Protein AF-0000000066087843 (afdb_homodimer)

Sequence (636 aa):
MPNIVLFSGSSHQDLSQKVAERLGLELGKVVTKKFSNQETSVEIGESVRGEDVYIIQSGCGEINDNLMELLIMINACKIASSSRVTAVIPCFPYARQDKKDKSRAPISAKLVANMLSVAGADHIITMDLHASQIQGFFDIPVDNLYAEPAVLQWIRENIPEWKNSSIVSPDAGGAKRVTSIADRLNVEFALIHKERKKANEVDRMVLVGDVKDRVAILVDDMADTCGTVCHAADKLLSAGATKVYAILTHGIFSGPAISRINNAAFEAVVVTNTIPQDEKMKQCSKIQVIDISMILAEAIRRTHNGESVSYLFSHVPLMPNIVLFSGSSHQDLSQKVAERLGLELGKVVTKKFSNQETSVEIGESVRGEDVYIIQSGCGEINDNLMELLIMINACKIASSSRVTAVIPCFPYARQDKKDKSRAPISAKLVANMLSVAGADHIITMDLHASQIQGFFDIPVDNLYAEPAVLQWIRENIPEWKNSSIVSPDAGGAKRVTSIADRLNVEFALIHKERKKANEVDRMVLVGDVKDRVAILVDDMADTCGTVCHAADKLLSAGATKVYAILTHGIFSGPAISRINNAAFEAVVVTNTIPQDEKMKQCSKIQVIDISMILAEAIRRTHNGESVSYLFSHVPL

pLDDT: mean 95.51, std 6.98, range [55.66, 98.94]

Foldseek 3Di:
DPQEAEAEFDQAVPLSVLLCVLLVHDHFDKDWDADPVRDIDIDGPDQNAQGEYEYEFECADVNVNRLVRQLQVLLVNVVSHHPAYEYEYAHQPQLVLCDPPDPPRDSVLLVSLVSSVVSPHQEYEYELRQDPCSCVSHPHYYHHFYCLQLVLVCCVVPPVQSLQEEEEELAPSCVVVSVVSCVVSVHHYKYWHWDDDDDPDDTDIDIGDAQAPGEYEYEHAEDACCPSVLVSLVVSVVRHHPAYEYEYAYYNNPDNSLVSQQPGRHCAYEYEVSGPCVVSCVSHVRYHYRYCSQLVSVCVVCVVVVHDSVCSRNHRDD/DPQEAEAEFDQAVPLSCLLCVLLVHDHFDKDWDADPVRDIDIDGPDQNAQGEYEYEFECADVNVNRLVRQLQVLLVNVVSHHPAYEYEYAHQPQLVLCDPPDPPRDSVLLVSLVSSVVSPHQEYEYELRQDPCSCVSHPHYYHHFYCLQLVLVCCVVPPVQSLQEEEEELAPSCVVVSVVSCVVSVHHYKYWYWDDDDDPDDTDIDIGDAQAPGEYEYEHAEDACCPSVLVSLVVSVVRHHPAYEYEYAYYNNPDNSLVSQQPGRHCAYEYEVSGPCVVSCVSHVRYHYRYCSQLVSVCVVCVVVVHDSVVSRNHRDD

Secondary structure (DSSP, 8-state):
-TTEEEEE-SS-HHHHHHHHHHHT-PBPPEEEEE-TTS-EEEEE-S--TT-EEEEE--S-SSHHHHHHHHHHHHHHHHHTT-SEEEEEESS-TTTT--S-SSTT---HHHHHHHHHHHHT--EEEEES-SSGGGGGG-SS-EEEE-SHHHHHHHHHHH-TTGGGEEEEESSGGGHHHHHHHHHHHT-EEEEEEEE---TTSPPEEEEES--TTSEEEEEEEEESS-HHHHHHHHHHHHTT-SEEEEEEEEE---TTHHHHHHHS--SEEEEETTS--HHHHHH-TTEEEE--HHHHHHHHHHHHTT--SGGGGT----/-TTEEEEE-SS-HHHHHHHHHHHT-PBPPEEEEE-TTS-EEEEE-S--TT-EEEEE--S-SSHHHHHHHHHHHHHHHHHTT-SEEEEEESS-TTTT--S-SSTT---HHHHHHHHHHHHT--EEEEES-SSGGGGGG-SS-EEEE-SHHHHHHHHHHH-TTGGGEEEEESSGGGHHHHHHHHHHHT-EEEEEEEE---TTSPPEEEEES--TTSEEEEEEEEESS-HHHHHHHHHHHHTT-SEEEEEEEEE---TTHHHHHHHS--SEEEEETTS--HHHHHH-TTEEEE--HHHHHHHHHHHHTT--SGGGGT----

Radius of gyration: 28.42 Å; Cα contacts (8 Å, |Δi|>4): 1451; chains: 2; bounding box: 68×88×58 Å

Nearest PDB structures (foldseek):
  8dbe-assembly1_A  TM=9.873E-01  e=6.409E-61  Homo sapiens
  8dbo-assembly1_A  TM=9.875E-01  e=1.755E-60  Homo sapiens
  4m0p-assembly1_B-2  TM=9.863E-01  e=1.145E-54  Homo sapiens
  4f8e-assembly1_B  TM=9.835E-01  e=7.563E-55  Homo sapiens
  6asv-assembly1_C  TM=9.673E-01  e=4.993E-40  Escherichia coli O157:H7

Organism: Xenopus laevis (NCBI:txid8355)

Structure (mmCIF, N/CA/C/O backbone):
data_AF-0000000066087843-model_v1
#
loop_
_entity.id
_entity.type
_entity.pdbx_description
1 polymer 'Ribose-phosphate pyrophosphokinase 2'
#
loop_
_atom_site.group_PDB
_atom_site.id
_atom_site.type_symbol
_atom_site.label_atom_id
_atom_site.label_alt_id
_atom_site.label_comp_id
_atom_site.label_asym_id
_atom_site.label_entity_id
_atom_site.label_seq_id
_atom_site.pdbx_PDB_ins_code
_atom_site.Cartn_x
_atom_site.Cartn_y
_atom_site.Cartn_z
_atom_site.occupancy
_atom_site.B_iso_or_equiv
_atom_site.auth_seq_id
_atom_site.auth_comp_id
_atom_site.auth_asym_id
_atom_site.auth_atom_id
_atom_site.pdbx_P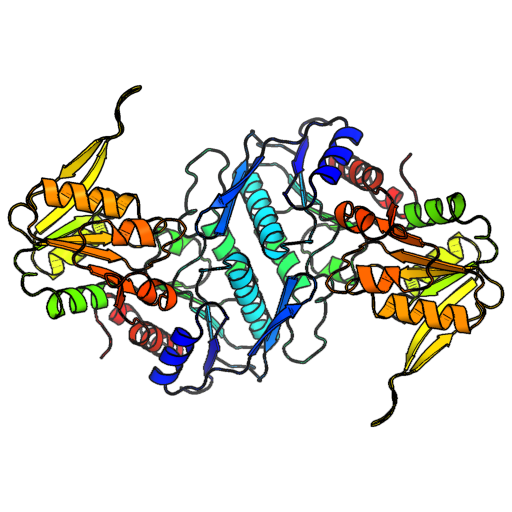DB_model_num
ATOM 1 N N . MET A 1 1 ? 24.734 -11.312 -20.859 1 77.75 1 MET A N 1
ATOM 2 C CA . MET A 1 1 ? 23.578 -10.414 -20.953 1 77.75 1 MET A CA 1
ATOM 3 C C . MET A 1 1 ? 23.984 -8.984 -20.609 1 77.75 1 MET A C 1
ATOM 5 O O . MET A 1 1 ? 23.922 -8.586 -19.438 1 77.75 1 MET A O 1
ATOM 9 N N . PRO A 1 2 ? 24.516 -8.266 -21.531 1 87.75 2 PRO A N 1
ATOM 10 C CA . PRO A 1 2 ? 24.969 -6.906 -21.25 1 87.75 2 PRO A CA 1
ATOM 11 C C . PRO A 1 2 ? 23.812 -5.961 -20.906 1 87.75 2 PRO A C 1
ATOM 13 O O . PRO A 1 2 ? 22.688 -6.176 -21.375 1 87.75 2 PRO A O 1
ATOM 16 N N . ASN A 1 3 ? 24.016 -5.09 -19.969 1 95.62 3 ASN A N 1
ATOM 17 C CA . ASN A 1 3 ? 23.109 -3.988 -19.625 1 95.62 3 ASN A CA 1
ATOM 18 C C . ASN A 1 3 ? 21.859 -4.48 -18.906 1 95.62 3 ASN A C 1
ATOM 20 O O . ASN A 1 3 ? 20.75 -4.047 -19.219 1 95.62 3 ASN A O 1
ATOM 24 N N . ILE A 1 4 ? 22.031 -5.57 -18.125 1 98 4 ILE A N 1
ATOM 25 C CA . ILE A 1 4 ? 20.922 -6.098 -17.344 1 98 4 ILE A CA 1
ATOM 26 C C . ILE A 1 4 ? 21.203 -5.918 -15.859 1 98 4 ILE A C 1
ATOM 28 O O . ILE A 1 4 ? 22.328 -6.102 -15.406 1 98 4 ILE A O 1
ATOM 32 N N . VAL A 1 5 ? 20.234 -5.465 -15.109 1 98.62 5 VAL A N 1
ATOM 33 C CA . VAL A 1 5 ? 20.297 -5.398 -13.648 1 98.62 5 VAL A CA 1
ATOM 34 C C . VAL A 1 5 ? 19.078 -6.09 -13.055 1 98.62 5 VAL A C 1
ATOM 36 O O . VAL A 1 5 ? 17.938 -5.848 -13.484 1 98.62 5 VAL A O 1
ATOM 39 N N . LEU A 1 6 ? 19.328 -7.004 -12.148 1 98.81 6 LEU A N 1
ATOM 40 C CA . LEU A 1 6 ? 18.266 -7.723 -11.453 1 98.81 6 LEU A CA 1
ATOM 41 C C . LEU A 1 6 ? 18.203 -7.305 -9.992 1 98.81 6 LEU A C 1
ATOM 43 O O . LEU A 1 6 ? 19.188 -7.434 -9.258 1 98.81 6 LEU A O 1
ATOM 47 N N . PHE A 1 7 ? 17.062 -6.762 -9.594 1 98.81 7 PHE A N 1
ATOM 48 C CA . PHE A 1 7 ? 16.844 -6.391 -8.203 1 98.81 7 PHE A CA 1
ATOM 49 C C . PHE A 1 7 ? 15.867 -7.352 -7.531 1 98.81 7 PHE A C 1
ATOM 51 O O . PHE A 1 7 ? 15.031 -7.961 -8.195 1 98.81 7 PHE A O 1
ATOM 58 N N . SER A 1 8 ? 16.062 -7.5 -6.238 1 98.75 8 SER A N 1
ATOM 59 C CA . SER A 1 8 ? 15.133 -8.242 -5.398 1 98.75 8 SER A CA 1
ATOM 60 C C . SER A 1 8 ? 14.375 -7.309 -4.453 1 98.75 8 SER A C 1
ATOM 62 O O . SER A 1 8 ? 14.984 -6.465 -3.793 1 98.75 8 SER A O 1
ATOM 64 N N . GLY A 1 9 ? 13.031 -7.375 -4.527 1 98.25 9 GLY A N 1
ATOM 65 C CA . GLY A 1 9 ? 12.297 -6.82 -3.4 1 98.25 9 GLY A CA 1
ATOM 66 C C . GLY A 1 9 ? 12.43 -7.648 -2.137 1 98.25 9 GLY A C 1
ATOM 67 O O . GLY A 1 9 ? 13.266 -8.555 -2.068 1 98.25 9 GLY A O 1
ATOM 68 N N . SER A 1 10 ? 11.625 -7.34 -1.167 1 97.81 10 SER A N 1
ATOM 69 C CA . SER A 1 10 ? 11.805 -7.926 0.157 1 97.81 10 SER A CA 1
ATOM 70 C C . SER A 1 10 ? 10.961 -9.18 0.327 1 97.81 10 SER A C 1
ATOM 72 O O . SER A 1 10 ? 11.172 -9.953 1.264 1 97.81 10 SER A O 1
ATOM 74 N N . SER A 1 11 ? 10.023 -9.453 -0.524 1 97.75 11 SER A N 1
ATOM 75 C CA . SER A 1 11 ? 8.992 -10.453 -0.278 1 97.75 11 SER A CA 1
ATOM 76 C C . SER A 1 11 ? 9.578 -11.867 -0.321 1 97.75 11 SER A C 1
ATOM 78 O O . SER A 1 11 ? 9.055 -12.781 0.319 1 97.75 11 SER A O 1
ATOM 80 N N . HIS A 1 12 ? 10.609 -12.078 -1.182 1 98.19 12 HIS A N 1
ATOM 81 C CA . HIS A 1 12 ? 11.148 -13.422 -1.392 1 98.19 12 HIS A CA 1
ATOM 82 C C . HIS A 1 12 ? 12.57 -13.367 -1.93 1 98.19 12 HIS A C 1
ATOM 84 O O . HIS A 1 12 ? 12.828 -13.773 -3.066 1 98.19 12 HIS A O 1
ATOM 90 N N . GLN A 1 13 ? 13.508 -13.102 -1.104 1 97.56 13 GLN A N 1
ATOM 91 C CA . GLN A 1 13 ? 14.898 -12.898 -1.487 1 97.56 13 GLN A CA 1
ATOM 92 C C . GLN A 1 13 ? 15.523 -14.188 -2.01 1 97.56 13 GLN A C 1
ATOM 94 O O . GLN A 1 13 ? 16.344 -14.156 -2.924 1 97.56 13 GLN A O 1
ATOM 99 N N . ASP A 1 14 ? 15.148 -15.297 -1.415 1 98.25 14 ASP A N 1
ATOM 100 C CA . ASP A 1 14 ? 15.703 -16.578 -1.828 1 98.25 14 ASP A CA 1
ATOM 101 C C . ASP A 1 14 ? 15.383 -16.875 -3.295 1 98.25 14 ASP A C 1
ATOM 103 O O . ASP A 1 14 ? 16.25 -17.328 -4.043 1 98.25 14 ASP A O 1
ATOM 107 N N . LEU A 1 15 ? 14.164 -16.672 -3.701 1 98.75 15 LEU A N 1
ATOM 108 C CA . LEU A 1 15 ? 13.781 -16.875 -5.094 1 98.75 15 LEU A CA 1
ATOM 109 C C . LEU A 1 15 ? 14.602 -15.969 -6.016 1 98.75 15 LEU A C 1
ATOM 111 O O . LEU A 1 15 ? 15.078 -16.406 -7.062 1 98.75 15 LEU A O 1
ATOM 115 N N . SER A 1 16 ? 14.742 -14.664 -5.637 1 98.81 16 SER A N 1
ATOM 116 C CA . SER A 1 16 ? 15.516 -13.711 -6.43 1 98.81 16 SER A CA 1
ATOM 117 C C . SER A 1 16 ? 16.953 -14.188 -6.602 1 98.81 16 SER A C 1
ATOM 119 O O . SER A 1 16 ? 17.531 -14.078 -7.691 1 98.81 16 SER A O 1
ATOM 121 N N . GLN A 1 17 ? 17.516 -14.695 -5.512 1 98.75 17 GLN A N 1
ATOM 122 C CA . GLN A 1 17 ? 18.891 -15.188 -5.559 1 98.75 17 GLN A CA 1
ATOM 123 C C . GLN A 1 17 ? 19.016 -16.391 -6.492 1 98.75 17 GLN A C 1
ATOM 125 O O . GLN A 1 17 ? 19.969 -16.484 -7.266 1 98.75 17 GLN A O 1
ATOM 130 N N . LYS A 1 18 ? 18.078 -17.312 -6.434 1 98.69 18 LYS A N 1
ATOM 131 C CA . LYS A 1 18 ? 18.094 -18.484 -7.312 1 98.69 18 LYS A CA 1
ATOM 132 C C . LYS A 1 18 ? 18.016 -18.078 -8.781 1 98.69 18 LYS A C 1
ATOM 134 O O . LYS A 1 18 ? 18.719 -18.625 -9.625 1 98.69 18 LYS A O 1
ATOM 139 N N . VAL A 1 19 ? 17.125 -17.109 -9.047 1 98.75 19 VAL A N 1
ATOM 140 C CA . VAL A 1 19 ? 16.984 -16.609 -10.406 1 98.75 19 VAL A CA 1
ATOM 141 C C . VAL A 1 19 ? 18.281 -15.961 -10.875 1 98.75 19 VAL A C 1
ATOM 143 O O . VAL A 1 19 ? 18.75 -16.219 -11.984 1 98.75 19 VAL A O 1
ATOM 146 N N . ALA A 1 20 ? 18.859 -15.117 -10.016 1 98.75 20 ALA A N 1
ATOM 147 C CA . ALA A 1 20 ? 20.125 -14.453 -10.336 1 98.75 20 ALA A CA 1
ATOM 148 C C . ALA A 1 20 ? 21.219 -15.469 -10.648 1 98.75 20 ALA A C 1
ATOM 150 O O . ALA A 1 20 ? 21.953 -15.32 -11.633 1 98.75 20 ALA A O 1
ATOM 151 N N . GLU A 1 21 ? 21.312 -16.484 -9.836 1 98.38 21 GLU A N 1
ATOM 152 C CA . GLU A 1 21 ? 22.312 -17.531 -10.016 1 98.38 21 GLU A CA 1
ATOM 153 C C . GLU A 1 21 ? 22.141 -18.234 -11.359 1 98.38 21 GLU A C 1
ATOM 155 O O . GLU A 1 21 ? 23.109 -18.484 -12.07 1 98.38 21 GLU A O 1
ATOM 160 N N . ARG A 1 22 ? 20.938 -18.547 -11.711 1 97.44 22 ARG A N 1
ATOM 161 C CA . ARG A 1 22 ? 20.641 -19.234 -12.969 1 97.44 22 ARG A CA 1
ATOM 162 C C . ARG A 1 22 ? 21.016 -18.359 -14.164 1 97.44 22 ARG A C 1
ATOM 164 O O . ARG A 1 22 ? 21.422 -18.875 -15.211 1 97.44 22 ARG A O 1
ATOM 171 N N . LEU A 1 23 ? 20.922 -17.031 -13.953 1 97.94 23 LEU A N 1
ATOM 172 C CA . LEU A 1 23 ? 21.219 -16.094 -15.023 1 97.94 23 LEU A CA 1
ATOM 173 C C . LEU A 1 23 ? 22.703 -15.734 -15.023 1 97.94 23 LEU A C 1
ATOM 175 O O . LEU A 1 23 ? 23.172 -15.031 -15.922 1 97.94 23 LEU A O 1
ATOM 179 N N . GLY A 1 24 ? 23.422 -16.219 -14.016 1 97.69 24 GLY A N 1
ATOM 180 C CA . GLY A 1 24 ? 24.812 -15.852 -13.875 1 97.69 24 GLY A CA 1
ATOM 181 C C . GLY A 1 24 ? 25.016 -14.398 -13.492 1 97.69 24 GLY A C 1
ATOM 182 O O . GLY A 1 24 ? 25.953 -13.75 -13.953 1 97.69 24 GLY A O 1
ATOM 183 N N . LEU A 1 25 ? 24.062 -13.875 -12.75 1 98.06 25 LEU A N 1
ATOM 184 C CA . LEU A 1 25 ? 24.109 -12.477 -12.344 1 98.06 25 LEU A CA 1
ATOM 185 C C . LEU A 1 25 ? 24.234 -12.352 -10.828 1 98.06 25 LEU A C 1
ATOM 187 O O . LEU A 1 25 ? 23.969 -13.305 -10.094 1 98.06 25 LEU A O 1
ATOM 191 N N . GLU A 1 26 ? 24.734 -11.25 -10.43 1 97.75 26 GLU A N 1
ATOM 192 C CA . GLU A 1 26 ? 24.578 -10.82 -9.047 1 97.75 26 GLU A CA 1
ATOM 193 C C . GLU A 1 26 ? 23.375 -9.891 -8.883 1 97.75 26 GLU A C 1
ATOM 195 O O . GLU A 1 26 ? 23.094 -9.07 -9.758 1 97.75 26 GLU A O 1
ATOM 200 N N . LEU A 1 27 ? 22.703 -10.086 -7.805 1 98.5 27 LEU A N 1
ATOM 201 C CA . LEU A 1 27 ? 21.609 -9.164 -7.531 1 98.5 27 LEU A CA 1
ATOM 202 C C . LEU A 1 27 ? 22.125 -7.734 -7.395 1 98.5 27 LEU A C 1
ATOM 204 O O . LEU A 1 27 ? 23.188 -7.504 -6.801 1 98.5 27 LEU A O 1
ATOM 208 N N . GLY A 1 28 ? 21.359 -6.816 -7.965 1 98.19 28 GLY A N 1
ATOM 209 C CA . GLY A 1 28 ? 21.719 -5.414 -7.824 1 98.19 28 GLY A CA 1
ATOM 210 C C . GLY A 1 28 ? 21.656 -4.926 -6.391 1 98.19 28 GLY A C 1
ATOM 211 O O . GLY A 1 28 ? 21.016 -5.543 -5.543 1 98.19 28 GLY A O 1
ATOM 212 N N . LYS A 1 29 ? 22.359 -3.855 -6.188 1 97.31 29 LYS A N 1
ATOM 213 C CA . LYS A 1 29 ? 22.422 -3.266 -4.852 1 97.31 29 LYS A CA 1
ATOM 214 C C . LYS A 1 29 ? 21.203 -2.371 -4.602 1 97.31 29 LYS A C 1
ATOM 216 O O . LYS A 1 29 ? 20.984 -1.397 -5.328 1 97.31 29 LYS A O 1
ATOM 221 N N . VAL A 1 30 ? 20.438 -2.73 -3.594 1 96.62 30 VAL A N 1
ATOM 222 C CA . VAL A 1 30 ? 19.281 -1.927 -3.213 1 96.62 30 VAL A CA 1
ATOM 223 C C . VAL A 1 30 ? 19.062 -2.01 -1.703 1 96.62 30 VAL A C 1
ATOM 225 O O . VAL A 1 30 ? 19.266 -3.066 -1.099 1 96.62 30 VAL A O 1
ATOM 228 N N . VAL A 1 31 ? 18.797 -0.866 -1.126 1 95.5 31 VAL A N 1
ATOM 229 C CA . VAL A 1 31 ? 18.469 -0.827 0.294 1 95.5 31 VAL A CA 1
ATOM 230 C C . VAL A 1 31 ? 16.984 -0.541 0.469 1 95.5 31 VAL A C 1
ATOM 232 O O . VAL A 1 31 ? 16.469 0.458 -0.045 1 95.5 31 VAL A O 1
ATOM 235 N N . THR A 1 32 ? 16.297 -1.497 1.052 1 95.56 32 THR A N 1
ATOM 236 C CA . THR A 1 32 ? 14.875 -1.338 1.367 1 95.56 32 THR A CA 1
ATOM 237 C C . THR A 1 32 ? 14.656 -1.346 2.877 1 95.56 32 THR A C 1
ATOM 239 O O . THR A 1 32 ? 15.156 -2.229 3.578 1 95.56 32 THR A O 1
ATOM 242 N N . LYS A 1 33 ? 14.055 -0.329 3.381 1 95.81 33 LYS A N 1
ATOM 243 C CA . LYS A 1 33 ? 13.766 -0.25 4.809 1 95.81 33 LYS A CA 1
ATOM 244 C C . LYS A 1 33 ? 12.453 0.488 5.066 1 95.81 33 LYS A C 1
ATOM 246 O O . LYS A 1 33 ? 11.828 1.001 4.137 1 95.81 33 LYS A O 1
ATOM 251 N N . LYS A 1 34 ? 12.016 0.444 6.273 1 95.38 34 LYS A N 1
ATOM 252 C CA . LYS A 1 34 ? 10.898 1.252 6.742 1 95.38 34 LYS A CA 1
ATOM 253 C C . LYS A 1 34 ? 11.375 2.359 7.68 1 95.38 34 LYS A C 1
ATOM 255 O O . LYS A 1 34 ? 12.258 2.141 8.508 1 95.38 34 LYS A O 1
ATOM 260 N N . P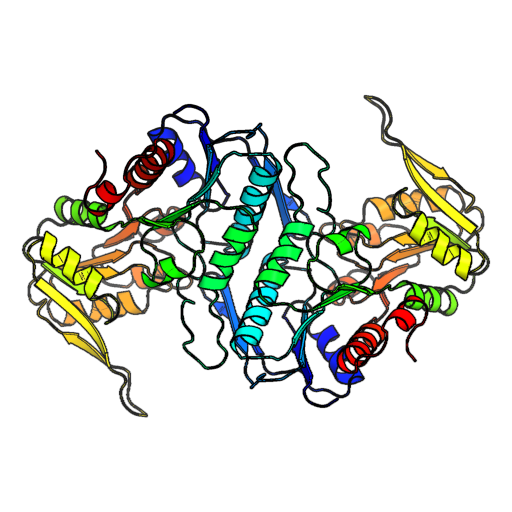HE A 1 35 ? 10.898 3.572 7.465 1 95.94 35 PHE A N 1
ATOM 261 C CA . PHE A 1 35 ? 11.141 4.641 8.43 1 95.94 35 PHE A CA 1
ATOM 262 C C . PHE A 1 35 ? 10.336 4.402 9.703 1 95.94 35 PHE A C 1
ATOM 264 O O . PHE A 1 35 ? 9.477 3.521 9.75 1 95.94 35 PHE A O 1
ATOM 271 N N . SER A 1 36 ? 10.641 5.172 10.727 1 94.81 36 SER A N 1
ATOM 272 C CA . SER A 1 36 ? 9.969 5.035 12.016 1 94.81 36 SER A CA 1
ATOM 273 C C . SER A 1 36 ? 8.469 5.273 11.883 1 94.81 36 SER A C 1
ATOM 275 O O . SER A 1 36 ? 7.676 4.707 12.633 1 94.81 36 SER A O 1
ATOM 277 N N . ASN A 1 37 ? 8.086 6.035 10.945 1 95.69 37 ASN A N 1
ATOM 278 C CA . ASN A 1 37 ? 6.672 6.332 10.742 1 95.69 37 ASN A CA 1
ATOM 279 C C . ASN A 1 37 ? 6.004 5.289 9.852 1 95.69 37 ASN A C 1
ATOM 281 O O . ASN A 1 37 ? 4.875 5.484 9.398 1 95.69 37 ASN A O 1
ATOM 285 N N . GLN A 1 38 ? 6.703 4.238 9.398 1 96.69 38 GLN A N 1
ATOM 286 C CA . GLN A 1 38 ? 6.219 3.051 8.703 1 96.69 38 GLN A CA 1
ATOM 287 C C . GLN A 1 38 ? 6.215 3.266 7.191 1 96.69 38 GLN A C 1
ATOM 289 O O . GLN A 1 38 ? 5.852 2.363 6.43 1 96.69 38 GLN A O 1
ATOM 294 N N . GLU A 1 39 ? 6.637 4.465 6.715 1 97.94 39 GLU A N 1
ATOM 295 C CA . GLU A 1 39 ? 6.793 4.664 5.277 1 97.94 39 GLU A CA 1
ATOM 296 C C . GLU A 1 39 ? 7.914 3.791 4.723 1 97.94 39 GLU A C 1
ATOM 298 O O . GLU A 1 39 ? 8.906 3.533 5.406 1 97.94 39 GLU A O 1
ATOM 303 N N . THR A 1 40 ? 7.703 3.346 3.541 1 98.06 40 THR A N 1
ATOM 304 C CA . THR A 1 40 ? 8.695 2.545 2.838 1 98.06 40 THR A CA 1
ATOM 305 C C . THR A 1 40 ? 9.781 3.436 2.238 1 98.06 40 THR A C 1
ATOM 307 O O . THR A 1 40 ? 9.484 4.484 1.663 1 98.06 40 THR A O 1
ATOM 310 N N . SER A 1 41 ? 11 3.057 2.496 1 96.06 41 SER A N 1
ATOM 311 C CA . SER A 1 41 ? 12.148 3.75 1.909 1 96.06 41 SER A CA 1
ATOM 312 C C . SER A 1 41 ? 12.953 2.82 1.008 1 96.06 41 SER A C 1
ATOM 314 O O . SER A 1 41 ? 13.25 1.686 1.385 1 96.06 41 SER A O 1
ATOM 316 N N . VAL A 1 42 ? 13.242 3.262 -0.201 1 96.81 42 VAL A N 1
ATOM 317 C CA . VAL A 1 42 ? 14.023 2.496 -1.167 1 96.81 42 VAL A CA 1
ATOM 318 C C . VAL A 1 42 ? 15.18 3.342 -1.683 1 96.81 42 VAL A C 1
ATOM 320 O O . VAL A 1 42 ? 15 4.52 -2.01 1 96.81 42 VAL A O 1
ATOM 323 N N . GLU A 1 43 ? 16.312 2.793 -1.719 1 94.12 43 GLU A N 1
ATOM 324 C CA . GLU A 1 43 ? 17.484 3.428 -2.299 1 94.12 43 GLU A CA 1
ATOM 325 C C . GLU A 1 43 ? 18.203 2.48 -3.256 1 94.12 43 GLU A C 1
ATOM 327 O O . GLU A 1 43 ? 18.703 1.429 -2.844 1 94.12 43 GLU A O 1
ATOM 332 N N . ILE A 1 44 ? 18.234 2.865 -4.5 1 96.38 44 ILE A N 1
ATOM 333 C CA . ILE A 1 44 ? 18.984 2.102 -5.484 1 96.38 44 ILE A CA 1
ATOM 334 C C . ILE A 1 44 ? 20.484 2.393 -5.328 1 96.38 44 ILE A C 1
ATOM 336 O O . ILE A 1 44 ? 20.906 3.545 -5.434 1 96.38 44 ILE A O 1
ATOM 340 N N . GLY A 1 45 ? 21.281 1.38 -5.086 1 95.38 45 GLY A N 1
ATOM 341 C CA . GLY A 1 45 ? 22.656 1.55 -4.648 1 95.38 45 GLY A CA 1
ATOM 342 C C . GLY A 1 45 ? 23.656 1.52 -5.789 1 95.38 45 GLY A C 1
ATOM 343 O O . GLY A 1 45 ? 24.859 1.548 -5.562 1 95.38 45 GLY A O 1
ATOM 344 N N . GLU A 1 46 ? 23.156 1.395 -7.043 1 96.12 46 GLU A N 1
ATOM 345 C CA . GLU 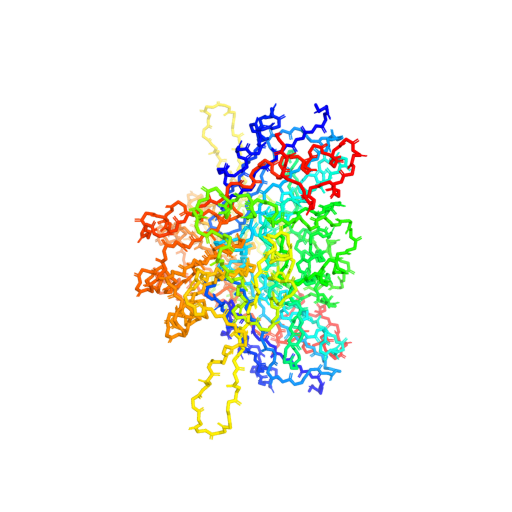A 1 46 ? 24.031 1.387 -8.211 1 96.12 46 GLU A CA 1
ATOM 346 C C . GLU A 1 46 ? 23.359 2.057 -9.406 1 96.12 46 GLU A C 1
ATOM 348 O O . GLU A 1 46 ? 22.156 2.26 -9.414 1 96.12 46 GLU A O 1
ATOM 353 N N . 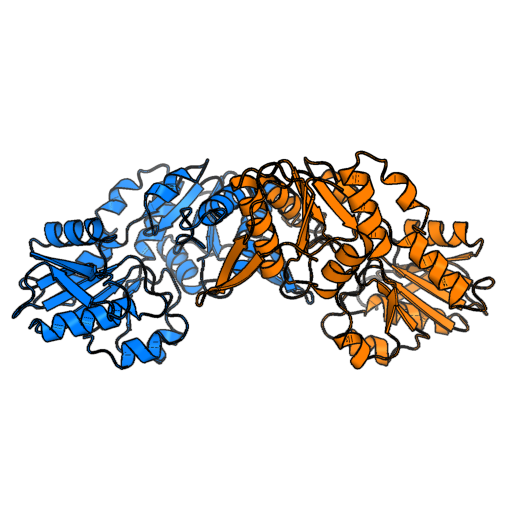SER A 1 47 ? 24.219 2.473 -10.352 1 95.81 47 SER A N 1
ATOM 354 C CA . SER A 1 47 ? 23.688 3.119 -11.539 1 95.81 47 SER A CA 1
ATOM 355 C C . SER A 1 47 ? 22.859 2.145 -12.367 1 95.81 47 SER A C 1
ATOM 357 O O . SER A 1 47 ? 23.234 0.987 -12.547 1 95.81 47 SER A O 1
ATOM 359 N N . VAL A 1 48 ? 21.703 2.656 -12.859 1 97.56 48 VAL A N 1
ATOM 360 C CA . VAL A 1 48 ? 20.844 1.853 -13.727 1 97.56 48 VAL A CA 1
ATOM 361 C C . VAL A 1 48 ? 20.594 2.596 -15.039 1 97.56 48 VAL A C 1
ATOM 363 O O . VAL A 1 48 ? 19.656 2.279 -15.766 1 97.56 48 VAL A O 1
ATOM 366 N N . ARG A 1 49 ? 21.328 3.658 -15.242 1 97.06 49 ARG A N 1
ATOM 367 C CA . ARG A 1 49 ? 21.172 4.457 -16.453 1 97.06 49 ARG A CA 1
ATOM 368 C C . ARG A 1 49 ? 21.344 3.596 -17.703 1 97.06 49 ARG A C 1
ATOM 370 O O . ARG A 1 49 ? 22.375 2.945 -17.875 1 97.06 49 ARG A O 1
ATOM 377 N N . GLY A 1 50 ? 20.328 3.584 -18.516 1 97.81 50 GLY A N 1
ATOM 378 C CA . GLY A 1 50 ? 20.375 2.863 -19.766 1 97.81 50 GLY A CA 1
ATOM 379 C C . GLY A 1 50 ? 20.25 1.362 -19.609 1 97.81 50 GLY A C 1
ATOM 380 O O . GLY A 1 50 ? 20.281 0.619 -20.594 1 97.81 50 GLY A O 1
ATOM 381 N N . GLU A 1 51 ? 20.047 0.889 -18.406 1 98.31 51 GLU A N 1
ATOM 382 C CA . GLU A 1 51 ? 20.016 -0.548 -18.141 1 98.31 51 GLU A CA 1
ATOM 383 C C . GLU A 1 51 ? 18.625 -1.115 -18.344 1 98.31 51 GLU A C 1
ATOM 385 O O . GLU A 1 51 ? 17.625 -0.38 -18.297 1 98.31 51 GLU A O 1
ATOM 390 N N . ASP A 1 52 ? 18.625 -2.41 -18.688 1 98.69 52 ASP A N 1
ATOM 391 C CA . ASP A 1 52 ? 17.406 -3.227 -18.625 1 98.69 52 ASP A CA 1
ATOM 392 C C . ASP A 1 52 ? 17.203 -3.812 -17.234 1 98.69 52 ASP A C 1
ATOM 394 O O . ASP A 1 52 ? 17.875 -4.773 -16.859 1 98.69 52 ASP A O 1
ATOM 398 N N . VAL A 1 53 ? 16.203 -3.264 -16.516 1 98.88 53 VAL A N 1
ATOM 399 C CA . VAL A 1 53 ? 16.078 -3.559 -15.086 1 98.88 53 VAL A CA 1
ATOM 400 C C . VAL A 1 53 ? 14.938 -4.547 -14.867 1 98.88 53 VAL A C 1
ATOM 402 O O . VAL A 1 53 ? 13.867 -4.406 -15.453 1 98.88 53 VAL A O 1
ATOM 405 N N . TYR A 1 54 ? 15.18 -5.543 -14.109 1 98.94 54 TYR A N 1
ATOM 406 C CA . TYR A 1 54 ? 14.188 -6.496 -13.633 1 98.94 54 TYR A CA 1
ATOM 407 C C . TYR A 1 54 ? 14.07 -6.457 -12.109 1 98.94 54 TYR A C 1
ATOM 409 O O . TYR A 1 54 ? 15.086 -6.477 -11.406 1 98.94 54 TYR A O 1
ATOM 417 N N . ILE A 1 55 ? 12.867 -6.355 -11.617 1 98.94 55 ILE A N 1
ATOM 418 C CA . ILE A 1 55 ? 12.633 -6.336 -10.18 1 98.94 55 ILE A CA 1
ATOM 419 C C . ILE A 1 55 ? 11.711 -7.492 -9.797 1 98.94 55 ILE A C 1
ATOM 421 O O . ILE A 1 55 ? 10.562 -7.555 -10.242 1 98.94 55 ILE A O 1
ATOM 425 N N . ILE A 1 56 ? 12.203 -8.398 -8.945 1 98.94 56 ILE A N 1
ATOM 426 C CA . ILE A 1 56 ? 11.414 -9.539 -8.508 1 98.94 56 ILE A CA 1
ATOM 427 C C . ILE A 1 56 ? 10.75 -9.227 -7.168 1 98.94 56 ILE A C 1
ATOM 429 O O . ILE A 1 56 ? 11.43 -8.922 -6.184 1 98.94 56 ILE A O 1
ATOM 433 N N . GLN A 1 57 ? 9.492 -9.227 -7.082 1 98.81 57 GLN A N 1
ATOM 434 C CA . GLN A 1 57 ? 8.703 -8.977 -5.879 1 98.81 57 GLN A CA 1
ATOM 435 C C . GLN A 1 57 ? 7.379 -9.727 -5.926 1 98.81 57 GLN A C 1
ATOM 437 O O . GLN A 1 57 ? 6.543 -9.469 -6.793 1 98.81 57 GLN A O 1
ATOM 442 N N . SER A 1 58 ? 7.137 -10.648 -4.996 1 97.69 58 SER A N 1
ATOM 443 C CA . SER A 1 58 ? 5.898 -11.414 -4.934 1 97.69 58 SER A CA 1
ATOM 444 C C . SER A 1 58 ? 4.848 -10.703 -4.09 1 97.69 58 SER A C 1
ATOM 446 O O . SER A 1 58 ? 5.184 -10.031 -3.107 1 97.69 58 SER A O 1
ATOM 448 N N . GLY A 1 59 ? 3.559 -10.828 -4.477 1 95 59 GLY A N 1
ATOM 449 C CA . GLY A 1 59 ? 2.451 -10.266 -3.719 1 95 59 GLY A CA 1
ATOM 450 C C . GLY A 1 59 ? 2.039 -11.125 -2.539 1 95 59 GLY A C 1
ATOM 451 O O . GLY A 1 59 ? 0.917 -11.633 -2.498 1 95 59 GLY A O 1
ATOM 452 N N . CYS A 1 60 ? 2.861 -11.266 -1.519 1 94.5 60 CYS A N 1
ATOM 453 C CA . CYS A 1 60 ? 2.596 -12.109 -0.355 1 94.5 60 CYS A CA 1
ATOM 454 C C . CYS A 1 60 ? 3.027 -11.406 0.93 1 94.5 60 CYS A C 1
ATOM 456 O O . CYS A 1 60 ? 3.654 -10.352 0.885 1 94.5 60 CYS A O 1
ATOM 458 N N . GLY A 1 61 ? 2.564 -12.016 2.084 1 95.06 61 GLY A N 1
ATOM 459 C CA . GLY A 1 61 ? 2.955 -11.438 3.359 1 95.06 61 GLY A CA 1
ATOM 460 C C . GLY A 1 61 ? 2.334 -10.078 3.613 1 95.06 61 GLY A C 1
ATOM 461 O O . GLY A 1 61 ? 1.115 -9.922 3.516 1 95.06 61 GLY A O 1
ATOM 462 N N . GLU A 1 62 ? 3.238 -9.117 4.031 1 96.12 62 GLU A N 1
ATOM 463 C CA . GLU A 1 62 ? 2.764 -7.742 4.148 1 96.12 62 GLU A CA 1
ATOM 464 C C . GLU A 1 62 ? 2.512 -7.129 2.771 1 96.12 62 GLU A C 1
ATOM 466 O O . GLU A 1 62 ? 3.289 -6.289 2.309 1 96.12 62 GLU A O 1
ATOM 471 N N . ILE A 1 63 ? 1.452 -7.543 2.281 1 97.69 63 ILE A N 1
ATOM 472 C CA . ILE A 1 63 ? 1.191 -7.441 0.849 1 97.69 63 ILE A CA 1
ATOM 473 C C . ILE A 1 63 ? 1.237 -5.973 0.422 1 97.69 63 ILE A C 1
ATOM 475 O O . ILE A 1 63 ? 1.817 -5.641 -0.614 1 97.69 63 ILE A O 1
ATOM 479 N N . ASN A 1 64 ? 0.661 -5.051 1.216 1 98.5 64 ASN A N 1
ATOM 480 C CA . ASN A 1 64 ? 0.621 -3.646 0.815 1 98.5 64 ASN A CA 1
ATOM 481 C C . ASN A 1 64 ? 1.989 -2.986 0.954 1 98.5 64 ASN A C 1
ATOM 483 O O . ASN A 1 64 ? 2.346 -2.113 0.16 1 98.5 64 ASN A O 1
ATOM 487 N N . ASP A 1 65 ? 2.77 -3.375 1.95 1 98.38 65 ASP A N 1
ATOM 488 C CA . ASP A 1 65 ? 4.145 -2.904 2.064 1 98.38 65 ASP A CA 1
ATOM 489 C C . ASP A 1 65 ? 4.988 -3.381 0.883 1 98.38 65 ASP A C 1
ATOM 491 O O . ASP A 1 65 ? 5.766 -2.607 0.318 1 98.38 65 ASP A O 1
ATOM 495 N N . ASN A 1 66 ? 4.812 -4.668 0.557 1 98.56 66 ASN A N 1
ATOM 496 C CA . ASN A 1 66 ? 5.578 -5.223 -0.554 1 98.56 66 ASN A CA 1
ATOM 497 C C . ASN A 1 66 ? 5.188 -4.582 -1.882 1 98.56 66 ASN A C 1
ATOM 499 O O . ASN A 1 66 ? 6.039 -4.355 -2.744 1 98.56 66 ASN A O 1
ATOM 503 N N . LEU A 1 67 ? 3.908 -4.332 -2.047 1 98.81 67 LEU A N 1
ATOM 504 C CA . LEU A 1 67 ? 3.447 -3.666 -3.26 1 98.81 67 LEU A CA 1
ATOM 505 C C . LEU A 1 67 ? 4.02 -2.254 -3.354 1 98.81 67 LEU A C 1
ATOM 507 O O . LEU A 1 67 ? 4.551 -1.863 -4.398 1 98.81 67 LEU A O 1
ATOM 511 N N . MET A 1 68 ? 3.939 -1.493 -2.268 1 98.81 68 MET A N 1
ATOM 512 C CA . MET A 1 68 ? 4.473 -0.134 -2.271 1 98.81 68 MET A CA 1
ATOM 513 C C . MET A 1 68 ? 5.977 -0.139 -2.527 1 98.81 68 MET A C 1
ATOM 515 O O . MET A 1 68 ? 6.488 0.716 -3.25 1 98.81 68 MET A O 1
ATOM 519 N N . GLU A 1 69 ? 6.672 -1.082 -1.908 1 98.75 69 GLU A N 1
ATOM 520 C CA . GLU A 1 69 ? 8.109 -1.218 -2.135 1 98.75 69 GLU A CA 1
ATOM 521 C C . GLU A 1 69 ? 8.414 -1.43 -3.613 1 98.75 69 GLU A C 1
ATOM 523 O O . GLU A 1 69 ? 9.32 -0.8 -4.16 1 98.75 69 GLU A O 1
ATOM 528 N N . LEU A 1 70 ? 7.648 -2.295 -4.246 1 98.88 70 LEU A N 1
ATOM 529 C CA . LEU A 1 70 ? 7.824 -2.557 -5.672 1 98.88 70 LEU A CA 1
ATOM 530 C C . LEU A 1 70 ? 7.594 -1.29 -6.488 1 98.88 70 LEU A C 1
ATOM 532 O O . LEU A 1 70 ? 8.398 -0.953 -7.355 1 98.88 70 LEU A O 1
ATOM 536 N N . LEU A 1 71 ? 6.512 -0.611 -6.215 1 98.88 71 LEU A N 1
ATOM 537 C CA . LEU A 1 71 ? 6.164 0.597 -6.957 1 98.88 71 LEU A CA 1
ATOM 538 C C . LEU A 1 71 ? 7.25 1.655 -6.812 1 98.88 71 LEU A C 1
ATOM 540 O O . LEU A 1 71 ? 7.629 2.303 -7.789 1 98.88 71 LEU A O 1
ATOM 544 N N . ILE A 1 72 ? 7.738 1.816 -5.602 1 98.81 72 ILE A N 1
ATOM 545 C CA . ILE A 1 72 ? 8.773 2.811 -5.34 1 98.81 72 ILE A CA 1
ATOM 546 C C . ILE A 1 72 ? 10.07 2.404 -6.043 1 98.81 72 ILE A C 1
ATOM 548 O O . ILE A 1 72 ? 10.773 3.252 -6.594 1 98.81 72 ILE A O 1
ATOM 552 N N . MET A 1 73 ? 10.414 1.113 -6.023 1 98.75 73 MET A N 1
ATOM 553 C CA . MET A 1 73 ? 11.594 0.63 -6.73 1 98.75 73 MET A CA 1
ATOM 554 C C . MET A 1 73 ? 11.5 0.923 -8.219 1 98.75 73 MET A C 1
ATOM 556 O O . MET A 1 73 ? 12.461 1.402 -8.828 1 98.75 73 MET A O 1
ATOM 560 N N . ILE A 1 74 ? 10.359 0.614 -8.805 1 98.75 74 ILE A N 1
ATOM 561 C CA . ILE A 1 74 ? 10.133 0.873 -10.227 1 98.75 74 ILE A CA 1
ATOM 562 C C . ILE A 1 74 ? 10.336 2.357 -10.516 1 98.75 74 ILE A C 1
ATOM 564 O O . ILE A 1 74 ? 11.07 2.723 -11.438 1 98.75 74 ILE A O 1
ATOM 568 N N . ASN A 1 75 ? 9.695 3.16 -9.734 1 98.06 75 ASN A N 1
ATOM 569 C CA . ASN A 1 75 ? 9.766 4.605 -9.922 1 98.06 75 ASN A CA 1
ATOM 570 C C . ASN A 1 75 ? 11.203 5.117 -9.812 1 98.06 75 ASN A C 1
ATOM 572 O O . ASN A 1 75 ? 11.625 5.953 -10.602 1 98.06 75 ASN A O 1
ATOM 576 N N . ALA A 1 76 ? 11.914 4.633 -8.766 1 97.69 76 ALA A N 1
ATOM 577 C CA . ALA A 1 76 ? 13.305 5.027 -8.555 1 97.69 76 ALA A CA 1
ATOM 578 C C . ALA A 1 76 ? 14.156 4.703 -9.781 1 97.69 76 ALA A C 1
ATOM 580 O O . ALA A 1 76 ? 14.969 5.523 -10.211 1 97.69 76 ALA A O 1
ATOM 581 N N . CYS A 1 77 ? 13.93 3.531 -10.359 1 98 77 CYS A N 1
ATOM 582 C CA . CYS A 1 77 ? 14.711 3.111 -11.516 1 98 77 CYS A CA 1
ATOM 583 C C . CYS A 1 77 ? 14.367 3.959 -12.734 1 98 77 CYS A C 1
ATOM 585 O O . CYS A 1 77 ? 15.25 4.324 -13.516 1 98 77 CYS A O 1
ATOM 587 N N . LYS A 1 78 ? 13.125 4.25 -12.891 1 96.44 78 LYS A N 1
ATOM 588 C CA . LYS A 1 78 ? 12.695 5.066 -14.023 1 96.44 78 LYS A CA 1
ATOM 589 C C . LYS A 1 78 ? 13.273 6.473 -13.938 1 96.44 78 LYS A C 1
ATOM 591 O O . LYS A 1 78 ? 13.797 6.996 -14.922 1 96.44 78 LYS A O 1
ATOM 596 N N . ILE A 1 79 ? 13.195 7.062 -12.773 1 94 79 ILE A N 1
ATOM 597 C CA . ILE A 1 79 ? 13.711 8.406 -12.57 1 94 79 ILE A CA 1
ATOM 598 C C . ILE A 1 79 ? 15.227 8.414 -12.742 1 94 79 ILE A C 1
ATOM 600 O O . ILE A 1 79 ? 15.805 9.406 -13.18 1 94 79 ILE A O 1
ATOM 604 N N . ALA A 1 80 ? 15.844 7.285 -12.5 1 95.69 80 ALA A N 1
ATOM 605 C CA . ALA A 1 80 ? 17.297 7.152 -12.625 1 95.69 80 ALA A CA 1
ATOM 606 C C . ALA A 1 80 ? 17.688 6.785 -14.055 1 95.69 80 ALA A C 1
ATOM 608 O O . ALA A 1 80 ? 18.812 6.348 -14.305 1 95.69 80 ALA A O 1
ATOM 609 N N . SER A 1 81 ? 16.734 6.832 -15.016 1 95.75 81 SER A N 1
ATOM 610 C CA . SER A 1 81 ? 16.953 6.781 -16.453 1 95.75 81 SER A CA 1
ATOM 611 C C . SER A 1 81 ? 17.266 5.359 -16.922 1 95.75 81 SER A C 1
ATOM 613 O O . SER A 1 81 ? 18.094 5.156 -17.797 1 95.75 81 SER A O 1
ATOM 615 N N . SER A 1 82 ? 16.719 4.375 -16.25 1 97.88 82 SER A N 1
ATOM 616 C CA . SER A 1 82 ? 16.75 3.033 -16.828 1 97.88 82 SER A CA 1
ATOM 617 C C . SER A 1 82 ? 16.078 2.992 -18.188 1 97.88 82 SER A C 1
ATOM 619 O O . SER A 1 82 ? 15.195 3.807 -18.469 1 97.88 82 SER A O 1
ATOM 621 N N . SER A 1 83 ? 16.578 2.125 -19.062 1 98 83 SER A N 1
ATOM 622 C CA . SER A 1 83 ? 15.969 1.993 -20.391 1 98 83 SER A CA 1
ATOM 623 C C . SER A 1 83 ? 14.602 1.327 -20.297 1 98 83 SER A C 1
ATOM 625 O O . SER A 1 83 ? 13.641 1.797 -20.906 1 98 83 SER A O 1
ATOM 627 N N . ARG A 1 84 ? 14.578 0.26 -19.609 1 97.94 84 ARG A N 1
ATOM 628 C CA . ARG A 1 84 ? 13.352 -0.512 -19.422 1 97.94 84 ARG A CA 1
ATOM 629 C C . ARG A 1 84 ? 13.281 -1.069 -18 1 97.94 84 ARG A C 1
ATOM 631 O O . ARG A 1 84 ? 14.305 -1.457 -17.422 1 97.94 84 ARG A O 1
ATOM 638 N N . VAL A 1 85 ? 12.094 -1.045 -17.438 1 98.81 85 VAL A N 1
ATOM 639 C CA . VAL A 1 85 ? 11.867 -1.657 -16.125 1 98.81 85 VAL A CA 1
ATOM 640 C C . VAL A 1 85 ? 10.797 -2.74 -16.234 1 98.81 85 VAL A C 1
ATOM 642 O O . VAL A 1 85 ? 9.664 -2.465 -16.656 1 98.81 85 VAL A O 1
ATOM 645 N N . THR A 1 86 ? 11.141 -3.959 -15.914 1 98.94 86 THR A N 1
ATOM 646 C CA . THR A 1 86 ? 10.219 -5.086 -15.883 1 98.94 86 THR A CA 1
ATOM 647 C C . THR A 1 86 ? 9.953 -5.531 -14.453 1 98.94 86 THR A C 1
ATOM 649 O O . THR A 1 86 ? 10.891 -5.805 -13.695 1 98.94 86 THR A O 1
ATOM 652 N N . ALA A 1 87 ? 8.695 -5.516 -14.086 1 98.94 87 ALA A N 1
ATOM 653 C CA . ALA A 1 87 ? 8.305 -6.07 -12.789 1 98.94 87 ALA A CA 1
ATOM 654 C C . ALA A 1 87 ? 8.016 -7.562 -12.898 1 98.94 87 ALA A C 1
ATOM 656 O O . ALA A 1 87 ? 7.16 -7.98 -13.68 1 98.94 87 ALA A O 1
ATOM 657 N N . VAL A 1 88 ? 8.75 -8.383 -12.203 1 98.94 88 VAL A N 1
ATOM 658 C CA . VAL A 1 88 ? 8.531 -9.82 -12.102 1 98.94 88 VAL A CA 1
ATOM 659 C C . VAL A 1 88 ? 7.77 -10.141 -10.82 1 98.94 88 VAL A C 1
ATOM 661 O O . VAL A 1 88 ? 8.344 -10.109 -9.727 1 98.94 88 VAL A O 1
ATOM 664 N N . ILE A 1 89 ? 6.516 -10.469 -10.992 1 98.94 89 ILE A N 1
ATOM 665 C CA . ILE A 1 89 ? 5.613 -10.641 -9.867 1 98.94 89 ILE A CA 1
ATOM 666 C C . ILE A 1 89 ? 5.051 -12.062 -9.875 1 98.94 89 ILE A C 1
ATOM 668 O O . ILE A 1 89 ? 3.93 -12.289 -10.336 1 98.94 89 ILE A O 1
ATOM 672 N N . PRO A 1 90 ? 5.73 -12.984 -9.234 1 98.75 90 PRO A N 1
ATOM 673 C CA . PRO A 1 90 ? 5.348 -14.398 -9.328 1 98.75 90 PRO A CA 1
ATOM 674 C C . PRO A 1 90 ? 3.918 -14.656 -8.859 1 98.75 90 PRO A C 1
ATOM 676 O O . PRO A 1 90 ? 3.184 -15.422 -9.484 1 98.75 90 PRO A O 1
ATOM 679 N N . CYS A 1 91 ? 3.525 -14.109 -7.781 1 98.75 91 CYS A N 1
ATOM 680 C CA . CYS A 1 91 ? 2.156 -14.125 -7.277 1 98.75 91 CYS A CA 1
ATOM 681 C C . CYS A 1 91 ? 1.56 -12.719 -7.285 1 98.75 91 CYS A C 1
ATOM 683 O O . CYS A 1 91 ? 1.905 -11.891 -6.441 1 98.75 91 CYS A O 1
ATOM 685 N N . PHE A 1 92 ? 0.662 -12.453 -8.25 1 98.81 92 PHE A N 1
ATOM 686 C CA . PHE A 1 92 ? 0.126 -11.117 -8.477 1 98.81 92 PHE A CA 1
ATOM 687 C C . PHE A 1 92 ? -0.836 -10.727 -7.359 1 98.81 92 PHE A C 1
ATOM 689 O O . PHE A 1 92 ? -1.831 -11.406 -7.121 1 98.81 92 PHE A O 1
ATOM 696 N N . PRO A 1 93 ? -0.583 -9.594 -6.668 1 98.69 93 PRO A N 1
ATOM 697 C CA . PRO A 1 93 ? -1.463 -9.188 -5.566 1 98.69 93 PRO A CA 1
ATOM 698 C C . PRO A 1 93 ? -2.846 -8.75 -6.051 1 98.69 93 PRO A C 1
ATOM 700 O O . PRO A 1 93 ? -2.969 -8.141 -7.113 1 98.69 93 PRO A O 1
ATOM 703 N N . TYR A 1 94 ? -3.885 -9.102 -5.289 1 98.5 94 TYR A N 1
ATOM 704 C CA . TYR A 1 94 ? -5.262 -8.672 -5.504 1 98.5 94 TYR A CA 1
ATOM 705 C C . TYR A 1 94 ? -5.859 -9.352 -6.73 1 98.5 94 TYR A C 1
ATOM 707 O O . TYR A 1 94 ? -6.91 -8.938 -7.23 1 98.5 94 TYR A O 1
ATOM 715 N N . ALA A 1 95 ? -5.246 -10.43 -7.199 1 98.06 95 ALA A N 1
ATOM 716 C CA . ALA A 1 95 ? -5.66 -11.102 -8.43 1 98.06 95 ALA A CA 1
ATOM 717 C C . ALA A 1 95 ? -7.078 -11.648 -8.305 1 98.06 95 ALA A C 1
ATOM 719 O O . ALA A 1 95 ? -7.801 -11.75 -9.297 1 98.06 95 ALA A O 1
ATOM 720 N N . ARG A 1 96 ? -7.535 -11.984 -7.047 1 96.38 96 ARG A N 1
ATOM 721 C CA . ARG A 1 96 ? -8.867 -12.555 -6.848 1 96.38 96 ARG A CA 1
ATOM 722 C C . ARG A 1 96 ? -9.93 -11.469 -6.812 1 96.38 96 ARG A C 1
ATOM 724 O O . ARG A 1 96 ? -11.125 -11.766 -6.832 1 96.38 96 ARG A O 1
ATOM 731 N N . GLN A 1 97 ? -9.539 -10.18 -6.734 1 97.06 97 GLN A N 1
ATOM 732 C CA . GLN A 1 97 ? -10.445 -9.047 -6.84 1 97.06 97 GLN A CA 1
ATOM 733 C C . GLN A 1 97 ? -10.5 -8.508 -8.266 1 97.06 97 GLN A C 1
ATOM 735 O O . GLN A 1 97 ? -10.172 -7.344 -8.508 1 97.06 97 GLN A O 1
ATOM 740 N N . ASP A 1 98 ? -10.945 -9.359 -9.258 1 96.5 98 ASP A N 1
ATOM 741 C CA . ASP A 1 98 ? -10.789 -9.094 -10.688 1 96.5 98 ASP A CA 1
ATOM 742 C C . ASP A 1 98 ? -12.141 -8.812 -11.344 1 96.5 98 ASP A C 1
ATOM 744 O O . ASP A 1 98 ? -12.211 -8.57 -12.555 1 96.5 98 ASP A O 1
ATOM 748 N N . LYS A 1 99 ? -13.164 -8.867 -10.602 1 92.69 99 LYS A N 1
ATOM 749 C CA . LYS A 1 99 ? -14.492 -8.594 -11.133 1 92.69 99 LYS A CA 1
ATOM 750 C C . LYS A 1 99 ? -15.406 -8 -10.062 1 92.69 99 LYS A C 1
ATOM 752 O O . LYS A 1 99 ? -15.078 -8.031 -8.875 1 92.69 99 LYS A O 1
ATOM 757 N N . LYS A 1 100 ? -16.531 -7.383 -10.5 1 89.19 100 LYS A N 1
ATOM 758 C CA . LYS A 1 100 ? -17.547 -6.875 -9.586 1 89.19 100 LYS A CA 1
ATOM 759 C C . LYS A 1 100 ? -18.484 -7.996 -9.117 1 89.19 100 LYS A C 1
ATOM 761 O O . LYS A 1 100 ? -19.453 -8.32 -9.797 1 89.19 100 LYS A O 1
ATOM 766 N N . ASP A 1 101 ? -18.156 -8.609 -8.016 1 79.12 101 ASP A N 1
ATOM 767 C CA . ASP A 1 101 ? -19.031 -9.656 -7.496 1 79.12 101 ASP A CA 1
ATOM 768 C C . ASP A 1 101 ? -20.312 -9.062 -6.91 1 79.12 101 ASP A C 1
ATOM 770 O O . ASP A 1 101 ? -21.359 -9.719 -6.918 1 79.12 101 ASP A O 1
ATOM 774 N N . LYS A 1 102 ? -20.219 -7.953 -6.309 1 80.81 102 LYS A N 1
ATOM 775 C CA . LYS A 1 102 ? -21.344 -7.191 -5.781 1 80.81 102 LYS A CA 1
ATOM 776 C C . LYS A 1 102 ? -21.391 -5.781 -6.371 1 80.81 102 LYS A C 1
ATOM 778 O O . LYS A 1 102 ? -20.391 -5.309 -6.918 1 80.81 102 LYS A O 1
ATOM 783 N N . SER A 1 103 ? -22.547 -5.227 -6.23 1 80.75 103 SER A N 1
ATOM 784 C CA . SER A 1 103 ? -22.688 -3.863 -6.73 1 80.75 103 SER A CA 1
ATOM 785 C C . SER A 1 103 ? -21.719 -2.916 -6.051 1 80.75 103 SER A C 1
ATOM 787 O O . SER A 1 103 ? -21.406 -3.068 -4.863 1 80.75 103 SER A O 1
ATOM 789 N N . ARG A 1 104 ? -21.031 -2.084 -6.723 1 84.12 104 ARG A N 1
ATOM 790 C CA . ARG A 1 104 ? -20.172 -1.002 -6.246 1 84.12 104 ARG A CA 1
ATOM 791 C C . ARG A 1 104 ? -18.844 -1.543 -5.727 1 84.12 104 ARG A C 1
ATOM 793 O O . ARG A 1 104 ? -18.188 -0.898 -4.91 1 84.12 104 ARG A O 1
ATOM 800 N N . ALA A 1 105 ? -18.562 -2.867 -6.035 1 88.12 105 ALA A N 1
ATOM 801 C CA . ALA A 1 105 ? -17.266 -3.439 -5.637 1 88.12 105 ALA A CA 1
ATOM 802 C C . ALA A 1 105 ? -16.156 -2.943 -6.543 1 88.12 105 ALA A C 1
ATOM 804 O O . ALA A 1 105 ? -16.344 -2.773 -7.746 1 88.12 105 ALA A O 1
ATOM 805 N N . PRO A 1 106 ? -14.992 -2.703 -5.934 1 93.19 106 PRO A N 1
ATOM 806 C CA . PRO A 1 106 ? -13.836 -2.324 -6.742 1 93.19 106 PRO A CA 1
ATOM 807 C C . PRO A 1 106 ? -13.266 -3.492 -7.543 1 93.19 106 PRO A C 1
ATOM 809 O O . PRO A 1 106 ? -13.609 -4.648 -7.285 1 93.19 106 PRO A O 1
ATOM 812 N N . ILE A 1 107 ? -12.602 -3.189 -8.57 1 96.62 107 ILE A N 1
ATOM 813 C CA . ILE A 1 107 ? -11.727 -4.148 -9.242 1 96.62 107 ILE A CA 1
ATOM 814 C C . ILE A 1 107 ? -10.273 -3.84 -8.906 1 96.62 107 ILE A C 1
ATOM 816 O O . ILE A 1 107 ? -9.555 -3.23 -9.703 1 96.62 107 ILE A O 1
ATOM 820 N N . SER A 1 108 ? -9.875 -4.289 -7.789 1 98.06 108 SER A N 1
ATOM 821 C CA . SER A 1 108 ? -8.586 -3.92 -7.215 1 98.06 108 SER A CA 1
ATOM 822 C C . SER A 1 108 ? -7.434 -4.418 -8.086 1 98.06 108 SER A C 1
ATOM 824 O O . SER A 1 108 ? -6.387 -3.768 -8.172 1 98.06 108 SER A O 1
ATOM 826 N N . ALA A 1 109 ? -7.613 -5.551 -8.742 1 98.5 109 ALA A N 1
ATOM 827 C CA . ALA A 1 109 ? -6.578 -6.07 -9.633 1 98.5 109 ALA A CA 1
ATOM 828 C C . ALA A 1 109 ? -6.262 -5.07 -10.742 1 98.5 109 ALA A C 1
ATOM 830 O O . ALA A 1 109 ? -5.098 -4.871 -11.094 1 98.5 109 ALA A O 1
ATOM 831 N N . LYS A 1 110 ? -7.297 -4.484 -11.312 1 98.31 110 LYS A N 1
ATOM 832 C CA . LYS A 1 110 ? -7.094 -3.48 -12.352 1 98.31 110 LYS A CA 1
ATOM 833 C C . LYS A 1 110 ? -6.418 -2.232 -11.781 1 98.31 110 LYS A C 1
ATOM 835 O O . LYS A 1 110 ? -5.535 -1.656 -12.422 1 98.31 110 LYS A O 1
ATOM 840 N N . LEU A 1 111 ? -6.852 -1.821 -10.617 1 98.56 111 LEU A N 1
ATOM 841 C CA . LEU A 1 111 ? -6.211 -0.69 -9.961 1 98.56 111 LEU A CA 1
ATOM 842 C C . LEU A 1 111 ? -4.715 -0.929 -9.805 1 98.56 111 LEU A C 1
ATOM 844 O O . LEU A 1 111 ? -3.904 -0.053 -10.117 1 98.56 111 LEU A O 1
ATOM 848 N N . VAL A 1 112 ? -4.328 -2.092 -9.328 1 98.81 112 VAL A N 1
ATOM 849 C CA . VAL A 1 112 ? -2.922 -2.438 -9.133 1 98.81 112 VAL A CA 1
ATOM 850 C C . VAL A 1 112 ? -2.191 -2.404 -10.469 1 98.81 112 VAL A C 1
ATOM 852 O O . VAL A 1 112 ? -1.082 -1.874 -10.562 1 98.81 112 VAL A O 1
ATOM 855 N N . ALA A 1 113 ? -2.818 -2.984 -11.508 1 98.81 113 ALA A N 1
ATOM 856 C CA . ALA A 1 113 ? -2.232 -2.939 -12.844 1 98.81 113 ALA A CA 1
ATOM 857 C C . ALA A 1 113 ? -1.942 -1.503 -13.273 1 98.81 113 ALA A C 1
ATOM 859 O O . ALA A 1 113 ? -0.856 -1.204 -13.773 1 98.81 113 ALA A O 1
ATOM 860 N N . ASN A 1 114 ? -2.9 -0.602 -13.047 1 98.56 114 ASN A N 1
ATOM 861 C CA . ASN A 1 114 ? -2.732 0.807 -13.391 1 98.56 114 ASN A CA 1
ATOM 862 C C . ASN A 1 114 ? -1.618 1.454 -12.57 1 98.56 114 ASN A C 1
ATOM 864 O O . ASN A 1 114 ? -0.86 2.275 -13.094 1 98.56 114 ASN A O 1
ATOM 868 N N . MET A 1 115 ? -1.541 1.104 -11.32 1 98.75 115 MET A N 1
ATOM 869 C CA . MET A 1 115 ? -0.513 1.654 -10.445 1 98.75 115 MET A CA 1
ATOM 870 C C . MET A 1 115 ? 0.88 1.258 -10.922 1 98.75 115 MET A C 1
ATOM 872 O O . MET A 1 115 ? 1.812 2.062 -10.867 1 98.75 115 MET A O 1
ATOM 876 N N . LEU A 1 116 ? 1.019 0.029 -11.383 1 98.81 116 LEU A N 1
ATOM 877 C CA . LEU A 1 116 ? 2.303 -0.435 -11.898 1 98.81 116 LEU A CA 1
ATOM 878 C C . LEU A 1 116 ? 2.723 0.371 -13.125 1 98.81 116 LEU A C 1
ATOM 880 O O . LEU A 1 116 ? 3.883 0.77 -13.242 1 98.81 116 LEU A O 1
ATOM 884 N N . SER A 1 117 ? 1.784 0.633 -13.961 1 98.44 117 SER A N 1
ATOM 885 C CA . SER A 1 117 ? 2.057 1.42 -15.156 1 98.44 117 SER A CA 1
ATOM 886 C C . SER A 1 117 ? 2.461 2.848 -14.805 1 98.44 117 SER A C 1
ATOM 888 O O . SER A 1 117 ? 3.438 3.373 -15.344 1 98.44 117 SER A O 1
ATOM 890 N N . VAL A 1 118 ? 1.808 3.461 -13.883 1 98 118 VAL A N 1
ATOM 891 C CA . VAL A 1 118 ? 2.074 4.855 -13.547 1 98 118 VAL A CA 1
ATOM 892 C C . VAL A 1 118 ? 3.4 4.961 -12.797 1 98 118 VAL A C 1
ATOM 894 O O . VAL A 1 118 ? 4.094 5.977 -12.891 1 98 118 VAL A O 1
ATOM 897 N N . ALA A 1 119 ? 3.744 3.879 -12.07 1 98.5 119 ALA A N 1
ATOM 898 C CA . ALA A 1 119 ? 5.039 3.852 -11.398 1 98.5 119 ALA A CA 1
ATOM 899 C C . ALA A 1 119 ? 6.184 3.836 -12.406 1 98.5 119 ALA A C 1
ATOM 901 O O . ALA A 1 119 ? 7.312 4.207 -12.086 1 98.5 119 ALA A O 1
ATOM 902 N N . GLY A 1 120 ? 5.895 3.305 -13.617 1 98.5 120 GLY A N 1
ATOM 903 C CA . GLY A 1 120 ? 6.887 3.377 -14.68 1 98.5 120 GLY A CA 1
ATOM 904 C C . GLY A 1 120 ? 7.246 2.02 -15.25 1 98.5 120 GLY A C 1
ATOM 905 O O . GLY A 1 120 ? 8.148 1.911 -16.078 1 98.5 120 GLY A O 1
ATOM 906 N N . ALA A 1 121 ? 6.539 0.951 -14.828 1 98.81 121 ALA A N 1
ATOM 907 C CA . ALA A 1 121 ? 6.84 -0.367 -15.383 1 98.81 121 ALA A CA 1
ATOM 908 C C . ALA A 1 121 ? 6.574 -0.402 -16.891 1 98.81 121 ALA A C 1
ATOM 910 O O . ALA A 1 121 ? 5.578 0.144 -17.359 1 98.81 121 ALA A O 1
ATOM 911 N N . ASP A 1 122 ? 7.461 -1.06 -17.594 1 98.69 122 ASP A N 1
ATOM 912 C CA . ASP A 1 122 ? 7.324 -1.197 -19.031 1 98.69 122 ASP A CA 1
ATOM 913 C C . ASP A 1 122 ? 6.812 -2.586 -19.406 1 98.69 122 ASP A C 1
ATOM 915 O O . ASP A 1 122 ? 6.309 -2.791 -20.516 1 98.69 122 ASP A O 1
ATOM 919 N N . HIS A 1 123 ? 7.012 -3.49 -18.531 1 98.75 123 HIS A N 1
ATOM 920 C CA . HIS A 1 123 ? 6.703 -4.895 -18.781 1 98.75 123 HIS A CA 1
ATOM 921 C C . HIS A 1 123 ? 6.402 -5.633 -17.484 1 98.75 123 HIS A C 1
ATOM 923 O O . HIS A 1 123 ? 6.977 -5.316 -16.438 1 98.75 123 HIS A O 1
ATOM 929 N N . ILE A 1 124 ? 5.43 -6.566 -17.578 1 98.81 124 ILE A N 1
ATOM 930 C CA . ILE A 1 124 ? 5.086 -7.375 -16.406 1 98.81 124 ILE A CA 1
ATOM 931 C C . ILE A 1 124 ? 5.32 -8.852 -16.719 1 98.81 124 ILE A C 1
ATOM 933 O O . ILE A 1 124 ? 4.941 -9.336 -17.797 1 98.81 124 ILE A O 1
ATOM 937 N N . ILE A 1 125 ? 6 -9.555 -15.859 1 98.75 125 ILE A N 1
ATOM 938 C CA . ILE A 1 125 ? 6.082 -11.008 -15.867 1 98.75 125 ILE A CA 1
ATOM 939 C C . ILE A 1 125 ? 5.426 -11.57 -14.609 1 98.75 125 ILE A C 1
ATOM 941 O O . ILE A 1 125 ? 5.742 -11.141 -13.492 1 98.75 125 ILE A O 1
ATOM 945 N N . THR A 1 126 ? 4.496 -12.398 -14.781 1 98.69 126 THR A N 1
ATOM 946 C CA . THR A 1 126 ? 3.803 -13.023 -13.664 1 98.69 126 THR A CA 1
ATOM 947 C C . THR A 1 126 ? 3.527 -14.5 -13.953 1 98.69 126 THR A C 1
ATOM 949 O O . THR A 1 126 ? 4.008 -15.039 -14.953 1 98.69 126 THR A O 1
ATOM 952 N N . MET A 1 127 ? 2.902 -15.211 -12.953 1 98.38 127 MET A N 1
ATOM 953 C CA . MET A 1 127 ? 2.656 -16.641 -13.133 1 98.38 127 MET A CA 1
ATOM 954 C C . MET A 1 127 ? 1.252 -17.016 -12.672 1 98.38 127 MET A C 1
ATOM 956 O O . MET A 1 127 ? 0.84 -16.656 -11.57 1 98.38 127 MET A O 1
ATOM 960 N N . ASP A 1 128 ? 0.539 -17.719 -13.57 1 97.5 128 ASP A N 1
ATOM 961 C CA . ASP A 1 128 ? -0.766 -18.312 -13.281 1 97.5 128 ASP A CA 1
ATOM 962 C C . ASP A 1 128 ? -1.691 -17.281 -12.617 1 97.5 128 ASP A C 1
ATOM 964 O O . ASP A 1 128 ? -2.168 -17.5 -11.5 1 97.5 128 ASP A O 1
ATOM 968 N N . LEU A 1 129 ? -1.966 -16.203 -13.375 1 97.88 129 LEU A N 1
ATOM 969 C CA . LEU A 1 129 ? -2.982 -15.258 -12.906 1 97.88 129 LEU A CA 1
ATOM 970 C C . LEU A 1 129 ? -4.273 -15.992 -12.555 1 97.88 129 LEU A C 1
ATOM 972 O O . LEU A 1 129 ? -4.676 -16.922 -13.258 1 97.88 129 LEU A O 1
ATOM 976 N N . HIS A 1 130 ? -4.961 -15.562 -11.5 1 97 130 HIS A N 1
ATOM 977 C CA . HIS A 1 130 ? -6.211 -16.172 -11.055 1 97 130 HIS A CA 1
ATOM 978 C C . HIS A 1 130 ? -7.219 -16.25 -12.195 1 97 130 HIS A C 1
ATOM 980 O O . HIS A 1 130 ? -7.949 -17.25 -12.305 1 97 130 HIS A O 1
ATOM 986 N N . ALA A 1 131 ? -7.273 -15.273 -12.969 1 95.88 131 ALA A N 1
ATOM 987 C CA . ALA A 1 131 ? -8.062 -15.227 -14.188 1 95.88 131 ALA A CA 1
ATOM 988 C C . ALA A 1 131 ? -7.246 -14.68 -15.359 1 95.88 131 ALA A C 1
ATOM 990 O O . ALA A 1 131 ? -6.602 -13.633 -15.234 1 95.88 131 ALA A O 1
ATOM 991 N N . SER A 1 132 ? -7.359 -15.367 -16.469 1 93.56 132 SER A N 1
ATOM 992 C CA . SER A 1 132 ? -6.566 -14.961 -17.625 1 93.56 132 SER A CA 1
ATOM 993 C C . SER A 1 132 ? -6.965 -13.57 -18.109 1 93.56 132 SER A C 1
ATOM 995 O O . SER A 1 132 ? -6.148 -12.852 -18.703 1 93.56 132 SER A O 1
ATOM 997 N N . GLN A 1 133 ? -8.211 -13.148 -17.875 1 95.75 133 GLN A N 1
ATOM 998 C CA . GLN A 1 133 ? -8.75 -11.867 -18.312 1 95.75 133 GLN A CA 1
ATOM 999 C C . GLN A 1 133 ? -7.977 -10.703 -17.672 1 95.75 133 GLN A C 1
ATOM 1001 O O . GLN A 1 133 ? -7.961 -9.602 -18.219 1 95.75 133 GLN A O 1
ATOM 1006 N N . ILE A 1 134 ? -7.301 -10.953 -16.578 1 97.75 134 ILE A N 1
ATOM 1007 C CA . ILE A 1 134 ? -6.543 -9.922 -15.867 1 97.75 134 ILE A CA 1
ATOM 1008 C C . ILE A 1 134 ? -5.461 -9.359 -16.781 1 97.75 134 ILE A C 1
ATOM 1010 O O . ILE A 1 134 ? -5.074 -8.195 -16.656 1 97.75 134 ILE A O 1
ATOM 1014 N N . GLN A 1 135 ? -4.965 -10.156 -17.719 1 97.88 135 GLN A N 1
ATOM 1015 C CA . GLN A 1 135 ? -3.963 -9.695 -18.688 1 97.88 135 GLN A CA 1
ATOM 1016 C C . GLN A 1 135 ? -4.445 -8.461 -19.422 1 97.88 135 GLN A C 1
ATOM 1018 O O . GLN A 1 135 ? -3.639 -7.609 -19.812 1 97.88 135 GLN A O 1
ATOM 1023 N N . GLY A 1 136 ? -5.715 -8.312 -19.609 1 98.06 136 GLY A N 1
ATOM 1024 C CA . GLY A 1 136 ? -6.297 -7.168 -20.297 1 98.06 136 GLY A CA 1
ATOM 1025 C C . GLY A 1 136 ? -6.34 -5.914 -19.453 1 98.06 136 GLY A C 1
ATOM 1026 O O . GLY A 1 136 ? -6.648 -4.828 -19.953 1 98.06 136 GLY A O 1
ATOM 1027 N N . PHE A 1 137 ? -6.086 -6.035 -18.156 1 98.19 137 PHE A N 1
ATOM 1028 C CA . PHE A 1 137 ? -6.105 -4.895 -17.25 1 98.19 137 PHE A CA 1
ATOM 1029 C C . PHE A 1 137 ? -4.883 -4.008 -17.469 1 98.19 137 PHE A C 1
ATOM 1031 O O . PHE A 1 137 ? -4.871 -2.846 -17.047 1 98.19 137 PHE A O 1
ATOM 1038 N N . PHE A 1 138 ? -3.811 -4.609 -18.031 1 98.25 138 PHE A N 1
ATOM 1039 C CA . PHE A 1 138 ? -2.543 -3.902 -18.172 1 98.25 138 PHE A CA 1
ATOM 1040 C C . PHE A 1 138 ? -2.514 -3.107 -19.484 1 98.25 138 PHE A C 1
ATOM 1042 O O . PHE A 1 138 ? -2.945 -3.598 -20.516 1 98.25 138 PHE A O 1
ATOM 1049 N N . ASP A 1 139 ? -2.002 -1.887 -19.469 1 96.81 139 ASP A N 1
ATOM 1050 C CA . ASP A 1 139 ? -1.77 -1.081 -20.672 1 96.81 139 ASP A CA 1
ATOM 1051 C C . ASP A 1 139 ? -0.343 -1.258 -21.172 1 96.81 139 ASP A C 1
ATOM 1053 O O . ASP A 1 139 ? 0.111 -0.501 -22.047 1 96.81 139 ASP A O 1
ATOM 1057 N N . ILE A 1 140 ? 0.375 -2.156 -20.609 1 98.06 140 ILE A N 1
ATOM 1058 C CA . ILE A 1 140 ? 1.733 -2.529 -20.984 1 98.06 140 ILE A CA 1
ATOM 1059 C C . ILE A 1 140 ? 1.817 -4.039 -21.203 1 98.06 140 ILE A C 1
ATOM 1061 O O . ILE A 1 140 ? 0.943 -4.781 -20.75 1 98.06 140 ILE A O 1
ATOM 1065 N N . PRO A 1 141 ? 2.867 -4.508 -21.906 1 97.88 141 PRO A N 1
ATOM 1066 C CA . PRO A 1 141 ? 2.965 -5.949 -22.156 1 97.88 141 PRO A CA 1
ATOM 1067 C C . PRO A 1 141 ? 3.035 -6.762 -20.859 1 97.88 141 PRO A C 1
ATOM 1069 O O . PRO A 1 141 ? 3.682 -6.34 -19.891 1 97.88 141 PRO A O 1
ATOM 1072 N N . VAL A 1 142 ? 2.354 -7.871 -20.891 1 98.25 142 VAL A N 1
ATOM 1073 C CA . VAL A 1 142 ? 2.344 -8.773 -19.75 1 98.25 142 VAL A CA 1
ATOM 1074 C C . VAL A 1 142 ? 2.582 -10.211 -20.219 1 98.25 142 VAL A C 1
ATOM 1076 O O . VAL A 1 142 ? 1.976 -10.656 -21.203 1 98.25 142 VAL A O 1
ATOM 1079 N N . ASP A 1 143 ? 3.506 -10.891 -19.625 1 97.94 143 ASP A N 1
ATOM 1080 C CA . ASP A 1 143 ? 3.713 -12.328 -19.812 1 97.94 143 ASP A CA 1
ATOM 1081 C C . ASP A 1 143 ? 3.201 -13.117 -18.609 1 97.94 143 ASP A C 1
ATOM 1083 O O . ASP A 1 143 ? 3.83 -13.117 -17.547 1 97.94 143 ASP A O 1
ATOM 1087 N N . ASN A 1 144 ? 2.082 -13.758 -18.797 1 97.88 144 ASN A N 1
ATOM 1088 C CA . ASN A 1 144 ? 1.57 -14.68 -17.781 1 97.88 144 ASN A CA 1
ATOM 1089 C C . ASN A 1 144 ? 2.139 -16.078 -17.969 1 97.88 144 ASN A C 1
ATOM 1091 O O . ASN A 1 144 ? 1.581 -16.891 -18.703 1 97.88 144 ASN A O 1
ATOM 1095 N N . LEU A 1 145 ? 3.146 -16.391 -17.203 1 97.62 145 LEU A N 1
ATOM 1096 C CA . LEU A 1 145 ? 3.771 -17.719 -17.281 1 97.62 145 LEU A CA 1
ATOM 1097 C C . LEU A 1 145 ? 2.896 -18.766 -16.609 1 97.62 145 LEU A C 1
ATOM 1099 O O . LEU A 1 145 ? 2.008 -18.438 -15.828 1 97.62 145 LEU A O 1
ATOM 1103 N N . TYR A 1 146 ? 3.152 -20.016 -17 1 96.56 146 TYR A N 1
ATOM 1104 C CA . TYR A 1 146 ? 2.387 -21.125 -16.438 1 96.56 146 TYR A CA 1
ATOM 1105 C C . TYR A 1 146 ? 3.299 -22.094 -15.703 1 96.56 146 TYR A C 1
ATOM 1107 O O . TYR A 1 146 ? 4.371 -22.438 -16.203 1 96.56 146 TYR A O 1
ATOM 1115 N N . ALA A 1 147 ? 2.811 -22.516 -14.57 1 96.88 147 ALA A N 1
ATOM 1116 C CA . ALA A 1 147 ? 3.545 -23.516 -13.805 1 96.88 147 ALA A CA 1
ATOM 1117 C C . ALA A 1 147 ? 3.266 -24.922 -14.336 1 96.88 147 ALA A C 1
ATOM 1119 O O . ALA A 1 147 ? 3.938 -25.875 -13.961 1 96.88 147 ALA A O 1
ATOM 1120 N N . GLU A 1 148 ? 2.354 -25.062 -15.219 1 96.44 148 GLU A N 1
ATOM 1121 C CA . GLU A 1 148 ? 1.802 -26.344 -15.68 1 96.44 148 GLU A CA 1
ATOM 1122 C C . GLU A 1 148 ? 2.908 -27.297 -16.125 1 96.44 148 GLU A C 1
ATOM 1124 O O . GLU A 1 148 ? 2.928 -28.453 -15.734 1 96.44 148 GLU A O 1
ATOM 1129 N N . PRO A 1 149 ? 3.893 -26.812 -16.953 1 96.19 149 PRO A N 1
ATOM 1130 C CA . PRO A 1 149 ? 4.941 -27.75 -17.359 1 96.19 149 PRO A CA 1
ATOM 1131 C C . PRO A 1 149 ? 5.707 -28.344 -16.188 1 96.19 149 PRO A C 1
ATOM 1133 O O . PRO A 1 149 ? 6.031 -29.531 -16.188 1 96.19 149 PRO A O 1
ATOM 1136 N N . ALA A 1 150 ? 5.98 -27.5 -15.219 1 96.81 150 ALA A N 1
ATOM 1137 C CA . ALA A 1 150 ? 6.68 -27.984 -14.023 1 96.81 150 ALA A CA 1
ATOM 1138 C C . ALA A 1 150 ? 5.797 -28.922 -13.211 1 96.81 150 ALA A C 1
ATOM 1140 O O . ALA A 1 150 ? 6.285 -29.891 -12.617 1 96.81 150 ALA A O 1
ATOM 1141 N N . VAL A 1 151 ? 4.523 -28.656 -13.156 1 97.75 151 VAL A N 1
ATOM 1142 C CA . VAL A 1 151 ? 3.557 -29.484 -12.445 1 97.75 151 VAL A CA 1
ATOM 1143 C C . VAL A 1 151 ? 3.49 -30.875 -13.102 1 97.75 151 VAL A C 1
ATOM 1145 O O . VAL A 1 151 ? 3.518 -31.891 -12.406 1 97.75 151 VAL A O 1
ATOM 1148 N N . LEU A 1 152 ? 3.406 -30.922 -14.43 1 97.56 152 LEU A N 1
ATOM 1149 C CA . LEU A 1 152 ? 3.379 -32.156 -15.172 1 97.56 152 LEU A CA 1
ATOM 1150 C C . LEU A 1 152 ? 4.617 -33 -14.883 1 97.56 152 LEU A C 1
ATOM 1152 O O . LEU A 1 152 ? 4.516 -34.219 -14.633 1 97.56 152 LEU A O 1
ATOM 1156 N N . GLN A 1 153 ? 5.734 -32.312 -14.938 1 96.81 153 GLN A N 1
ATOM 1157 C CA . GLN A 1 153 ? 6.988 -32.969 -14.648 1 96.81 153 GLN A CA 1
ATOM 1158 C C . GLN A 1 153 ? 6.988 -33.562 -13.227 1 96.81 153 GLN A C 1
ATOM 1160 O O . GLN A 1 153 ? 7.402 -34.688 -13.016 1 96.81 153 GLN A O 1
ATOM 1165 N N . TRP A 1 154 ? 6.531 -32.812 -12.266 1 97.81 154 TRP A N 1
ATOM 1166 C CA . TRP A 1 154 ? 6.484 -33.281 -10.883 1 97.81 154 TRP A CA 1
ATOM 1167 C C . TRP A 1 154 ? 5.594 -34.5 -10.734 1 97.81 154 TRP A C 1
ATOM 1169 O O . TRP A 1 154 ? 5.953 -35.469 -10.055 1 97.81 154 TRP A O 1
ATOM 1179 N N . ILE A 1 155 ? 4.418 -34.469 -11.344 1 98.5 155 ILE A N 1
ATOM 1180 C CA . ILE A 1 155 ? 3.465 -35.562 -11.281 1 98.5 155 ILE A CA 1
ATOM 1181 C C . ILE A 1 155 ? 4.121 -36.844 -11.797 1 98.5 155 ILE A C 1
ATOM 1183 O O . ILE A 1 155 ? 4.102 -37.875 -11.117 1 98.5 155 ILE A O 1
ATOM 1187 N N . ARG A 1 156 ? 4.766 -36.812 -12.945 1 97.94 156 ARG A N 1
ATOM 1188 C CA . ARG A 1 156 ? 5.398 -37.969 -13.57 1 97.94 156 ARG A CA 1
ATOM 1189 C C . ARG A 1 156 ? 6.516 -38.531 -12.695 1 97.94 156 ARG A C 1
ATOM 1191 O O . ARG A 1 156 ? 6.719 -39.75 -12.625 1 97.94 156 ARG A O 1
ATOM 1198 N N . GLU A 1 157 ? 7.164 -37.625 -11.992 1 97.94 157 GLU A N 1
ATOM 1199 C CA . GLU A 1 157 ? 8.367 -38 -11.258 1 97.94 157 GLU A CA 1
ATOM 1200 C C . GLU A 1 157 ? 8.031 -38.469 -9.844 1 97.94 157 GLU A C 1
ATOM 1202 O O . GLU A 1 157 ? 8.758 -39.281 -9.258 1 97.94 157 GLU A O 1
ATOM 1207 N N . ASN A 1 158 ? 6.902 -37.969 -9.312 1 98.31 158 ASN A N 1
ATOM 1208 C CA . ASN A 1 158 ? 6.73 -38.156 -7.871 1 98.31 158 ASN A CA 1
ATOM 1209 C C . ASN A 1 158 ? 5.5 -39 -7.551 1 98.31 158 ASN A C 1
ATOM 1211 O O . ASN A 1 158 ? 5.332 -39.438 -6.418 1 98.31 158 ASN A O 1
ATOM 1215 N N . ILE A 1 159 ? 4.621 -39.219 -8.523 1 98.38 159 ILE A N 1
ATOM 1216 C CA . ILE A 1 159 ? 3.441 -40.031 -8.312 1 98.38 159 ILE A CA 1
ATOM 1217 C C . ILE A 1 159 ? 3.553 -41.312 -9.148 1 98.38 159 ILE A C 1
ATOM 1219 O O . ILE A 1 159 ? 3.225 -41.312 -10.336 1 98.38 159 ILE A O 1
ATOM 1223 N N . PRO A 1 160 ? 3.939 -42.406 -8.555 1 97.38 160 PRO A N 1
ATOM 1224 C CA . PRO A 1 160 ? 4.18 -43.625 -9.305 1 97.38 160 PRO A CA 1
ATOM 1225 C C . PRO A 1 160 ? 2.947 -44.094 -10.07 1 97.38 160 PRO A C 1
ATOM 1227 O O . PRO A 1 160 ? 3.07 -44.625 -11.188 1 97.38 160 PRO A O 1
ATOM 1230 N N . GLU A 1 161 ? 1.795 -43.906 -9.531 1 97.12 161 GLU A N 1
ATOM 1231 C CA . GLU A 1 161 ? 0.561 -44.406 -10.117 1 97.12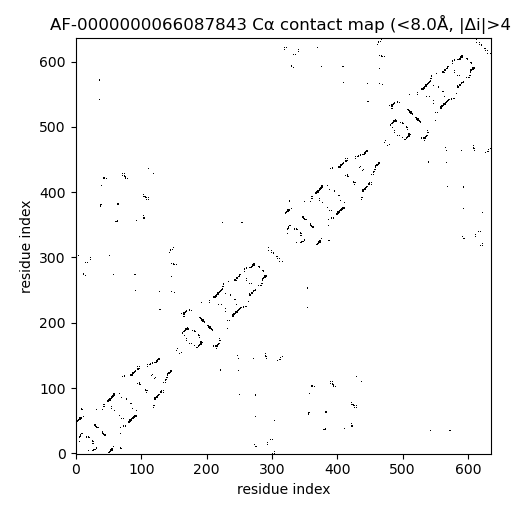 161 GLU A CA 1
ATOM 1232 C C . GLU A 1 161 ? -0.146 -43.344 -10.938 1 97.12 161 GLU A C 1
ATOM 1234 O O . GLU A 1 161 ? -1.365 -43.375 -11.109 1 97.12 161 GLU A O 1
ATOM 1239 N N . TRP A 1 162 ? 0.615 -42.375 -11.469 1 98.06 162 TRP A N 1
ATOM 1240 C CA . TRP A 1 162 ? -0.035 -41.219 -12.062 1 98.06 162 TRP A CA 1
ATOM 1241 C C . TRP A 1 162 ? -0.837 -41.594 -13.297 1 98.06 162 TRP A C 1
ATOM 1243 O O . TRP A 1 162 ? -1.817 -40.938 -13.648 1 98.06 162 TRP A O 1
ATOM 1253 N N . LYS A 1 163 ? -0.493 -42.75 -13.922 1 98.25 163 LYS A N 1
ATOM 1254 C CA . LYS A 1 163 ? -1.193 -43.188 -15.117 1 98.25 163 LYS A CA 1
ATOM 1255 C C . LYS A 1 163 ? -2.623 -43.625 -14.797 1 98.25 163 LYS A C 1
ATOM 1257 O O . LYS A 1 163 ? -3.482 -43.656 -15.68 1 98.25 163 LYS A O 1
ATOM 1262 N N . ASN A 1 164 ? -2.822 -44.031 -13.602 1 98.19 164 ASN A N 1
ATOM 1263 C CA . ASN A 1 164 ? -4.16 -44.344 -13.109 1 98.19 164 ASN A CA 1
ATOM 1264 C C . ASN A 1 164 ? -4.691 -43.25 -12.188 1 98.19 164 ASN A C 1
ATOM 1266 O O . ASN A 1 164 ? -5.117 -43.531 -11.062 1 98.19 164 ASN A O 1
ATOM 1270 N N . SER A 1 165 ? -4.594 -42.031 -12.633 1 98.5 165 SER A N 1
ATOM 1271 C CA . SER A 1 165 ? -5.039 -40.906 -11.82 1 98.5 165 SER A CA 1
ATOM 1272 C C . SER A 1 165 ? -6.211 -40.188 -12.477 1 98.5 165 SER A C 1
ATOM 1274 O O . SER A 1 165 ? -6.512 -40.406 -13.648 1 98.5 165 SER A O 1
ATOM 1276 N N . SER A 1 166 ? -6.906 -39.438 -11.695 1 98.56 166 SER A N 1
ATOM 1277 C CA . SER A 1 166 ? -7.879 -38.438 -12.133 1 98.56 166 SER A CA 1
ATOM 1278 C C . SER A 1 166 ? -7.477 -37.031 -11.688 1 98.56 166 SER A C 1
ATOM 1280 O O . SER A 1 166 ? -7.199 -36.812 -10.508 1 98.56 166 SER A O 1
ATOM 1282 N N . ILE A 1 167 ? -7.359 -36.156 -12.672 1 98.75 167 ILE A N 1
ATOM 1283 C CA . ILE A 1 167 ? -7.086 -34.781 -12.344 1 98.75 167 ILE A CA 1
ATOM 1284 C C . ILE A 1 167 ? -8.383 -34.062 -11.969 1 98.75 167 ILE A C 1
ATOM 1286 O O . ILE A 1 167 ? -9.367 -34.125 -12.711 1 98.75 167 ILE A O 1
ATOM 1290 N N . VAL A 1 168 ? -8.391 -33.406 -10.773 1 98.56 168 VAL A N 1
ATOM 1291 C CA . VAL A 1 168 ? -9.664 -32.938 -10.227 1 98.56 168 VAL A CA 1
ATOM 1292 C C . VAL A 1 168 ? -9.602 -31.438 -9.977 1 98.56 168 VAL A C 1
ATOM 1294 O O . VAL A 1 168 ? -8.609 -30.922 -9.438 1 98.56 168 VAL A O 1
ATOM 1297 N N . SER A 1 169 ? -10.578 -30.703 -10.414 1 97.62 169 SER A N 1
ATOM 1298 C CA . SER A 1 169 ? -10.75 -29.297 -10.047 1 97.62 169 SER A CA 1
ATOM 1299 C C . SER A 1 169 ? -11.617 -29.141 -8.805 1 97.62 169 SER A C 1
ATOM 1301 O O . SER A 1 169 ? -12.688 -29.75 -8.719 1 97.62 169 SER A O 1
ATOM 1303 N N . PRO A 1 170 ? -11.133 -28.359 -7.828 1 95.06 170 PRO A N 1
ATOM 1304 C CA . PRO A 1 170 ? -11.938 -28.203 -6.617 1 95.06 170 PRO A CA 1
ATOM 1305 C C . PRO A 1 170 ? -13.188 -27.344 -6.844 1 95.06 170 PRO A C 1
ATOM 1307 O O . PRO A 1 170 ? -14.086 -27.328 -6 1 95.06 170 PRO A O 1
ATOM 1310 N N . ASP A 1 171 ? -13.227 -26.609 -7.918 1 89.12 171 ASP A N 1
ATOM 1311 C CA . ASP A 1 171 ? -14.406 -25.812 -8.258 1 89.12 171 ASP A CA 1
ATOM 1312 C C . ASP A 1 171 ? -14.586 -25.719 -9.766 1 89.12 171 ASP A C 1
ATOM 1314 O O . ASP A 1 171 ? -13.75 -26.188 -10.531 1 89.12 171 ASP A O 1
ATOM 1318 N N . ALA A 1 172 ? -15.695 -25.188 -10.172 1 86.38 172 ALA A N 1
ATOM 1319 C CA . ALA A 1 172 ? -16.031 -25.141 -11.594 1 86.38 172 ALA A CA 1
ATOM 1320 C C . ALA A 1 172 ? -15.109 -24.188 -12.352 1 86.38 172 ALA A C 1
ATOM 1322 O O . ALA A 1 172 ? -14.852 -24.375 -13.539 1 86.38 172 ALA A O 1
ATOM 1323 N N . GLY A 1 173 ? -14.539 -23.25 -11.742 1 87.19 173 GLY A N 1
ATOM 1324 C CA . GLY A 1 173 ? -13.719 -22.219 -12.375 1 87.19 173 GLY A CA 1
ATOM 1325 C C . GLY A 1 173 ? -12.375 -22.75 -12.852 1 87.19 173 GLY A C 1
ATOM 1326 O O . GLY A 1 173 ? -11.766 -22.172 -13.758 1 87.19 173 GLY A O 1
ATOM 1327 N N . GLY A 1 174 ? -11.922 -23.875 -12.297 1 92 174 GLY A N 1
ATOM 1328 C CA . GLY A 1 174 ? -10.609 -24.406 -12.633 1 92 174 GLY A CA 1
ATOM 1329 C C . GLY A 1 174 ? -10.672 -25.516 -13.672 1 92 174 GLY A C 1
ATOM 1330 O O . GLY A 1 174 ? -9.68 -26.203 -13.906 1 92 174 GLY A O 1
ATOM 1331 N N . ALA A 1 175 ? -11.828 -25.703 -14.297 1 91.88 175 ALA A N 1
ATOM 1332 C CA . ALA A 1 175 ? -12.047 -26.812 -15.211 1 91.88 175 ALA A CA 1
ATOM 1333 C C . ALA A 1 175 ? -11.039 -26.797 -16.359 1 91.88 175 ALA A C 1
ATOM 1335 O O . ALA A 1 175 ? -10.516 -27.828 -16.766 1 91.88 175 ALA A O 1
ATOM 1336 N N . LYS A 1 176 ? -10.781 -25.656 -16.922 1 92.75 176 LYS A N 1
ATOM 1337 C CA . LYS A 1 176 ? -9.875 -25.531 -18.047 1 92.75 176 LYS A CA 1
ATOM 1338 C C . LYS A 1 176 ? -8.461 -25.969 -17.672 1 92.75 176 LYS A C 1
ATOM 1340 O O . LYS A 1 176 ? -7.793 -26.672 -18.438 1 92.75 176 LYS A O 1
ATOM 1345 N N . ARG A 1 177 ? -8.016 -25.547 -16.531 1 93.81 177 ARG A N 1
ATOM 1346 C CA . ARG A 1 177 ? -6.688 -25.906 -16.031 1 93.81 177 ARG A CA 1
ATOM 1347 C C . ARG A 1 177 ? -6.555 -27.422 -15.875 1 93.81 177 ARG A C 1
ATOM 1349 O O . ARG A 1 177 ? -5.566 -28.016 -16.312 1 93.81 177 ARG A O 1
ATOM 1356 N N . VAL A 1 178 ? -7.543 -28.031 -15.32 1 96.25 178 VAL A N 1
ATOM 1357 C CA . VAL A 1 178 ? -7.516 -29.469 -15.016 1 96.25 178 VAL A CA 1
ATOM 1358 C C . VAL A 1 178 ? -7.582 -30.266 -16.312 1 96.25 178 VAL A C 1
ATOM 1360 O O . VAL A 1 178 ? -6.906 -31.297 -16.453 1 96.25 178 VAL A O 1
ATOM 1363 N N . THR A 1 179 ? -8.438 -29.797 -17.25 1 96.31 179 THR A N 1
ATOM 1364 C CA . THR A 1 179 ? -8.555 -30.516 -18.516 1 96.31 179 THR A CA 1
ATOM 1365 C C . THR A 1 179 ? -7.242 -30.453 -19.281 1 96.31 179 THR A C 1
ATOM 1367 O O . THR A 1 179 ? -6.859 -31.438 -19.938 1 96.31 179 THR A O 1
ATOM 1370 N N . SER A 1 180 ? -6.574 -29.375 -19.25 1 95.94 180 SER A N 1
ATOM 1371 C CA . SER A 1 180 ? -5.285 -29.234 -19.922 1 95.94 180 SER A CA 1
ATOM 1372 C C . SER A 1 180 ? -4.273 -30.234 -19.375 1 95.94 180 SER A C 1
ATOM 1374 O O . SER A 1 180 ? -3.605 -30.922 -20.141 1 95.94 180 SER A O 1
ATOM 1376 N N . ILE A 1 181 ? -4.184 -30.328 -18.109 1 97.12 181 ILE A N 1
ATOM 1377 C CA . ILE A 1 181 ? -3.24 -31.234 -17.469 1 97.12 181 ILE A CA 1
ATOM 1378 C C . ILE A 1 181 ? -3.619 -32.688 -17.766 1 97.12 181 ILE A C 1
ATOM 1380 O O . ILE A 1 181 ? -2.76 -33.5 -18.109 1 97.12 181 ILE A O 1
ATOM 1384 N N . ALA A 1 182 ? -4.91 -33 -17.594 1 98.06 182 ALA A N 1
ATOM 1385 C CA . ALA A 1 182 ? -5.398 -34.344 -17.859 1 98.06 182 ALA A CA 1
ATOM 1386 C C . ALA A 1 182 ? -5.074 -34.781 -19.297 1 98.06 182 ALA A C 1
ATOM 1388 O O . ALA A 1 182 ? -4.652 -35.906 -19.531 1 98.06 182 ALA A O 1
ATOM 1389 N N . ASP A 1 183 ? -5.289 -33.875 -20.203 1 97.69 183 ASP A N 1
ATOM 1390 C CA . ASP A 1 183 ? -5.031 -34.156 -21.609 1 97.69 183 ASP A CA 1
ATOM 1391 C C . ASP A 1 183 ? -3.553 -34.469 -21.844 1 97.69 183 ASP A C 1
ATOM 1393 O O . ASP A 1 183 ? -3.215 -35.375 -22.578 1 97.69 183 ASP A O 1
ATOM 1397 N N . ARG A 1 184 ? -2.697 -33.719 -21.266 1 96.5 184 ARG A N 1
ATOM 1398 C CA . ARG A 1 184 ? -1.26 -33.906 -21.453 1 96.5 184 ARG A CA 1
ATOM 1399 C C . ARG A 1 184 ? -0.773 -35.188 -20.828 1 96.5 184 ARG A C 1
ATOM 1401 O O . ARG A 1 184 ? 0.2 -35.781 -21.297 1 96.5 184 ARG A O 1
ATOM 1408 N N . LEU A 1 185 ? -1.443 -35.625 -19.797 1 97.56 185 LEU A N 1
ATOM 1409 C CA . LEU A 1 185 ? -1.088 -36.844 -19.125 1 97.56 185 LEU A CA 1
ATOM 1410 C C . LEU A 1 185 ? -1.858 -38.031 -19.703 1 97.56 185 LEU A C 1
ATOM 1412 O O . LEU A 1 185 ? -1.539 -39.188 -19.422 1 97.56 185 LEU A O 1
ATOM 1416 N N . ASN A 1 186 ? -2.852 -37.75 -20.469 1 98.06 186 ASN A N 1
ATOM 1417 C CA . ASN A 1 186 ? -3.752 -38.75 -21.016 1 98.06 186 ASN A CA 1
ATOM 1418 C C . ASN A 1 186 ? -4.441 -39.562 -19.906 1 98.06 186 ASN A C 1
ATOM 1420 O O . ASN A 1 186 ? -4.383 -40.781 -19.891 1 98.06 186 ASN A O 1
ATOM 1424 N N . VAL A 1 187 ? -5.012 -38.781 -18.984 1 98.25 187 VAL A N 1
ATOM 1425 C CA . VAL A 1 187 ? -5.758 -39.406 -17.891 1 98.25 187 VAL A CA 1
ATOM 1426 C C . VAL A 1 187 ? -7.117 -38.719 -17.75 1 98.25 187 VAL A C 1
ATOM 1428 O O . VAL A 1 187 ? -7.426 -37.781 -18.484 1 98.25 187 VAL A O 1
ATOM 1431 N N . GLU A 1 188 ? -7.977 -39.25 -16.875 1 97.38 188 GLU A N 1
ATOM 1432 C CA . GLU A 1 188 ? -9.328 -38.719 -16.688 1 97.38 188 GLU A CA 1
ATOM 1433 C C . GLU A 1 188 ? -9.312 -37.438 -15.844 1 97.38 188 GLU A C 1
ATOM 1435 O O . GLU A 1 188 ? -8.336 -37.188 -15.133 1 97.38 188 GLU A O 1
ATOM 1440 N N . PHE A 1 189 ? -10.305 -36.656 -16.062 1 97.38 189 PHE A N 1
ATOM 1441 C CA . PHE A 1 189 ? -10.469 -35.5 -15.188 1 97.38 189 PHE A CA 1
ATOM 1442 C C . PHE A 1 189 ? -11.828 -35.531 -14.5 1 97.38 189 PHE A C 1
ATOM 1444 O O . PHE A 1 189 ? -12.742 -36.219 -14.945 1 97.38 189 PHE A O 1
ATOM 1451 N N . ALA A 1 190 ? -11.93 -34.906 -13.375 1 97.5 190 ALA A N 1
ATOM 1452 C CA . ALA A 1 190 ? -13.156 -34.75 -12.586 1 97.5 190 ALA A CA 1
ATOM 1453 C C . ALA A 1 190 ? -13.266 -33.344 -12.023 1 97.5 190 ALA A C 1
ATOM 1455 O O . ALA A 1 190 ? -12.328 -32.531 -12.133 1 97.5 190 ALA A O 1
ATOM 1456 N N . LEU A 1 191 ? -14.469 -33 -11.609 1 96.31 191 LEU A N 1
ATOM 1457 C CA . LEU A 1 191 ? -14.734 -31.688 -11.07 1 96.31 191 LEU A CA 1
ATOM 1458 C C . LEU A 1 191 ? -15.641 -31.766 -9.844 1 96.31 191 LEU A C 1
ATOM 1460 O O . LEU A 1 191 ? -16.547 -32.594 -9.797 1 96.31 191 LEU A O 1
ATOM 1464 N N . ILE A 1 192 ? -15.289 -30.969 -8.906 1 94.75 192 ILE A N 1
ATOM 1465 C CA . ILE A 1 192 ? -16.172 -30.812 -7.758 1 94.75 192 ILE A CA 1
ATOM 1466 C C . ILE A 1 192 ? -16.906 -29.469 -7.844 1 94.75 192 ILE A C 1
ATOM 1468 O O . ILE A 1 192 ? -16.297 -28.453 -8.203 1 94.75 192 ILE A O 1
ATOM 1472 N N . HIS A 1 193 ? -18.062 -29.453 -7.77 1 89.06 193 HIS A N 1
ATOM 1473 C CA . HIS A 1 193 ? -18.766 -28.172 -7.742 1 89.06 193 HIS A CA 1
ATOM 1474 C C . HIS A 1 193 ? -19.703 -28.078 -6.543 1 89.06 193 HIS A C 1
ATOM 1476 O O . HIS A 1 193 ? -20.234 -29.109 -6.086 1 89.06 193 HIS A O 1
ATOM 1482 N N . LYS A 1 194 ? -19.656 -26.875 -5.918 1 77.94 194 LYS A N 1
ATOM 1483 C CA . LYS A 1 194 ? -20.5 -26.609 -4.754 1 77.94 194 LYS A CA 1
ATOM 1484 C C . LYS A 1 194 ? -21.922 -26.281 -5.168 1 77.94 194 LYS A C 1
ATOM 1486 O O . LYS A 1 194 ? -22.172 -25.375 -5.957 1 77.94 194 LYS A O 1
ATOM 1491 N N . GLU A 1 195 ? -22.781 -27.141 -4.816 1 78.38 195 GLU A N 1
ATOM 1492 C CA . GLU A 1 195 ? -24.203 -26.891 -5.074 1 78.38 195 GLU A CA 1
ATOM 1493 C C . GLU A 1 195 ? -24.844 -26.141 -3.912 1 78.38 195 GLU A C 1
ATOM 1495 O O . GLU A 1 195 ? -24.766 -26.578 -2.762 1 78.38 195 GLU A O 1
ATOM 1500 N N . ARG A 1 196 ? -25.312 -24.859 -4.27 1 67.69 196 ARG A N 1
ATOM 1501 C CA . ARG A 1 196 ? -25.969 -24.078 -3.232 1 67.69 196 ARG A CA 1
ATOM 1502 C C . ARG A 1 196 ? -27.406 -24.547 -3.027 1 67.69 196 ARG A C 1
ATOM 1504 O O . ARG A 1 196 ? -28.188 -24.594 -3.977 1 67.69 196 ARG A O 1
ATOM 1511 N N . LYS A 1 197 ? -27.562 -25.219 -2.021 1 62.16 197 LYS A N 1
ATOM 1512 C CA . LYS A 1 197 ? -28.953 -25.562 -1.784 1 62.16 197 LYS A CA 1
ATOM 1513 C C . LYS A 1 197 ? -29.734 -24.359 -1.259 1 62.16 197 LYS A C 1
ATOM 1515 O O . LYS A 1 197 ? -29.141 -23.391 -0.774 1 62.16 197 LYS A O 1
ATOM 1520 N N . LYS A 1 198 ? -31.078 -24.578 -1.385 1 59.47 198 LYS A N 1
ATOM 1521 C CA . LYS A 1 198 ? -32.062 -23.609 -0.899 1 59.47 198 LYS A CA 1
ATOM 1522 C C . LYS A 1 198 ? -31.828 -23.266 0.567 1 59.47 198 LYS A C 1
ATOM 1524 O O . LYS A 1 198 ? -31.047 -23.938 1.244 1 59.47 198 LYS A O 1
ATOM 1529 N N . ALA A 1 199 ? -32.625 -22.375 0.908 1 57.56 199 ALA A N 1
ATOM 1530 C CA . ALA A 1 199 ? -32.719 -21.938 2.295 1 57.56 199 ALA A CA 1
ATOM 1531 C C . ALA A 1 199 ? -32.844 -23.109 3.248 1 57.56 199 ALA A C 1
ATOM 1533 O O . ALA A 1 199 ? -33.656 -24.031 3 1 57.56 199 ALA A O 1
ATOM 1534 N N . ASN A 1 200 ? -32.031 -23.25 4.309 1 57.81 200 ASN A N 1
ATOM 1535 C CA . ASN A 1 200 ? -32.062 -24.188 5.422 1 57.81 200 ASN A CA 1
ATOM 1536 C C . ASN A 1 200 ? -31.297 -25.469 5.094 1 57.81 200 ASN A C 1
ATOM 1538 O O . ASN A 1 200 ? -31.406 -26.469 5.816 1 57.81 200 ASN A O 1
ATOM 1542 N N . GLU A 1 201 ? -30.797 -25.406 3.918 1 56.25 201 GLU A N 1
ATOM 1543 C CA . GLU A 1 201 ? -30.031 -26.625 3.658 1 56.25 201 GLU A CA 1
ATOM 1544 C C . GLU A 1 201 ? -28.531 -26.328 3.533 1 56.25 201 GLU A C 1
ATOM 1546 O O . GLU A 1 201 ? -28.156 -25.188 3.225 1 56.25 201 GLU A O 1
ATOM 1551 N N . VAL A 1 202 ? -27.719 -27.375 3.998 1 61.38 202 VAL A N 1
ATOM 1552 C CA . VAL A 1 202 ? -26.266 -27.266 3.996 1 61.38 202 VAL A CA 1
ATOM 1553 C C . VAL A 1 202 ? -25.734 -27.422 2.57 1 61.38 202 VAL A C 1
ATOM 1555 O O . VAL A 1 202 ? -26.219 -28.266 1.809 1 61.38 202 VAL A O 1
ATOM 1558 N N . ASP A 1 203 ? -24.844 -26.5 2.17 1 65.88 203 ASP A N 1
ATOM 1559 C CA . ASP A 1 203 ? -24.156 -26.578 0.889 1 65.88 203 ASP A CA 1
ATOM 1560 C C . ASP A 1 203 ? -23.547 -27.969 0.68 1 65.88 203 ASP A C 1
ATOM 1562 O O . ASP A 1 203 ? -23.031 -28.578 1.622 1 65.88 203 ASP A O 1
ATOM 1566 N N . ARG A 1 204 ? -24.031 -28.594 -0.509 1 78.44 204 ARG A N 1
ATOM 1567 C CA . ARG A 1 204 ? -23.516 -29.922 -0.809 1 78.44 204 ARG A CA 1
ATOM 1568 C C . ARG A 1 204 ? -22.453 -29.859 -1.909 1 78.44 204 ARG A C 1
ATOM 1570 O O . ARG A 1 204 ? -22.625 -29.141 -2.9 1 78.44 204 ARG A O 1
ATOM 1577 N N . MET A 1 205 ? -21.203 -30.609 -1.675 1 85.75 205 MET A N 1
ATOM 1578 C CA . MET A 1 205 ? -20.188 -30.797 -2.703 1 85.75 205 MET A CA 1
ATOM 1579 C C . MET A 1 205 ? -20.5 -32 -3.572 1 85.75 205 MET A C 1
ATOM 1581 O O . MET A 1 205 ? -20.766 -33.094 -3.059 1 85.75 205 MET A O 1
ATOM 1585 N N . VAL A 1 206 ? -20.641 -31.734 -4.879 1 90.5 206 VAL A N 1
ATOM 1586 C CA . VAL A 1 206 ? -20.969 -32.812 -5.805 1 90.5 206 VAL A CA 1
ATOM 1587 C C . VAL A 1 206 ? -19.75 -33.094 -6.688 1 90.5 206 VAL A C 1
ATOM 1589 O O . VAL A 1 206 ? -19.141 -32.188 -7.242 1 90.5 206 VAL A O 1
ATOM 1592 N N . LEU A 1 207 ? -19.391 -34.375 -6.793 1 95.38 207 LEU A N 1
ATOM 1593 C CA . LEU A 1 207 ? -18.297 -34.844 -7.637 1 95.38 207 LEU A CA 1
ATOM 1594 C C . LEU A 1 207 ? -18.797 -35.25 -9.008 1 95.38 207 LEU A C 1
ATOM 1596 O O . LEU A 1 207 ? -19.734 -36.062 -9.117 1 95.38 207 LEU A O 1
ATOM 1600 N N . VAL A 1 208 ? -18.375 -34.625 -10.031 1 94.56 208 VAL A N 1
ATOM 1601 C CA . VAL A 1 208 ? -18.656 -35 -11.414 1 94.56 208 VAL A CA 1
ATOM 1602 C C . VAL A 1 208 ? -17.438 -35.688 -12.008 1 94.56 208 VAL A C 1
ATOM 1604 O O . VAL A 1 208 ? -16.375 -35.094 -12.188 1 94.56 208 VAL A O 1
ATOM 1607 N N . GLY A 1 209 ? -17.609 -36.938 -12.422 1 95.38 209 GLY A N 1
ATOM 1608 C CA . GLY A 1 209 ? -16.5 -37.781 -12.867 1 95.38 209 GLY A CA 1
ATOM 1609 C C . GLY A 1 209 ? -16.219 -38.938 -11.945 1 95.38 209 GLY A C 1
ATOM 1610 O O . GLY A 1 209 ? -16.922 -39.125 -10.938 1 95.38 209 GLY A O 1
ATOM 1611 N N . ASP A 1 210 ? -15.297 -39.812 -12.289 1 95.62 210 ASP A N 1
ATOM 1612 C CA . ASP A 1 210 ? -14.992 -41.031 -11.547 1 95.62 210 ASP A CA 1
ATOM 1613 C C . ASP A 1 210 ? -13.57 -40.969 -10.992 1 95.62 210 ASP A C 1
ATOM 1615 O O . ASP A 1 210 ? -12.617 -40.688 -11.727 1 95.62 210 ASP A O 1
ATOM 1619 N N . VAL A 1 211 ? -13.453 -41.219 -9.688 1 98.19 211 VAL A N 1
ATOM 1620 C CA . VAL A 1 211 ? -12.141 -41.219 -9.047 1 98.19 211 VAL A CA 1
ATOM 1621 C C . VAL A 1 211 ? -11.945 -42.531 -8.312 1 98.19 211 VAL A C 1
ATOM 1623 O O . VAL A 1 211 ? -10.953 -42.719 -7.598 1 98.19 211 VAL A O 1
ATOM 1626 N N . LYS A 1 212 ? -12.945 -43.438 -8.453 1 98.25 212 LYS A N 1
ATOM 1627 C CA . LYS A 1 212 ? -12.898 -44.719 -7.723 1 98.25 212 LYS A CA 1
ATOM 1628 C C . LYS A 1 212 ? -11.672 -45.531 -8.117 1 98.25 212 LYS A C 1
ATOM 1630 O O . LYS A 1 212 ? -11.406 -45.719 -9.305 1 98.25 212 LYS A O 1
ATOM 1635 N N . ASP A 1 213 ? -10.984 -46 -7.141 1 98.31 213 ASP A N 1
ATOM 1636 C CA . ASP A 1 213 ? -9.812 -46.844 -7.281 1 98.31 213 ASP A CA 1
ATOM 1637 C C . ASP A 1 213 ? -8.719 -46.156 -8.086 1 98.31 213 ASP A C 1
ATOM 1639 O O . ASP A 1 213 ? -7.945 -46.781 -8.797 1 98.31 213 ASP A O 1
ATOM 1643 N N . ARG A 1 214 ? -8.641 -44.812 -8.062 1 98.44 214 ARG A N 1
ATOM 1644 C CA . ARG A 1 214 ? -7.645 -44 -8.742 1 98.44 214 ARG A CA 1
ATOM 1645 C C . ARG A 1 214 ? -6.961 -43.031 -7.773 1 98.44 214 ARG A C 1
ATOM 1647 O O . ARG A 1 214 ? -7.496 -42.75 -6.703 1 98.44 214 ARG A O 1
ATOM 1654 N N . VAL A 1 215 ? -5.758 -42.656 -8.148 1 98.62 215 VAL A N 1
ATOM 1655 C CA . VAL A 1 215 ? -5.145 -41.5 -7.469 1 98.62 215 VAL A CA 1
ATOM 1656 C C . VAL A 1 215 ? -5.828 -40.219 -7.898 1 98.62 215 VAL A C 1
ATOM 1658 O O . VAL A 1 215 ? -5.977 -39.938 -9.094 1 98.62 215 VAL A O 1
ATOM 1661 N N . ALA A 1 216 ? -6.344 -39.438 -6.953 1 98.75 216 ALA A N 1
ATOM 1662 C CA . ALA A 1 216 ? -6.957 -38.156 -7.262 1 98.75 216 ALA A CA 1
ATOM 1663 C C . ALA A 1 216 ? -5.965 -37 -7.055 1 98.75 216 ALA A C 1
ATOM 1665 O O . ALA A 1 216 ? -5.344 -36.906 -5.992 1 98.75 216 ALA A O 1
ATOM 1666 N N . ILE A 1 217 ? -5.758 -36.188 -8.055 1 98.81 217 ILE A N 1
ATOM 1667 C CA . ILE A 1 217 ? -4.844 -35.062 -7.988 1 98.81 217 ILE A CA 1
ATOM 1668 C C . ILE A 1 217 ? -5.625 -33.75 -8.148 1 98.81 217 ILE A C 1
ATOM 1670 O O . ILE A 1 217 ? -6.012 -33.375 -9.258 1 98.81 217 ILE A O 1
ATOM 1674 N N . LEU A 1 218 ? -5.84 -33.094 -7.027 1 98.5 218 LEU A N 1
ATOM 1675 C CA . LEU A 1 218 ? -6.477 -31.766 -7.043 1 98.5 218 LEU A CA 1
ATOM 1676 C C . LEU A 1 218 ? -5.527 -30.703 -7.598 1 98.5 218 LEU A C 1
ATOM 1678 O O . LEU A 1 218 ? -4.363 -30.641 -7.188 1 98.5 218 LEU A O 1
ATOM 1682 N N . VAL A 1 219 ? -6.016 -29.922 -8.531 1 98.25 219 VAL A N 1
ATOM 1683 C CA . VAL A 1 219 ? -5.184 -28.875 -9.109 1 98.25 219 VAL A CA 1
ATOM 1684 C C . VAL A 1 219 ? -5.918 -27.531 -9.047 1 98.25 219 VAL A C 1
ATOM 1686 O O . VAL A 1 219 ? -7.117 -27.453 -9.328 1 98.25 219 VAL A O 1
ATOM 1689 N N . ASP A 1 220 ? -5.266 -26.484 -8.633 1 97.25 220 ASP A N 1
ATOM 1690 C CA . ASP A 1 220 ? -5.812 -25.125 -8.578 1 97.25 220 ASP A CA 1
ATOM 1691 C C . ASP A 1 220 ? -4.707 -24.078 -8.695 1 97.25 220 ASP A C 1
ATOM 1693 O O . ASP A 1 220 ? -3.521 -24.422 -8.695 1 97.25 220 ASP A O 1
ATOM 1697 N N . ASP A 1 221 ? -5.059 -22.875 -8.977 1 97.31 221 ASP A N 1
ATOM 1698 C CA . ASP A 1 221 ? -4.055 -21.812 -9.078 1 97.31 221 ASP A CA 1
ATOM 1699 C C . ASP A 1 221 ? -3.537 -21.422 -7.699 1 97.31 221 ASP A C 1
ATOM 1701 O O . ASP A 1 221 ? -2.348 -21.141 -7.531 1 97.31 221 ASP A O 1
ATOM 1705 N N . MET A 1 222 ? -4.43 -21.359 -6.703 1 97.88 222 MET A N 1
ATOM 1706 C CA . MET A 1 222 ? -3.939 -20.938 -5.395 1 97.88 222 MET A CA 1
ATOM 1707 C C . MET A 1 222 ? -4.773 -21.547 -4.277 1 97.88 222 MET A C 1
ATOM 1709 O O . MET A 1 222 ? -5.898 -22 -4.508 1 97.88 222 MET A O 1
ATOM 1713 N N . ALA A 1 223 ? -4.246 -21.703 -3.115 1 97.81 223 ALA A N 1
ATOM 1714 C CA . ALA A 1 223 ? -4.934 -22.047 -1.872 1 97.81 223 ALA A CA 1
ATOM 1715 C C . ALA A 1 223 ? -4.59 -21.062 -0.763 1 97.81 223 ALA A C 1
ATOM 1717 O O . ALA A 1 223 ? -3.416 -20.75 -0.539 1 97.81 223 ALA A O 1
ATOM 1718 N N . ASP A 1 224 ? -5.617 -20.594 -0.166 1 97.44 224 ASP A N 1
ATOM 1719 C CA . ASP A 1 224 ? -5.457 -19.578 0.871 1 97.44 224 ASP A CA 1
ATOM 1720 C C . ASP A 1 224 ? -5.652 -20.172 2.262 1 97.44 224 ASP A C 1
ATOM 1722 O O . ASP A 1 224 ? -4.723 -20.75 2.836 1 97.44 224 ASP A O 1
ATOM 1726 N N . THR A 1 225 ? -6.832 -20.328 2.756 1 97.69 225 THR A N 1
ATOM 1727 C CA . THR A 1 225 ? -7.098 -20.922 4.066 1 97.69 225 THR A CA 1
ATOM 1728 C C . THR A 1 225 ? -7.242 -22.438 3.965 1 97.69 225 THR A C 1
ATOM 1730 O O . THR A 1 225 ? -7.301 -23.125 4.984 1 97.69 225 THR A O 1
ATOM 1733 N N . CYS A 1 226 ? -7.363 -22.953 2.781 1 97.69 226 CYS A N 1
ATOM 1734 C CA . CYS A 1 226 ? -7.32 -24.359 2.406 1 97.69 226 CYS A CA 1
ATOM 1735 C C . CYS A 1 226 ? -8.617 -25.062 2.785 1 97.69 226 CYS A C 1
ATOM 1737 O O . CYS A 1 226 ? -8.68 -26.297 2.791 1 97.69 226 CYS A O 1
ATOM 1739 N N . GLY A 1 227 ? -9.672 -24.297 3.068 1 95.19 227 GLY A N 1
ATOM 1740 C CA . GLY A 1 227 ? -10.969 -24.906 3.352 1 95.19 227 GLY A CA 1
ATOM 1741 C C . GLY A 1 227 ? -11.523 -25.703 2.186 1 95.19 227 GLY A C 1
ATOM 1742 O O . GLY A 1 227 ? -11.906 -26.859 2.344 1 95.19 227 GLY A O 1
ATOM 1743 N N . THR A 1 228 ? -11.531 -25.125 1.033 1 93.81 228 THR A N 1
ATOM 1744 C CA . THR A 1 228 ? -12.109 -25.719 -0.169 1 93.81 228 THR A CA 1
ATOM 1745 C C . THR A 1 228 ? -11.328 -26.953 -0.586 1 93.81 228 THR A C 1
ATOM 1747 O O . THR A 1 228 ? -11.922 -28.016 -0.846 1 93.81 228 THR A O 1
ATOM 1750 N N . VAL A 1 229 ? -10.023 -26.875 -0.581 1 96.31 229 VAL A N 1
ATOM 1751 C CA . VAL A 1 229 ? -9.211 -27.984 -1.08 1 96.31 229 VAL A CA 1
ATOM 1752 C C . VAL A 1 229 ? -9.289 -29.156 -0.112 1 96.31 229 VAL A C 1
ATOM 1754 O O . VAL A 1 229 ? -9.289 -30.328 -0.534 1 96.31 229 VAL A O 1
ATOM 1757 N N . CYS A 1 230 ? -9.352 -28.891 1.163 1 97 230 CYS A N 1
ATOM 1758 C CA . CYS A 1 230 ? -9.453 -29.969 2.15 1 97 230 CYS A CA 1
ATOM 1759 C C . CYS A 1 230 ? -10.805 -30.656 2.08 1 97 230 CYS A C 1
ATOM 1761 O O . CYS A 1 230 ? -10.891 -31.875 2.178 1 97 230 CYS A O 1
ATOM 1763 N N . HIS A 1 231 ? -11.867 -29.875 1.914 1 94.44 231 HIS A N 1
ATOM 1764 C CA . HIS A 1 231 ? -13.195 -30.469 1.741 1 94.44 231 HIS A CA 1
ATOM 1765 C C . HIS A 1 231 ? -13.25 -31.328 0.486 1 94.44 231 HIS A C 1
ATOM 1767 O O . HIS A 1 231 ? -13.891 -32.375 0.485 1 94.44 231 HIS A O 1
ATOM 1773 N N . ALA A 1 232 ? -12.656 -30.812 -0.491 1 95.94 232 ALA A N 1
ATOM 1774 C CA . ALA A 1 232 ? -12.594 -31.562 -1.735 1 95.94 232 ALA A CA 1
ATOM 1775 C C . ALA A 1 232 ? -11.875 -32.906 -1.527 1 95.94 232 ALA A C 1
ATOM 1777 O O . ALA A 1 232 ? -12.297 -33.938 -2.053 1 95.94 232 ALA A O 1
ATOM 1778 N N . ALA A 1 233 ? -10.758 -32.906 -0.801 1 97.06 233 ALA A N 1
ATOM 1779 C CA . ALA A 1 233 ? -10 -34.094 -0.519 1 97.06 233 ALA A CA 1
ATOM 1780 C C . ALA A 1 233 ? -10.867 -35.156 0.186 1 97.06 233 ALA A C 1
ATOM 1782 O O . ALA A 1 233 ? -10.828 -36.344 -0.159 1 97.06 233 ALA A O 1
ATOM 1783 N N . ASP A 1 234 ? -11.633 -34.688 1.125 1 96 234 ASP A N 1
ATOM 1784 C CA . ASP A 1 234 ? -12.531 -35.562 1.854 1 96 234 ASP A CA 1
ATOM 1785 C C . ASP A 1 234 ? -13.547 -36.219 0.915 1 96 234 ASP A C 1
ATOM 1787 O O . ASP A 1 234 ? -13.812 -37.406 1.012 1 96 234 ASP A O 1
ATOM 1791 N N . LYS A 1 235 ? -14.133 -35.406 0.088 1 95.75 235 LYS A N 1
ATOM 1792 C CA . LYS A 1 235 ? -15.125 -35.906 -0.87 1 95.75 235 LYS A CA 1
ATOM 1793 C C . LYS A 1 235 ? -14.516 -36.938 -1.8 1 95.75 235 LYS A C 1
ATOM 1795 O O . LYS A 1 235 ? -15.172 -37.938 -2.137 1 95.75 235 LYS A O 1
ATOM 1800 N N . LEU A 1 236 ? -13.281 -36.75 -2.217 1 98.06 236 LEU A N 1
ATOM 1801 C CA . LEU A 1 236 ? -12.609 -37.656 -3.135 1 98.06 236 LEU A CA 1
ATOM 1802 C C . LEU A 1 236 ? -12.344 -39 -2.465 1 98.06 236 LEU A C 1
ATOM 1804 O O . LEU A 1 236 ? -12.539 -40.062 -3.072 1 98.06 236 LEU A O 1
ATOM 1808 N N . LEU A 1 237 ? -11.906 -38.938 -1.245 1 97.81 237 LEU A N 1
ATOM 1809 C CA . LEU A 1 237 ? -11.672 -40.188 -0.495 1 97.81 237 LEU A CA 1
ATOM 1810 C C . LEU A 1 237 ? -12.977 -40.938 -0.293 1 97.81 237 LEU A C 1
ATOM 1812 O O . LEU A 1 237 ? -13.016 -42.156 -0.458 1 97.81 237 LEU A O 1
ATOM 1816 N N . SER A 1 238 ? -14 -40.25 0.053 1 96.88 238 SER A N 1
ATOM 1817 C CA . SER A 1 238 ? -15.305 -40.844 0.242 1 96.88 238 SER A CA 1
ATOM 1818 C C . SER A 1 238 ? -15.812 -41.5 -1.051 1 96.88 238 SER A C 1
ATOM 1820 O O . SER A 1 238 ? -16.562 -42.469 -1.018 1 96.88 238 SER A O 1
ATOM 1822 N N . ALA A 1 239 ? -15.398 -40.969 -2.15 1 97.44 239 ALA A N 1
ATOM 1823 C CA . ALA A 1 239 ? -15.828 -41.438 -3.459 1 97.44 239 ALA A CA 1
ATOM 1824 C C . ALA A 1 239 ? -14.961 -42.594 -3.926 1 97.44 239 ALA A C 1
ATOM 1826 O O . ALA A 1 239 ? -15.18 -43.156 -5.004 1 97.44 239 ALA A O 1
ATOM 1827 N N . GLY A 1 240 ? -13.914 -42.938 -3.164 1 98.19 240 GLY A N 1
ATOM 1828 C CA . GLY A 1 240 ? -13.18 -44.188 -3.441 1 98.19 240 GLY A CA 1
ATOM 1829 C C . GLY A 1 240 ? -11.781 -43.938 -3.975 1 98.19 240 GLY A C 1
ATOM 1830 O O . GLY A 1 240 ? -11.094 -44.875 -4.395 1 98.19 240 GLY A O 1
ATOM 1831 N N . ALA A 1 241 ? -11.312 -42.688 -4.027 1 98.56 241 ALA A N 1
ATOM 1832 C CA . ALA A 1 241 ? -9.93 -42.438 -4.426 1 98.56 241 ALA A CA 1
ATOM 1833 C C . ALA A 1 241 ? -8.953 -43.156 -3.51 1 98.56 241 ALA A C 1
ATOM 1835 O O . ALA A 1 241 ? -9.156 -43.219 -2.295 1 98.56 241 ALA A O 1
ATOM 1836 N N . THR A 1 242 ? -7.93 -43.688 -4.047 1 98.44 242 THR A N 1
ATOM 1837 C CA . THR A 1 242 ? -6.961 -44.438 -3.264 1 98.44 242 THR A CA 1
ATOM 1838 C C . THR A 1 242 ? -6.035 -43.5 -2.494 1 98.44 242 THR A C 1
ATOM 1840 O O . THR A 1 242 ? -5.672 -43.781 -1.35 1 98.44 242 THR A O 1
ATOM 1843 N N . LYS A 1 243 ? -5.562 -42.469 -3.182 1 98.5 243 LYS A N 1
ATOM 1844 C CA . LYS A 1 243 ? -4.727 -41.375 -2.65 1 98.5 243 LYS A CA 1
ATOM 1845 C C . LYS A 1 243 ? -5.195 -40.031 -3.154 1 98.5 243 LYS A C 1
ATOM 1847 O O . LYS A 1 243 ? -5.816 -39.938 -4.215 1 98.5 243 LYS A O 1
ATOM 1852 N N . VAL A 1 244 ? -4.898 -39 -2.387 1 98.69 244 VAL A N 1
ATOM 1853 C CA . VAL A 1 244 ? -5.254 -37.656 -2.812 1 98.69 244 VAL A CA 1
ATOM 1854 C C . VAL A 1 244 ? -4.031 -36.75 -2.719 1 98.69 244 VAL A C 1
ATOM 1856 O O . VAL A 1 244 ? -3.354 -36.688 -1.688 1 98.69 244 VAL A O 1
ATOM 1859 N N . TYR A 1 245 ? -3.654 -36.094 -3.799 1 98.81 245 TYR A N 1
ATOM 1860 C CA . TYR A 1 245 ? -2.666 -35.031 -3.867 1 98.81 245 TYR A CA 1
ATOM 1861 C C . TYR A 1 245 ? -3.332 -33.688 -4.164 1 98.81 245 TYR A C 1
ATOM 1863 O O . TYR A 1 245 ? -4.391 -33.656 -4.797 1 98.81 245 TYR A O 1
ATOM 1871 N N . ALA A 1 246 ? -2.803 -32.656 -3.674 1 98.81 246 ALA A N 1
ATOM 1872 C CA . ALA A 1 246 ? -3.164 -31.297 -4.094 1 98.81 246 ALA A CA 1
ATOM 1873 C C . ALA A 1 246 ? -1.957 -30.562 -4.672 1 98.81 246 ALA A C 1
ATOM 1875 O O . ALA A 1 246 ? -0.878 -30.562 -4.074 1 98.81 246 ALA A O 1
ATOM 1876 N N . ILE A 1 247 ? -2.094 -30.031 -5.848 1 98.75 247 ILE A N 1
ATOM 1877 C CA . ILE A 1 247 ? -1.03 -29.266 -6.484 1 98.75 247 ILE A CA 1
ATOM 1878 C C . ILE A 1 247 ? -1.545 -27.875 -6.844 1 98.75 247 ILE A C 1
ATOM 1880 O O . ILE A 1 247 ? -2.465 -27.734 -7.652 1 98.75 247 ILE A O 1
ATOM 1884 N N . LEU A 1 248 ? -1.014 -26.906 -6.234 1 98.25 248 LEU A N 1
ATOM 1885 C CA . LEU A 1 248 ? -1.387 -25.5 -6.43 1 98.25 248 LEU A CA 1
ATOM 1886 C C . LEU A 1 248 ? -0.181 -24.672 -6.852 1 98.25 248 LEU A C 1
ATOM 1888 O O . LEU A 1 248 ? 0.943 -24.938 -6.418 1 98.25 248 LEU A O 1
ATOM 1892 N N . THR A 1 249 ? -0.396 -23.641 -7.688 1 98.44 249 THR A N 1
ATOM 1893 C CA . THR A 1 249 ? 0.706 -22.75 -8.039 1 98.44 249 THR A CA 1
ATOM 1894 C C . THR A 1 249 ? 1.117 -21.891 -6.84 1 98.44 249 THR A C 1
ATOM 1896 O O . THR A 1 249 ? 2.285 -21.891 -6.445 1 98.44 249 THR A O 1
ATOM 1899 N N . HIS A 1 250 ? 0.162 -21.203 -6.266 1 98.81 250 HIS A N 1
ATOM 1900 C CA . HIS A 1 250 ? 0.452 -20.266 -5.18 1 98.81 250 HIS A CA 1
ATOM 1901 C C . HIS A 1 250 ? -0.071 -20.797 -3.85 1 98.81 250 HIS A C 1
ATOM 1903 O O . HIS A 1 250 ? -1.283 -20.828 -3.621 1 98.81 250 HIS A O 1
ATOM 1909 N N . GLY A 1 251 ? 0.812 -21.234 -2.98 1 98.69 251 GLY A N 1
ATOM 1910 C CA . GLY A 1 251 ? 0.438 -21.594 -1.624 1 98.69 251 GLY A CA 1
ATOM 1911 C C . GLY A 1 251 ? 0.426 -20.422 -0.667 1 98.69 251 GLY A C 1
ATOM 1912 O O . GLY A 1 251 ? 1.418 -20.156 0.017 1 98.69 251 GLY A O 1
ATOM 1913 N N . ILE A 1 252 ? -0.642 -19.703 -0.606 1 98.5 252 ILE A N 1
ATOM 1914 C CA . ILE A 1 252 ? -0.764 -18.562 0.296 1 98.5 252 ILE A CA 1
ATOM 1915 C C . ILE A 1 252 ? -0.799 -19.047 1.742 1 98.5 252 ILE A C 1
ATOM 1917 O O . ILE A 1 252 ? -0.058 -18.547 2.592 1 98.5 252 ILE A O 1
ATOM 1921 N N . PHE A 1 253 ? -1.646 -20.078 2.014 1 98.31 253 PHE A N 1
ATOM 1922 C CA . PHE A 1 253 ? -1.744 -20.812 3.271 1 98.31 253 PHE A CA 1
ATOM 1923 C C . PHE A 1 253 ? -1.898 -19.844 4.445 1 98.31 253 PHE A C 1
ATOM 1925 O O . PHE A 1 253 ? -1.151 -19.922 5.422 1 98.31 253 PHE A O 1
ATOM 1932 N N . SER A 1 254 ? -2.852 -18.984 4.441 1 97.38 254 SER A N 1
ATOM 1933 C CA . SER A 1 254 ? -3.107 -18.047 5.52 1 97.38 254 SER A CA 1
ATOM 1934 C C . SER A 1 254 ? -4.023 -18.641 6.582 1 97.38 254 SER A C 1
ATOM 1936 O O . SER A 1 254 ? -4.641 -19.688 6.359 1 97.38 254 SER A O 1
ATOM 1938 N N . GLY A 1 255 ? -4.02 -18.062 7.785 1 95.94 255 GLY A N 1
ATOM 1939 C CA . GLY A 1 255 ? -4.953 -18.469 8.828 1 95.94 255 GLY A CA 1
ATOM 1940 C C . GLY A 1 255 ? -4.801 -19.922 9.234 1 95.94 255 GLY A C 1
ATOM 1941 O O . GLY A 1 255 ? -3.701 -20.359 9.586 1 95.94 255 GLY A O 1
ATOM 1942 N N . PRO A 1 256 ? -5.945 -20.734 9.125 1 97.44 256 PRO A N 1
ATOM 1943 C CA . PRO A 1 256 ? -5.93 -22.109 9.609 1 97.44 256 PRO A CA 1
ATOM 1944 C C . PRO A 1 256 ? -5.402 -23.094 8.562 1 97.44 256 PRO A C 1
ATOM 1946 O O . PRO A 1 256 ? -5.555 -24.312 8.727 1 97.44 256 PRO A O 1
ATOM 1949 N N . ALA A 1 257 ? -4.789 -22.578 7.539 1 98.31 257 ALA A N 1
ATOM 1950 C CA . ALA A 1 257 ? -4.426 -23.406 6.391 1 98.31 257 ALA A CA 1
ATOM 1951 C C . ALA A 1 257 ? -3.545 -24.578 6.816 1 98.31 257 ALA A C 1
ATOM 1953 O O . ALA A 1 257 ? -3.824 -25.734 6.473 1 98.31 257 ALA A O 1
ATOM 1954 N N . ILE A 1 258 ? -2.5 -24.344 7.578 1 98.5 258 ILE A N 1
ATOM 1955 C CA . ILE A 1 258 ? -1.522 -25.375 7.941 1 98.5 258 ILE A CA 1
ATOM 1956 C C . ILE A 1 258 ? -2.191 -26.438 8.797 1 98.5 258 ILE A C 1
ATOM 1958 O O . ILE A 1 258 ? -1.98 -27.641 8.57 1 98.5 258 ILE A O 1
ATOM 1962 N N . SER A 1 259 ? -3.014 -25.969 9.758 1 98.5 259 SER A N 1
ATOM 1963 C CA . SER A 1 259 ? -3.754 -26.922 10.594 1 98.5 259 SER A CA 1
ATOM 1964 C C . SER A 1 259 ? -4.699 -27.766 9.75 1 98.5 259 SER A C 1
ATOM 1966 O O . SER A 1 259 ? -4.82 -28.984 9.977 1 98.5 259 SER A O 1
ATOM 1968 N N . ARG A 1 260 ? -5.355 -27.172 8.781 1 98.5 260 ARG A N 1
ATOM 1969 C CA . ARG A 1 260 ? -6.273 -27.891 7.914 1 98.5 260 ARG A CA 1
ATOM 1970 C C . ARG A 1 260 ? -5.539 -28.938 7.086 1 98.5 260 ARG A C 1
ATOM 1972 O O . ARG A 1 260 ? -5.988 -30.078 6.973 1 98.5 260 ARG A O 1
ATOM 1979 N N . ILE A 1 261 ? -4.406 -28.562 6.539 1 98.62 261 ILE A N 1
ATOM 1980 C CA . ILE A 1 261 ? -3.629 -29.469 5.707 1 98.62 261 ILE A CA 1
ATOM 1981 C C . ILE A 1 261 ? -3.131 -30.641 6.551 1 98.62 261 ILE A C 1
ATOM 1983 O O . ILE A 1 261 ? -3.215 -31.797 6.133 1 98.62 261 ILE A O 1
ATOM 1987 N N . ASN A 1 262 ? -2.66 -30.312 7.734 1 98.38 262 ASN A N 1
ATOM 1988 C CA . ASN A 1 262 ? -2.174 -31.359 8.633 1 98.38 262 ASN A CA 1
ATOM 1989 C C . ASN A 1 262 ? -3.262 -32.375 8.953 1 98.38 262 ASN A C 1
ATOM 1991 O O . ASN A 1 262 ? -2.979 -33.562 9.078 1 98.38 262 ASN A O 1
ATOM 1995 N N . ASN A 1 263 ? -4.465 -31.984 9.023 1 97.81 263 ASN A N 1
ATOM 1996 C CA . ASN A 1 263 ? -5.562 -32.844 9.469 1 97.81 263 ASN A CA 1
ATOM 1997 C C . ASN A 1 263 ? -6.254 -33.531 8.297 1 97.81 263 ASN A C 1
ATOM 1999 O O . ASN A 1 263 ? -7.062 -34.438 8.492 1 97.81 263 ASN A O 1
ATOM 2003 N N . ALA A 1 264 ? -6.016 -33.062 7.113 1 97.31 264 ALA A N 1
ATOM 2004 C CA . ALA A 1 264 ? -6.613 -33.656 5.926 1 97.31 264 ALA A CA 1
ATOM 2005 C C . ALA A 1 264 ? -5.777 -34.844 5.43 1 97.31 264 ALA A C 1
ATOM 2007 O O . ALA A 1 264 ? -4.582 -34.906 5.727 1 97.31 264 ALA A O 1
ATOM 2008 N N . ALA A 1 265 ? -6.383 -35.719 4.738 1 95.69 265 ALA A N 1
ATOM 2009 C CA . ALA A 1 265 ? -5.715 -36.938 4.301 1 95.69 265 ALA A CA 1
ATOM 2010 C C . ALA A 1 265 ? -5.047 -36.75 2.941 1 95.69 265 ALA A C 1
ATOM 2012 O O . ALA A 1 265 ? -5.27 -37.531 2.016 1 95.69 265 ALA A O 1
ATOM 2013 N N . PHE A 1 266 ? -4.191 -35.812 2.84 1 98.25 266 PHE A N 1
ATOM 2014 C CA . PHE A 1 266 ? -3.379 -35.594 1.645 1 98.25 266 PHE A CA 1
ATOM 2015 C C . PHE A 1 266 ? -2.123 -36.469 1.693 1 98.25 266 PHE A C 1
ATOM 2017 O O . PHE A 1 266 ? -1.495 -36.594 2.746 1 98.25 266 PHE A O 1
ATOM 2024 N N . GLU A 1 267 ? -1.82 -37.062 0.594 1 98.38 267 GLU A N 1
ATOM 2025 C CA . GLU A 1 267 ? -0.479 -37.625 0.463 1 98.38 267 GLU A CA 1
ATOM 2026 C C . GLU A 1 267 ? 0.579 -36.531 0.432 1 98.38 267 GLU A C 1
ATOM 2028 O O . GLU A 1 267 ? 1.649 -36.656 1.026 1 98.38 267 GLU A O 1
ATOM 2033 N N . ALA A 1 268 ? 0.308 -35.469 -0.299 1 98.62 268 ALA A N 1
ATOM 2034 C CA . ALA A 1 268 ? 1.164 -34.281 -0.404 1 98.62 268 ALA A CA 1
ATOM 2035 C C . ALA A 1 268 ? 0.37 -33.062 -0.879 1 98.62 268 ALA A C 1
ATOM 2037 O O . ALA A 1 268 ? -0.61 -33.219 -1.614 1 98.62 268 ALA A O 1
ATOM 2038 N N . VAL A 1 269 ? 0.743 -31.938 -0.395 1 98.88 269 VAL A N 1
ATOM 2039 C CA . VAL A 1 269 ? 0.29 -30.656 -0.9 1 98.88 269 VAL A CA 1
ATOM 2040 C C . VAL A 1 269 ? 1.453 -29.922 -1.565 1 98.88 269 VAL A C 1
ATOM 2042 O O . VAL A 1 269 ? 2.361 -29.438 -0.884 1 98.88 269 VAL A O 1
ATOM 2045 N N . VAL A 1 270 ? 1.369 -29.875 -2.875 1 98.88 270 VAL A N 1
ATOM 2046 C CA . VAL A 1 270 ? 2.492 -29.391 -3.674 1 98.88 270 VAL A CA 1
ATOM 2047 C C . VAL A 1 270 ? 2.205 -27.984 -4.172 1 98.88 270 VAL A C 1
ATOM 2049 O O . VAL A 1 270 ? 1.136 -27.719 -4.73 1 98.88 270 VAL A O 1
ATOM 2052 N N . VAL A 1 271 ? 3.127 -27.031 -3.906 1 98.88 271 VAL A N 1
ATOM 2053 C CA . VAL A 1 271 ? 3.012 -25.656 -4.383 1 98.88 271 VAL A CA 1
ATOM 2054 C C . VAL A 1 271 ? 4.32 -25.219 -5.047 1 98.88 271 VAL A C 1
ATOM 2056 O O . VAL A 1 271 ? 5.293 -25.984 -5.055 1 98.88 271 VAL A O 1
ATOM 2059 N N . THR A 1 272 ? 4.348 -24.031 -5.645 1 98.75 272 THR A N 1
ATOM 2060 C CA . THR A 1 272 ? 5.594 -23.484 -6.168 1 98.75 272 THR A CA 1
ATOM 2061 C C . THR A 1 272 ? 6.207 -22.5 -5.18 1 98.75 272 THR A C 1
ATOM 2063 O O . THR A 1 272 ? 5.598 -22.172 -4.16 1 98.75 272 THR A O 1
ATOM 2066 N N . ASN A 1 273 ? 7.422 -22.109 -5.465 1 98.69 273 ASN A N 1
ATOM 2067 C CA . ASN A 1 273 ? 8.055 -21.094 -4.617 1 98.69 273 ASN A CA 1
ATOM 2068 C C . ASN A 1 273 ? 7.773 -19.688 -5.113 1 98.69 273 ASN A C 1
ATOM 2070 O O . ASN A 1 273 ? 8.602 -18.781 -4.938 1 98.69 273 ASN A O 1
ATOM 2074 N N . THR A 1 274 ? 6.629 -19.484 -5.789 1 98.75 274 THR A N 1
ATOM 2075 C CA . THR A 1 274 ? 6.172 -18.125 -6.059 1 98.75 274 THR A CA 1
ATOM 2076 C C . THR A 1 274 ? 6.023 -17.328 -4.758 1 98.75 274 THR A C 1
ATOM 2078 O O . THR A 1 274 ? 6.137 -16.109 -4.754 1 98.75 274 THR A O 1
ATOM 2081 N N . ILE A 1 275 ? 5.672 -18.031 -3.752 1 98.56 275 ILE A N 1
ATOM 2082 C CA . ILE A 1 275 ? 5.586 -17.547 -2.377 1 98.56 275 ILE A CA 1
ATOM 2083 C C . ILE A 1 275 ? 6.531 -18.359 -1.487 1 98.56 275 ILE A C 1
ATOM 2085 O O . ILE A 1 275 ? 6.637 -19.578 -1.624 1 98.56 275 ILE A O 1
ATOM 2089 N N . PRO A 1 276 ? 7.242 -17.656 -0.553 1 98.31 276 PRO A N 1
ATOM 2090 C CA . PRO A 1 276 ? 8.109 -18.422 0.34 1 98.31 276 PRO A CA 1
ATOM 2091 C C . PRO A 1 276 ? 7.348 -19.453 1.163 1 98.31 276 PRO A C 1
ATOM 2093 O O . PRO A 1 276 ? 6.27 -19.156 1.69 1 98.31 276 PRO A O 1
ATOM 2096 N N . GLN A 1 277 ? 7.945 -20.688 1.314 1 98.38 277 GLN A N 1
ATOM 2097 C CA . GLN A 1 277 ? 7.219 -21.766 1.97 1 98.38 277 GLN A CA 1
ATOM 2098 C C . GLN A 1 277 ? 8.023 -22.344 3.135 1 98.38 277 GLN A C 1
ATOM 2100 O O . GLN A 1 277 ? 7.531 -23.203 3.867 1 98.38 277 GLN A O 1
ATOM 2105 N N . ASP A 1 278 ? 9.211 -21.859 3.398 1 97.19 278 ASP A N 1
ATOM 2106 C CA . ASP A 1 278 ? 10.141 -22.484 4.336 1 97.19 278 ASP A CA 1
ATOM 2107 C C . ASP A 1 278 ? 9.508 -22.641 5.711 1 97.19 278 ASP A C 1
ATOM 2109 O O . ASP A 1 278 ? 9.531 -23.734 6.289 1 97.19 278 ASP A O 1
ATOM 2113 N N . GLU A 1 279 ? 8.938 -21.656 6.258 1 97.06 279 GLU A N 1
ATOM 2114 C CA . GLU A 1 279 ? 8.336 -21.719 7.586 1 97.06 279 GLU A CA 1
ATOM 2115 C C . GLU A 1 279 ? 7.129 -22.641 7.598 1 97.06 279 GLU A C 1
ATOM 2117 O O . GLU A 1 279 ? 6.898 -23.359 8.578 1 97.06 279 GLU A O 1
ATOM 2122 N N . LYS A 1 280 ? 6.391 -22.641 6.516 1 97.69 280 LYS A N 1
ATOM 2123 C CA . LYS A 1 280 ? 5.215 -23.5 6.414 1 97.69 280 LYS A CA 1
ATOM 2124 C C . LYS A 1 280 ? 5.609 -24.969 6.32 1 97.69 280 LYS A C 1
ATOM 2126 O O . LYS A 1 280 ? 4.953 -25.828 6.902 1 97.69 280 LYS A O 1
ATOM 2131 N N . MET A 1 281 ? 6.645 -25.203 5.594 1 98.12 281 MET A N 1
ATOM 2132 C CA . MET A 1 281 ? 7.133 -26.578 5.422 1 98.12 281 MET A CA 1
ATOM 2133 C C . MET A 1 281 ? 7.617 -27.156 6.75 1 98.12 281 MET A C 1
ATOM 2135 O O . MET A 1 281 ? 7.543 -28.359 6.969 1 98.12 281 MET A O 1
ATOM 2139 N N . LYS A 1 282 ? 8.125 -26.312 7.664 1 98.25 282 LYS A N 1
ATOM 2140 C CA . LYS A 1 282 ? 8.547 -26.75 8.992 1 98.25 282 LYS A CA 1
ATOM 2141 C C . LYS A 1 282 ? 7.348 -27.188 9.828 1 98.25 282 LYS A C 1
ATOM 2143 O O . LYS A 1 282 ? 7.465 -28.062 10.688 1 98.25 282 LYS A O 1
ATOM 2148 N N . GLN A 1 283 ? 6.223 -26.609 9.531 1 98.38 283 GLN A N 1
ATOM 2149 C CA . GLN A 1 283 ? 5.023 -26.859 10.328 1 98.38 283 GLN A CA 1
ATOM 2150 C C . GLN A 1 283 ? 4.184 -27.969 9.734 1 98.38 283 GLN A C 1
ATOM 2152 O O . GLN A 1 283 ? 3.277 -28.5 10.391 1 98.38 283 GLN A O 1
ATOM 2157 N N . CYS A 1 284 ? 4.43 -28.328 8.5 1 98.5 284 CYS A N 1
ATOM 2158 C CA . CYS A 1 284 ? 3.629 -29.312 7.797 1 98.5 284 CYS A CA 1
ATOM 2159 C C . CYS A 1 284 ? 4.48 -30.109 6.805 1 98.5 284 CYS A C 1
ATOM 2161 O O . CYS A 1 284 ? 4.816 -29.594 5.73 1 98.5 284 CYS A O 1
ATOM 2163 N N . SER A 1 285 ? 4.715 -31.344 7.043 1 97.88 285 SER A N 1
ATOM 2164 C CA . SER A 1 285 ? 5.605 -32.188 6.238 1 97.88 285 SER A CA 1
ATOM 2165 C C . SER A 1 285 ? 4.945 -32.594 4.926 1 97.88 285 SER A C 1
ATOM 2167 O O . SER A 1 285 ? 5.617 -33.062 4.008 1 97.88 285 SER A O 1
ATOM 2169 N N . LYS A 1 286 ? 3.678 -32.375 4.809 1 98.56 286 LYS A N 1
ATOM 2170 C CA . LYS A 1 286 ? 2.951 -32.719 3.592 1 98.56 286 LYS A CA 1
ATOM 2171 C C . LYS A 1 286 ? 3.234 -31.719 2.477 1 98.56 286 LYS A C 1
ATOM 2173 O O . LYS A 1 286 ? 2.957 -32 1.307 1 98.56 286 LYS A O 1
ATOM 2178 N N . ILE A 1 287 ? 3.727 -30.516 2.846 1 98.81 287 ILE A N 1
ATOM 2179 C CA . ILE A 1 287 ? 3.939 -29.453 1.87 1 98.81 287 ILE A CA 1
ATOM 2180 C C . ILE A 1 287 ? 5.242 -29.703 1.112 1 98.81 287 ILE A C 1
ATOM 2182 O O . ILE A 1 287 ? 6.289 -29.938 1.724 1 98.81 287 ILE A O 1
ATOM 2186 N N . GLN A 1 288 ? 5.152 -29.734 -0.15 1 98.69 288 GLN A N 1
ATOM 2187 C CA . GLN A 1 288 ? 6.297 -29.828 -1.048 1 98.69 288 GLN A CA 1
ATOM 2188 C C . GLN A 1 288 ? 6.32 -28.656 -2.033 1 98.69 288 GLN A C 1
ATOM 2190 O O . GLN A 1 288 ? 5.277 -28.078 -2.328 1 98.69 288 GLN A O 1
ATOM 2195 N N . VAL A 1 289 ? 7.562 -28.344 -2.514 1 98.75 289 VAL A N 1
ATOM 2196 C CA . VAL A 1 289 ? 7.68 -27.109 -3.291 1 98.75 289 VAL A CA 1
ATOM 2197 C C . VAL A 1 289 ? 8.328 -27.406 -4.641 1 98.75 289 VAL A C 1
ATOM 2199 O O . VAL A 1 289 ? 9.352 -28.109 -4.707 1 98.75 289 VAL A O 1
ATOM 2202 N N . ILE A 1 290 ? 7.68 -26.984 -5.684 1 98.44 290 ILE A N 1
ATOM 2203 C CA . ILE A 1 290 ? 8.266 -26.953 -7.02 1 98.44 290 ILE A CA 1
ATOM 2204 C C . ILE A 1 290 ? 9.016 -25.641 -7.223 1 98.44 290 ILE A C 1
ATOM 2206 O O . ILE A 1 290 ? 8.453 -24.562 -7.027 1 98.44 290 ILE A O 1
ATOM 2210 N N . ASP A 1 291 ? 10.273 -25.688 -7.539 1 98 291 ASP A N 1
ATOM 2211 C CA . ASP A 1 291 ? 11.102 -24.5 -7.762 1 98 291 ASP A CA 1
ATOM 2212 C C . ASP A 1 291 ? 10.883 -23.953 -9.164 1 98 291 ASP A C 1
ATOM 2214 O O . ASP A 1 291 ? 11.18 -24.609 -10.164 1 98 291 ASP A O 1
ATOM 2218 N N . ILE A 1 292 ? 10.406 -22.75 -9.266 1 97.94 292 ILE A N 1
ATOM 2219 C CA . ILE A 1 292 ? 10.094 -22.172 -10.562 1 97.94 292 ILE A CA 1
ATOM 2220 C C . ILE A 1 292 ? 11.18 -21.172 -10.969 1 97.94 292 ILE A C 1
ATOM 2222 O O . ILE A 1 292 ? 11.016 -20.422 -11.93 1 97.94 292 ILE A O 1
ATOM 2226 N N . SER A 1 293 ? 12.328 -21.109 -10.258 1 98.12 293 SER A N 1
ATOM 2227 C CA . SER A 1 293 ? 13.383 -20.125 -10.531 1 98.12 293 SER A CA 1
ATOM 2228 C C . SER A 1 293 ? 13.914 -20.281 -11.953 1 98.12 293 SER A C 1
ATOM 2230 O O . SER A 1 293 ? 14.258 -19.281 -12.602 1 98.12 293 SER A O 1
ATOM 2232 N N . MET A 1 294 ? 13.984 -21.516 -12.43 1 97.06 294 MET A N 1
ATOM 2233 C CA . MET A 1 294 ? 14.492 -21.75 -13.781 1 97.06 294 MET A CA 1
ATOM 2234 C C . MET A 1 294 ? 13.555 -21.141 -14.828 1 97.06 294 MET A C 1
ATOM 2236 O O . MET A 1 294 ? 14.016 -20.594 -15.828 1 97.06 294 MET A O 1
ATOM 2240 N N . ILE A 1 295 ? 12.25 -21.281 -14.609 1 97.88 295 ILE A N 1
ATOM 2241 C CA . ILE A 1 295 ? 11.258 -20.734 -15.531 1 97.88 295 ILE A CA 1
ATOM 2242 C C . ILE A 1 295 ? 11.375 -19.219 -15.562 1 97.88 295 ILE A C 1
ATOM 2244 O O . ILE A 1 295 ? 11.406 -18.609 -16.641 1 97.88 295 ILE A O 1
ATOM 2248 N N . LEU A 1 296 ? 11.477 -18.562 -14.391 1 98.44 296 LEU A N 1
ATOM 2249 C CA . LEU A 1 296 ? 11.594 -17.109 -14.305 1 98.44 296 LEU A CA 1
ATOM 2250 C C . LEU A 1 296 ? 12.891 -16.625 -14.953 1 98.44 296 LEU A C 1
ATOM 2252 O O . LEU A 1 296 ? 12.891 -15.633 -15.68 1 98.44 296 LEU A O 1
ATOM 2256 N N . ALA A 1 297 ? 13.992 -17.312 -14.664 1 98.44 297 ALA A N 1
ATOM 2257 C CA . ALA A 1 297 ? 15.281 -16.938 -15.227 1 98.44 297 ALA A CA 1
ATOM 2258 C C . ALA A 1 297 ? 15.242 -16.969 -16.75 1 98.44 297 ALA A C 1
ATOM 2260 O O . ALA A 1 297 ? 15.711 -16.031 -17.406 1 98.44 297 ALA A O 1
ATOM 2261 N N . GLU A 1 298 ? 14.695 -18.047 -17.297 1 98 298 GLU A N 1
ATOM 2262 C CA . GLU A 1 298 ? 14.609 -18.172 -18.75 1 98 298 GLU A CA 1
ATOM 2263 C C . GLU A 1 298 ? 13.703 -17.094 -19.344 1 98 298 GLU A C 1
ATOM 2265 O O . GLU A 1 298 ? 13.984 -16.562 -20.422 1 98 298 GLU A O 1
ATOM 2270 N N . ALA A 1 299 ? 12.578 -16.828 -18.672 1 98.31 299 ALA A N 1
ATOM 2271 C CA . ALA A 1 299 ? 11.688 -15.758 -19.141 1 98.31 299 ALA A CA 1
ATOM 2272 C C . ALA A 1 299 ? 12.422 -14.422 -19.188 1 98.31 299 ALA A C 1
ATOM 2274 O O . ALA A 1 299 ? 12.281 -13.672 -20.156 1 98.31 299 ALA A O 1
ATOM 2275 N N . ILE A 1 300 ? 13.188 -14.086 -18.141 1 98.56 300 ILE A N 1
ATOM 2276 C CA . ILE A 1 300 ? 13.945 -12.844 -18.078 1 98.56 300 ILE A CA 1
ATOM 2277 C C . ILE A 1 300 ? 14.984 -12.805 -19.203 1 98.56 300 ILE A C 1
ATOM 2279 O O . ILE A 1 300 ? 15.094 -11.805 -19.906 1 98.56 300 ILE A O 1
ATOM 2283 N N . ARG A 1 301 ? 15.742 -13.875 -19.391 1 97.88 301 ARG A N 1
ATOM 2284 C CA . ARG A 1 301 ? 16.766 -13.961 -20.422 1 97.88 301 ARG A CA 1
ATOM 2285 C C . ARG A 1 301 ? 16.156 -13.734 -21.812 1 97.88 301 ARG A C 1
ATOM 2287 O O . ARG A 1 301 ? 16.688 -12.945 -22.594 1 97.88 301 ARG A O 1
ATOM 2294 N N . ARG A 1 302 ? 15.055 -14.43 -22.078 1 97.31 302 ARG A N 1
ATOM 2295 C CA . ARG A 1 302 ? 14.406 -14.336 -23.375 1 97.31 302 ARG A CA 1
ATOM 2296 C C . ARG A 1 302 ? 13.852 -12.93 -23.625 1 97.31 302 ARG A C 1
ATOM 2298 O O . ARG A 1 302 ? 13.992 -12.383 -24.719 1 97.31 302 ARG A O 1
ATOM 2305 N N . THR A 1 303 ? 13.219 -12.359 -22.594 1 97.56 303 THR A N 1
ATOM 2306 C CA . THR A 1 303 ? 12.68 -11.008 -22.703 1 97.56 303 THR A CA 1
ATOM 2307 C C . THR A 1 303 ? 13.805 -10 -22.969 1 97.56 303 THR A C 1
ATOM 2309 O O . THR A 1 303 ? 13.68 -9.141 -23.828 1 97.56 303 THR A O 1
ATOM 2312 N N . HIS A 1 304 ? 14.859 -10.117 -22.234 1 97.81 304 HIS A N 1
ATOM 2313 C CA . HIS A 1 304 ? 16 -9.219 -22.375 1 97.81 304 HIS A CA 1
ATOM 2314 C C . HIS A 1 304 ? 16.594 -9.297 -23.781 1 97.81 304 HIS A C 1
ATOM 2316 O O . HIS A 1 304 ? 16.984 -8.273 -24.344 1 97.81 304 HIS A O 1
ATOM 2322 N N . ASN A 1 305 ? 16.641 -10.484 -24.344 1 96.69 305 ASN A N 1
ATOM 2323 C CA . ASN A 1 305 ? 17.281 -10.711 -25.625 1 96.69 305 ASN A CA 1
ATOM 2324 C C . ASN A 1 305 ? 16.312 -10.539 -26.797 1 96.69 305 ASN A C 1
ATOM 2326 O O . ASN A 1 305 ? 16.672 -10.75 -27.953 1 96.69 305 ASN A O 1
ATOM 2330 N N . GLY A 1 306 ? 15.086 -10.273 -26.5 1 95.19 306 GLY A N 1
ATOM 2331 C CA . GLY A 1 306 ? 14.086 -10.125 -27.547 1 95.19 306 GLY A CA 1
ATOM 2332 C C . GLY A 1 306 ? 13.664 -11.453 -28.156 1 95.19 306 GLY A C 1
ATOM 2333 O O . GLY A 1 306 ? 13.344 -11.516 -29.344 1 95.19 306 GLY A O 1
ATOM 2334 N N . GLU A 1 307 ? 13.742 -12.484 -27.344 1 94.81 307 GLU A N 1
ATOM 2335 C CA . GLU A 1 307 ? 13.328 -13.82 -27.766 1 94.81 307 GLU A CA 1
ATOM 2336 C C . GLU A 1 307 ? 11.914 -14.141 -27.281 1 94.81 307 GLU A C 1
ATOM 2338 O O . GLU A 1 307 ? 11.445 -13.578 -26.297 1 94.81 307 GLU A O 1
ATOM 2343 N N . SER A 1 308 ? 11.281 -15.008 -27.969 1 93.56 308 SER A N 1
ATOM 2344 C CA . SER A 1 308 ? 9.914 -15.383 -27.609 1 93.56 308 SER A CA 1
ATOM 2345 C C . SER A 1 308 ? 9.867 -16.125 -26.281 1 93.56 308 SER A C 1
ATOM 2347 O O . SER A 1 308 ? 10.688 -17.016 -26.031 1 93.56 308 SER A O 1
ATOM 2349 N N . VAL A 1 309 ? 8.852 -15.75 -25.5 1 93.69 309 VAL A N 1
ATOM 2350 C CA . VAL A 1 309 ? 8.656 -16.391 -24.203 1 93.69 309 VAL A CA 1
ATOM 2351 C C . VAL A 1 309 ? 7.648 -17.531 -24.328 1 93.69 309 VAL A C 1
ATOM 2353 O O . VAL A 1 309 ? 7.5 -18.344 -23.422 1 93.69 309 VAL A O 1
ATOM 2356 N N . SER A 1 310 ? 7.043 -17.75 -25.5 1 90.19 310 SER A N 1
ATOM 2357 C CA . SER A 1 310 ? 5.957 -18.703 -25.719 1 90.19 310 SER A CA 1
ATOM 2358 C C . SER A 1 310 ? 6.422 -20.125 -25.469 1 90.19 310 SER A C 1
ATOM 2360 O O . SER A 1 310 ? 5.633 -20.984 -25.078 1 90.19 310 SER A O 1
ATOM 2362 N N . TYR A 1 311 ? 7.691 -20.359 -25.75 1 87.88 311 TYR A N 1
ATOM 2363 C CA . TYR A 1 311 ? 8.281 -21.672 -25.516 1 87.88 311 TYR A CA 1
ATOM 2364 C C . TYR A 1 311 ? 8.039 -22.141 -24.078 1 87.88 311 TYR A C 1
ATOM 2366 O O . TYR A 1 311 ? 7.789 -23.328 -23.844 1 87.88 311 TYR A O 1
ATOM 2374 N N . LEU A 1 312 ? 8.016 -21.219 -23.141 1 87.81 312 LEU A N 1
ATOM 2375 C CA . LEU A 1 312 ? 7.926 -21.516 -21.703 1 87.81 312 LEU A CA 1
ATOM 2376 C C . LEU A 1 312 ? 6.496 -21.891 -21.312 1 87.81 312 LEU A C 1
ATOM 2378 O O . LEU A 1 312 ? 6.266 -22.422 -20.234 1 87.81 312 LEU A O 1
ATOM 2382 N N . PHE A 1 313 ? 5.59 -21.766 -22.188 1 85.19 313 PHE A N 1
ATOM 2383 C CA . PHE A 1 313 ? 4.199 -22.062 -21.875 1 85.19 313 PHE A CA 1
ATOM 2384 C C . PHE A 1 313 ? 3.941 -23.562 -21.906 1 85.19 313 PHE A C 1
ATOM 2386 O O . PHE A 1 313 ? 2.971 -24.047 -21.328 1 85.19 313 PHE A O 1
ATOM 2393 N N . SER A 1 314 ? 4.855 -24.25 -22.609 1 85.56 314 SER A N 1
ATOM 2394 C CA . SER A 1 314 ? 4.582 -25.672 -22.781 1 85.56 314 SER A CA 1
ATOM 2395 C C . SER A 1 314 ? 5.793 -26.516 -22.391 1 85.56 314 SER A C 1
ATOM 2397 O O . SER A 1 314 ? 5.707 -27.75 -22.344 1 85.56 314 SER A O 1
ATOM 2399 N N . HIS A 1 315 ? 6.863 -25.812 -22.125 1 85.94 315 HIS A N 1
ATOM 2400 C CA . HIS A 1 315 ? 8.086 -26.562 -21.844 1 85.94 315 HIS A CA 1
ATOM 2401 C C . HIS A 1 315 ? 8.789 -26.016 -20.609 1 85.94 315 HIS A C 1
ATOM 2403 O O . HIS A 1 315 ? 8.812 -24.812 -20.375 1 85.94 315 HIS A O 1
ATOM 2409 N N . VAL A 1 316 ? 9.328 -26.922 -19.859 1 84.88 316 VAL A N 1
ATOM 2410 C CA . VAL A 1 316 ? 10.242 -26.516 -18.797 1 84.88 316 VAL A CA 1
ATOM 2411 C C . VAL A 1 316 ? 11.641 -26.297 -19.375 1 84.88 316 VAL A C 1
ATOM 2413 O O . VAL A 1 316 ? 12.156 -27.141 -20.125 1 84.88 316 VAL A O 1
ATOM 2416 N N . PRO A 1 317 ? 12.117 -25.156 -19.016 1 80 317 PRO A N 1
ATOM 2417 C CA . PRO A 1 317 ? 13.469 -24.938 -19.531 1 80 317 PRO A CA 1
ATOM 2418 C C . PRO A 1 317 ? 14.484 -25.922 -18.953 1 80 317 PRO A C 1
ATOM 2420 O O . PRO A 1 317 ? 14.312 -26.422 -17.844 1 80 317 PRO A O 1
ATOM 2423 N N . LEU A 1 318 ? 15.406 -26.359 -19.844 1 71 318 LEU A N 1
ATOM 2424 C CA . LEU A 1 318 ? 16.438 -27.312 -19.438 1 71 318 LEU A CA 1
ATOM 2425 C C . LEU A 1 318 ? 17.594 -26.609 -18.734 1 71 318 LEU A C 1
ATOM 2427 O O . LEU A 1 318 ? 17.891 -25.438 -19.031 1 71 318 LEU A O 1
ATOM 2431 N N . MET B 1 1 ? -26.938 20.219 1.687 1 78.44 1 MET B N 1
ATOM 2432 C CA . MET B 1 1 ? -25.953 19.844 0.675 1 78.44 1 MET B CA 1
ATOM 2433 C C . MET B 1 1 ? -26.422 18.625 -0.104 1 78.44 1 MET B C 1
ATOM 2435 O O . MET B 1 1 ? -26.141 17.484 0.286 1 78.44 1 MET B O 1
ATOM 2439 N N . PRO B 1 2 ? -27.234 18.812 -1.089 1 88.12 2 PRO B N 1
ATOM 2440 C CA . PRO B 1 2 ? -27.75 17.672 -1.841 1 88.12 2 PRO B CA 1
ATOM 2441 C C . PRO B 1 2 ? -26.672 16.938 -2.625 1 88.12 2 PRO B C 1
ATOM 2443 O O . PRO B 1 2 ? -25.672 17.547 -3.006 1 88.12 2 PRO B O 1
ATOM 2446 N N . ASN B 1 3 ? -26.734 15.625 -2.658 1 95.69 3 ASN B N 1
ATOM 2447 C CA . ASN B 1 3 ? -25.922 14.766 -3.506 1 95.69 3 ASN B CA 1
ATOM 2448 C C . ASN B 1 3 ? -24.484 14.672 -2.986 1 95.69 3 ASN B C 1
ATOM 2450 O O . ASN B 1 3 ? -23.531 14.742 -3.764 1 95.69 3 ASN B O 1
ATOM 2454 N N . ILE B 1 4 ? -24.344 14.766 -1.651 1 98 4 ILE B N 1
ATOM 2455 C CA . ILE B 1 4 ? -23.031 14.633 -1.041 1 98 4 ILE B CA 1
ATOM 2456 C C . ILE B 1 4 ? -22.969 13.352 -0.214 1 98 4 ILE B C 1
ATOM 2458 O O . ILE B 1 4 ? -23.938 13 0.467 1 98 4 ILE B O 1
ATOM 2462 N N . VAL B 1 5 ? -21.922 12.594 -0.337 1 98.62 5 VAL B N 1
ATOM 2463 C CA . VAL B 1 5 ? -21.641 11.438 0.507 1 98.62 5 VAL B CA 1
ATOM 2464 C C . VAL B 1 5 ? -20.234 11.562 1.106 1 98.62 5 VAL B C 1
ATOM 2466 O O . VAL B 1 5 ? -19.281 11.859 0.397 1 98.62 5 VAL B O 1
ATOM 2469 N N . LEU B 1 6 ? -20.172 11.43 2.416 1 98.81 6 LEU B N 1
ATOM 2470 C CA . LEU B 1 6 ? -18.906 11.477 3.129 1 98.81 6 LEU B CA 1
ATOM 2471 C C . LEU B 1 6 ? -18.531 10.102 3.678 1 98.81 6 LEU B C 1
ATOM 2473 O O . LEU B 1 6 ? -19.297 9.516 4.453 1 98.81 6 LEU B O 1
ATOM 2477 N N . PHE B 1 7 ? -17.406 9.578 3.229 1 98.81 7 PHE B N 1
ATOM 2478 C CA . PHE B 1 7 ? -16.906 8.305 3.734 1 98.81 7 PHE B CA 1
ATOM 2479 C C . PHE B 1 7 ? -15.703 8.516 4.645 1 98.81 7 PHE B C 1
ATOM 2481 O O . PHE B 1 7 ? -14.984 9.508 4.516 1 98.81 7 PHE B O 1
ATOM 2488 N N . SER B 1 8 ? -15.57 7.605 5.586 1 98.75 8 SER B N 1
ATOM 2489 C CA . SER B 1 8 ? -14.383 7.539 6.438 1 98.75 8 SER B CA 1
ATOM 2490 C C . SER B 1 8 ? -13.539 6.312 6.113 1 98.75 8 SER B C 1
ATOM 2492 O O . SER B 1 8 ? -14.062 5.203 6.012 1 98.75 8 SER B O 1
ATOM 2494 N N . GLY B 1 9 ? -12.258 6.543 5.797 1 98.19 9 GLY B N 1
ATOM 2495 C CA . GLY B 1 9 ? -11.352 5.414 5.883 1 98.19 9 GLY B CA 1
ATOM 2496 C C . GLY B 1 9 ? -11.094 4.965 7.309 1 98.19 9 GLY B C 1
ATOM 2497 O O . GLY B 1 9 ? -11.781 5.398 8.234 1 98.19 9 GLY B O 1
ATOM 2498 N N . SER B 1 10 ? -10.109 4.133 7.477 1 97.81 10 SER B N 1
ATOM 2499 C CA . SER B 1 10 ? -9.906 3.477 8.766 1 97.81 10 SER B CA 1
ATOM 2500 C C . SER B 1 10 ? -8.906 4.242 9.625 1 97.81 10 SER B C 1
ATOM 2502 O O . SER B 1 10 ? -8.805 3.998 10.828 1 97.81 10 SER B O 1
ATOM 2504 N N . SER B 1 11 ? -8.172 5.164 9.094 1 97.75 11 SER B N 1
ATOM 2505 C CA . SER B 1 11 ? -7.012 5.734 9.766 1 97.75 11 SER B CA 1
ATOM 2506 C C . SER B 1 11 ? -7.43 6.602 10.953 1 97.75 11 SER B C 1
ATOM 2508 O O . SER B 1 11 ? -6.668 6.754 11.914 1 97.75 11 SER B O 1
ATOM 2510 N N . HIS B 1 12 ? -8.609 7.277 10.836 1 98.19 12 HIS B N 1
ATOM 2511 C CA . HIS B 1 12 ? -9.023 8.234 11.852 1 98.19 12 HIS B CA 1
ATOM 2512 C C . HIS B 1 12 ? -10.531 8.453 11.828 1 98.19 12 HIS B C 1
ATOM 2514 O O . HIS B 1 12 ? -11 9.547 11.508 1 98.19 12 HIS B O 1
ATOM 2520 N N . GLN B 1 13 ? -11.273 7.551 12.336 1 97.5 13 GLN B N 1
ATOM 2521 C CA . GLN B 1 13 ? -12.727 7.555 12.281 1 97.5 13 GLN B CA 1
ATOM 2522 C C . GLN B 1 13 ? -13.312 8.703 13.094 1 97.5 13 GLN B C 1
ATOM 2524 O O . GLN B 1 13 ? -14.328 9.289 12.719 1 97.5 13 GLN B O 1
ATOM 2529 N N . ASP B 1 14 ? -12.68 8.992 14.219 1 98.19 14 ASP B N 1
ATOM 2530 C CA . ASP B 1 14 ? -13.164 10.07 15.078 1 98.19 14 ASP B CA 1
ATOM 2531 C C . ASP B 1 14 ? -13.172 11.406 14.336 1 98.19 14 ASP B C 1
ATOM 2533 O O . ASP B 1 14 ? -14.133 12.164 14.438 1 98.19 14 ASP B O 1
ATOM 2537 N N . LEU B 1 15 ? -12.117 11.719 13.648 1 98.75 15 LEU B N 1
ATOM 2538 C CA . LEU B 1 15 ? -12.055 12.953 12.867 1 98.75 15 LEU B CA 1
ATOM 2539 C C . LEU B 1 15 ? -13.164 12.992 11.82 1 98.75 15 LEU B C 1
ATOM 2541 O O . LEU B 1 15 ? -13.82 14.016 11.641 1 98.75 15 LEU B O 1
ATOM 2545 N N . SER B 1 16 ? -13.359 11.852 11.094 1 98.81 16 SER B N 1
ATOM 2546 C CA . SER B 1 16 ? -14.398 11.766 10.078 1 98.81 16 SER B CA 1
ATOM 2547 C C . SER B 1 16 ? -15.781 12.039 10.672 1 98.81 16 SER B C 1
ATOM 2549 O O . SER B 1 16 ? -16.594 12.734 10.07 1 98.81 16 SER B O 1
ATOM 2551 N N . GLN B 1 17 ? -16 11.469 11.844 1 98.75 17 GLN B N 1
ATOM 2552 C CA . GLN B 1 17 ? -17.281 11.664 12.523 1 98.75 17 GLN B CA 1
ATOM 2553 C C . GLN B 1 17 ? -17.484 13.133 12.898 1 98.75 17 GLN B C 1
ATOM 2555 O O . GLN B 1 17 ? -18.578 13.672 12.727 1 98.75 17 GLN B O 1
ATOM 2560 N N . LYS B 1 18 ? -16.469 13.789 13.43 1 98.69 18 LYS B N 1
ATOM 2561 C CA . LYS B 1 18 ? -16.547 15.203 13.789 1 98.69 18 LYS B CA 1
ATOM 2562 C C . LYS B 1 18 ? -16.875 16.062 12.57 1 98.69 18 LYS B C 1
ATOM 2564 O O . LYS B 1 18 ? -17.688 16.984 12.648 1 98.69 18 LYS B O 1
ATOM 2569 N N . VAL B 1 19 ? -16.188 15.742 11.461 1 98.75 19 VAL B N 1
ATOM 2570 C CA . VAL B 1 19 ? -16.422 16.484 10.219 1 98.75 19 VAL B CA 1
ATOM 2571 C C . VAL B 1 19 ? -17.859 16.281 9.758 1 98.75 19 VAL B C 1
ATOM 2573 O O . VAL B 1 19 ? -18.547 17.234 9.391 1 98.75 19 VAL B O 1
ATOM 2576 N N . ALA B 1 20 ? -18.328 15.016 9.766 1 98.75 20 ALA B N 1
ATOM 2577 C CA . ALA B 1 20 ? -19.688 14.703 9.359 1 98.75 20 ALA B CA 1
ATOM 2578 C C . ALA B 1 20 ? -20.703 15.461 10.203 1 98.75 20 ALA B C 1
ATOM 2580 O O . ALA B 1 20 ? -21.656 16.031 9.672 1 98.75 20 ALA B O 1
ATOM 2581 N N . GLU B 1 21 ? -20.484 15.484 11.492 1 98.38 21 GLU B N 1
ATOM 2582 C CA . GLU B 1 21 ? -21.391 16.188 12.414 1 98.38 21 GLU B CA 1
ATOM 2583 C C . GLU B 1 21 ? -21.453 17.672 12.102 1 98.38 21 GLU B C 1
ATOM 2585 O O . GLU B 1 21 ? -22.531 18.266 12.094 1 98.38 21 GLU B O 1
ATOM 2590 N N . ARG B 1 22 ? -20.328 18.281 11.852 1 97.44 22 ARG B N 1
ATOM 2591 C CA . ARG B 1 22 ? -20.266 19.703 11.539 1 97.44 22 ARG B CA 1
ATOM 2592 C C . ARG B 1 22 ? -21 20.016 10.242 1 97.44 22 ARG B C 1
ATOM 2594 O O . ARG B 1 22 ? -21.578 21.094 10.102 1 97.44 22 ARG B O 1
ATOM 2601 N N . LEU B 1 23 ? -21 19.016 9.328 1 97.94 23 LEU B N 1
ATOM 2602 C CA . LEU B 1 23 ? -21.656 19.188 8.039 1 97.94 23 LEU B CA 1
ATOM 2603 C C . LEU B 1 23 ? -23.125 18.812 8.109 1 97.94 23 LEU B C 1
ATOM 2605 O O . LEU B 1 23 ? -23.875 19 7.145 1 97.94 23 LEU B O 1
ATOM 2609 N N . GLY B 1 24 ? -23.531 18.281 9.25 1 97.75 24 GLY B N 1
ATOM 2610 C CA . GLY B 1 24 ? -24.891 17.781 9.383 1 97.75 24 GLY B CA 1
ATOM 2611 C C . GLY B 1 24 ? -25.141 16.531 8.547 1 97.75 24 GLY B C 1
ATOM 2612 O O . GLY B 1 24 ? -26.234 16.359 8 1 97.75 24 GLY B O 1
ATOM 2613 N N . LEU B 1 25 ? -24.109 15.727 8.391 1 98.06 25 LEU B N 1
ATOM 2614 C CA . LEU B 1 25 ? -24.219 14.516 7.582 1 98.06 25 LEU B CA 1
ATOM 2615 C C . LEU B 1 25 ? -24 13.273 8.438 1 98.06 25 LEU B C 1
ATOM 2617 O O . LEU B 1 25 ? -23.469 13.359 9.547 1 98.06 25 LEU B O 1
ATOM 2621 N N . GLU B 1 26 ? -24.5 12.211 7.945 1 97.75 26 GLU B N 1
ATOM 2622 C CA . GLU B 1 26 ? -24.078 10.898 8.422 1 97.75 26 GLU B CA 1
ATOM 2623 C C . GLU B 1 26 ? -22.984 10.32 7.531 1 97.75 26 GLU B C 1
ATOM 2625 O O . GLU B 1 26 ? -23 10.492 6.309 1 97.75 26 GLU B O 1
ATOM 2630 N N . LEU B 1 27 ? -22.062 9.688 8.172 1 98.5 27 LEU B N 1
ATOM 2631 C CA . LEU B 1 27 ? -21.047 9.016 7.375 1 98.5 27 LEU B CA 1
ATOM 2632 C C . LEU B 1 27 ? -21.672 7.945 6.488 1 98.5 27 LEU B C 1
ATOM 2634 O O . LEU B 1 27 ? -22.578 7.227 6.918 1 98.5 27 LEU B O 1
ATOM 2638 N N . GLY B 1 28 ? -21.156 7.883 5.266 1 98.19 28 GLY B N 1
ATOM 2639 C CA . GLY B 1 28 ? -21.625 6.844 4.367 1 98.19 28 GLY B CA 1
ATOM 2640 C C . GLY B 1 28 ? -21.297 5.445 4.844 1 98.19 28 GLY B C 1
ATOM 2641 O O . GLY B 1 28 ? -20.391 5.262 5.672 1 98.19 28 GLY B O 1
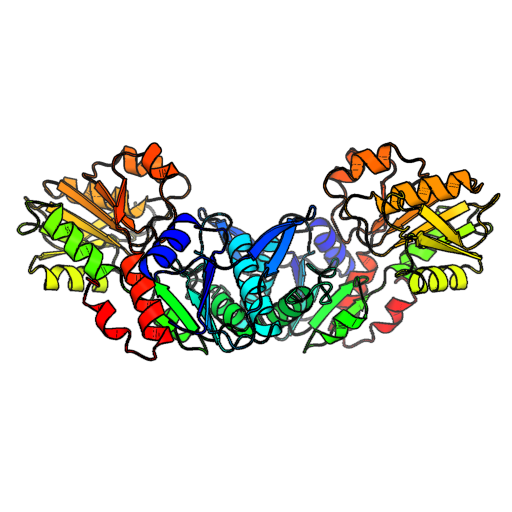ATOM 2642 N N . LYS B 1 29 ? -22.047 4.531 4.312 1 97.31 29 LYS B N 1
ATOM 2643 C CA . LYS B 1 29 ? -21.844 3.133 4.68 1 97.31 29 LYS B CA 1
ATOM 2644 C C . LYS B 1 29 ? -20.719 2.504 3.865 1 97.31 29 LYS B C 1
ATOM 2646 O O . LYS B 1 29 ? -20.797 2.455 2.635 1 97.31 29 LYS B O 1
ATOM 2651 N N . VAL B 1 30 ? -19.703 2.049 4.57 1 96.69 30 VAL B N 1
ATOM 2652 C CA . VAL B 1 30 ? -18.594 1.376 3.916 1 96.69 30 VAL B CA 1
ATOM 2653 C C . VAL B 1 30 ? -18.016 0.3 4.836 1 96.69 30 VAL B C 1
ATOM 2655 O O . VAL B 1 30 ? -17.953 0.49 6.055 1 96.69 30 VAL B O 1
ATOM 2658 N N . VAL B 1 31 ? -17.75 -0.836 4.25 1 95.5 31 VAL B N 1
ATOM 2659 C CA . VAL B 1 31 ? -17.109 -1.908 4.996 1 95.5 31 VAL B CA 1
ATOM 2660 C C . VAL B 1 31 ? -15.656 -2.055 4.531 1 95.5 31 VAL B C 1
ATOM 2662 O O . VAL B 1 31 ? -15.391 -2.238 3.342 1 95.5 31 VAL B O 1
ATOM 2665 N N . THR B 1 32 ? -14.75 -1.809 5.445 1 95.56 32 THR B N 1
ATOM 2666 C CA . THR B 1 32 ? -13.328 -1.991 5.18 1 95.56 32 THR B CA 1
ATOM 2667 C C . THR B 1 32 ? -12.758 -3.111 6.047 1 95.56 32 THR B C 1
ATOM 2669 O O . THR B 1 32 ? -12.969 -3.139 7.258 1 95.56 32 THR B O 1
ATOM 2672 N N . LYS B 1 33 ? -12.156 -4.074 5.434 1 95.81 33 LYS B N 1
ATOM 2673 C CA . LYS B 1 33 ? -11.555 -5.18 6.172 1 95.81 33 LYS B CA 1
ATOM 2674 C C . LYS B 1 33 ? -10.312 -5.699 5.457 1 95.81 33 LYS B C 1
ATOM 2676 O O . LYS B 1 33 ? -9.984 -5.246 4.355 1 95.81 33 LYS B O 1
ATOM 2681 N N . LYS B 1 34 ? -9.602 -6.547 6.109 1 95.38 34 LYS B N 1
ATOM 2682 C CA . LYS B 1 34 ? -8.5 -7.297 5.516 1 95.38 34 LYS B CA 1
ATOM 2683 C C . LYS B 1 34 ? -8.859 -8.766 5.352 1 95.38 34 LYS B C 1
ATOM 2685 O O . LYS B 1 34 ? -9.5 -9.359 6.227 1 95.38 34 LYS B O 1
ATOM 2690 N N . PHE B 1 35 ? -8.586 -9.32 4.188 1 96 35 PHE B N 1
ATOM 2691 C CA . PHE B 1 35 ? -8.711 -10.766 4.012 1 96 35 PHE B CA 1
ATOM 2692 C C . PHE B 1 35 ? -7.617 -11.5 4.773 1 96 35 PHE B C 1
ATOM 2694 O O . PHE B 1 35 ? -6.676 -10.883 5.273 1 96 35 PHE B O 1
ATOM 2701 N N . SER B 1 36 ? -7.758 -12.812 4.871 1 94.94 36 SER B N 1
ATOM 2702 C CA . SER B 1 36 ? -6.793 -13.633 5.59 1 94.94 36 SER B CA 1
ATOM 2703 C C . SER B 1 36 ? -5.398 -13.516 4.977 1 94.94 36 SER B C 1
ATOM 2705 O O . SER B 1 36 ? -4.395 -13.641 5.68 1 94.94 36 SER B O 1
ATOM 2707 N N . ASN B 1 37 ? -5.336 -13.242 3.74 1 95.69 37 ASN B N 1
ATOM 2708 C CA . ASN B 1 37 ? -4.051 -13.117 3.062 1 95.69 37 ASN B CA 1
ATOM 2709 C C . ASN B 1 37 ? -3.496 -11.695 3.174 1 95.69 37 ASN B C 1
ATOM 2711 O O . ASN B 1 37 ? -2.529 -11.352 2.496 1 95.69 37 ASN B O 1
ATOM 2715 N N . GLN B 1 38 ? -4.164 -10.758 3.863 1 96.69 38 GLN B N 1
ATOM 2716 C CA . GLN B 1 38 ? -3.734 -9.414 4.234 1 96.69 38 GLN B CA 1
ATOM 2717 C C . GLN B 1 38 ? -4.113 -8.398 3.162 1 96.69 38 GLN B C 1
ATOM 2719 O O . GLN B 1 38 ? -3.852 -7.203 3.312 1 96.69 38 GLN B O 1
ATOM 2724 N N . GLU B 1 39 ? -4.754 -8.859 2.053 1 97.94 39 GLU B N 1
ATOM 2725 C CA . GLU B 1 39 ? -5.27 -7.906 1.072 1 97.94 39 GLU B CA 1
ATOM 2726 C C . GLU B 1 39 ? -6.383 -7.051 1.666 1 97.94 39 GLU B C 1
ATOM 2728 O O . GLU B 1 39 ? -7.148 -7.52 2.512 1 97.94 39 GLU B O 1
ATOM 2733 N N . THR B 1 40 ? -6.41 -5.836 1.237 1 98.06 40 THR B N 1
ATOM 2734 C CA . THR B 1 40 ? -7.445 -4.902 1.659 1 98.06 40 THR B CA 1
ATOM 2735 C C . THR B 1 40 ? -8.734 -5.133 0.872 1 98.06 40 THR B C 1
ATOM 2737 O O . THR B 1 40 ? -8.695 -5.336 -0.344 1 98.06 40 THR B O 1
ATOM 2740 N N . SER B 1 41 ? -9.812 -5.219 1.6 1 96.12 41 SER B N 1
ATOM 2741 C CA . SER B 1 41 ? -11.133 -5.34 0.983 1 96.12 41 SER B CA 1
ATOM 2742 C C . SER B 1 41 ? -12.023 -4.152 1.339 1 96.12 41 SER B C 1
ATOM 2744 O O . SER B 1 41 ? -12.094 -3.75 2.502 1 96.12 41 SER B O 1
ATOM 2746 N N . VAL B 1 42 ? -12.633 -3.549 0.348 1 96.81 42 VAL B N 1
ATOM 2747 C CA . VAL B 1 42 ? -13.523 -2.412 0.535 1 96.81 42 VAL B CA 1
ATOM 2748 C C . VAL B 1 42 ? -14.867 -2.688 -0.15 1 96.81 42 VAL B C 1
ATOM 2750 O O . VAL B 1 42 ? -14.898 -3.16 -1.288 1 96.81 42 VAL B O 1
ATOM 2753 N N . GLU B 1 43 ? -15.891 -2.436 0.508 1 94.25 43 GLU B N 1
ATOM 2754 C CA . GLU B 1 43 ? -17.234 -2.529 -0.047 1 94.25 43 GLU B CA 1
ATOM 2755 C C . GLU B 1 43 ? -18.062 -1.277 0.268 1 94.25 43 GLU B C 1
ATOM 2757 O O . GLU B 1 43 ? -18.312 -0.979 1.435 1 94.25 43 GLU B O 1
ATOM 2762 N N . ILE B 1 44 ? -18.422 -0.579 -0.768 1 96.44 44 ILE B N 1
ATOM 2763 C CA . ILE B 1 44 ? -19.297 0.575 -0.599 1 96.44 44 ILE B CA 1
ATOM 2764 C C . ILE B 1 44 ? -20.734 0.105 -0.374 1 96.44 44 ILE B C 1
ATOM 2766 O O . ILE B 1 44 ? -21.297 -0.595 -1.216 1 96.44 44 ILE B O 1
ATOM 2770 N N . GLY B 1 45 ? -21.328 0.474 0.727 1 95.44 45 GLY B N 1
ATOM 2771 C CA . GLY B 1 45 ? -22.578 -0.121 1.187 1 95.44 45 GLY B CA 1
ATOM 2772 C C . GLY B 1 45 ? -23.797 0.659 0.758 1 95.44 45 GLY B C 1
ATOM 2773 O O . GLY B 1 45 ? -24.922 0.335 1.162 1 95.44 45 GLY B O 1
ATOM 2774 N N . GLU B 1 46 ? -23.609 1.755 -0.009 1 96.19 46 GLU B N 1
ATOM 2775 C CA . GLU B 1 46 ? -24.719 2.553 -0.504 1 96.19 46 GLU B CA 1
ATOM 2776 C C . GLU B 1 46 ? -24.438 3.111 -1.895 1 96.19 46 GLU B C 1
ATOM 2778 O O . GLU B 1 46 ? -23.281 3.121 -2.334 1 96.19 46 GLU B O 1
ATOM 2783 N N . SER B 1 47 ? -25.531 3.469 -2.586 1 95.88 47 SER B N 1
ATOM 2784 C CA . SER B 1 47 ? -25.359 4.023 -3.924 1 95.88 47 SER B CA 1
ATOM 2785 C C . SER B 1 47 ? -24.641 5.367 -3.881 1 95.88 47 SER B C 1
ATOM 2787 O O . SER B 1 47 ? -24.922 6.199 -3.014 1 95.88 47 SER B O 1
ATOM 2789 N N . VAL B 1 48 ? -23.719 5.543 -4.832 1 97.56 48 VAL B N 1
ATOM 2790 C CA . VAL B 1 48 ? -23 6.809 -4.945 1 97.56 48 VAL B CA 1
ATOM 2791 C C . VAL B 1 48 ? -23.156 7.363 -6.359 1 97.56 48 VAL B C 1
ATOM 2793 O O . VAL B 1 48 ? -22.375 8.227 -6.781 1 97.56 48 VAL B O 1
ATOM 2796 N N . ARG B 1 49 ? -24.016 6.77 -7.113 1 97.12 49 ARG B N 1
ATOM 2797 C CA . ARG B 1 49 ? -24.25 7.203 -8.492 1 97.12 49 ARG B CA 1
ATOM 2798 C C . ARG B 1 49 ? -24.609 8.68 -8.547 1 97.12 49 ARG B C 1
ATOM 2800 O O . ARG B 1 49 ? -25.578 9.117 -7.91 1 97.12 49 ARG B O 1
ATOM 2807 N N . GLY B 1 50 ? -23.828 9.43 -9.266 1 97.75 50 GLY B N 1
ATOM 2808 C CA . GLY B 1 50 ? -24.094 10.844 -9.469 1 97.75 50 GLY B CA 1
ATOM 2809 C C . GLY B 1 50 ? -23.75 11.688 -8.25 1 97.75 50 GLY B C 1
ATOM 2810 O O . GLY B 1 50 ? -23.938 12.906 -8.266 1 97.75 50 GLY B O 1
ATOM 2811 N N . GLU B 1 51 ? -23.219 11.086 -7.207 1 98.31 51 GLU B N 1
ATOM 2812 C CA . GLU B 1 51 ? -22.969 11.812 -5.965 1 98.31 51 GLU B CA 1
ATOM 2813 C C . GLU B 1 51 ? -21.609 12.484 -5.98 1 98.31 51 GLU B C 1
ATOM 2815 O O . GLU B 1 51 ? -20.719 12.078 -6.738 1 98.31 51 GLU B O 1
ATOM 2820 N N . ASP B 1 52 ? -21.531 13.57 -5.207 1 98.69 52 ASP B N 1
ATOM 2821 C CA . ASP B 1 52 ? -20.266 14.18 -4.84 1 98.69 52 ASP B CA 1
ATOM 2822 C C . ASP B 1 52 ? -19.672 13.516 -3.6 1 98.69 52 ASP B C 1
ATOM 2824 O O . ASP B 1 52 ? -20.125 13.758 -2.479 1 98.69 52 ASP B O 1
ATOM 2828 N N . VAL B 1 53 ? -18.594 12.719 -3.812 1 98.88 53 VAL B N 1
ATOM 2829 C CA . VAL B 1 53 ? -18.109 11.836 -2.758 1 98.88 53 VAL B CA 1
ATOM 2830 C C . VAL B 1 53 ? -16.844 12.422 -2.139 1 98.88 53 VAL B C 1
ATOM 2832 O O . VAL B 1 53 ? -15.961 12.898 -2.854 1 98.88 53 VAL B O 1
ATOM 2835 N N . TYR B 1 54 ? -16.797 12.453 -0.861 1 98.94 54 TYR B N 1
ATOM 2836 C CA . TYR B 1 54 ? -15.609 12.812 -0.085 1 98.94 54 TYR B CA 1
ATOM 2837 C C . TYR B 1 54 ? -15.148 11.641 0.774 1 98.94 54 TYR B C 1
ATOM 2839 O O . TYR B 1 54 ? -15.961 11 1.449 1 98.94 54 TYR B O 1
ATOM 2847 N N . ILE B 1 55 ? -13.875 11.328 0.712 1 98.94 55 ILE B N 1
ATOM 2848 C CA . ILE B 1 55 ? -13.305 10.242 1.511 1 98.94 55 ILE B CA 1
ATOM 2849 C C . ILE B 1 55 ? -12.195 10.789 2.404 1 98.94 55 ILE B C 1
ATOM 2851 O O . ILE B 1 55 ? -11.188 11.297 1.912 1 98.94 55 ILE B O 1
ATOM 2855 N N . ILE B 1 56 ? -12.375 10.664 3.721 1 98.94 56 ILE B N 1
ATOM 2856 C CA . ILE B 1 56 ? -11.383 11.148 4.672 1 98.94 56 ILE B CA 1
ATOM 2857 C C . ILE B 1 56 ? -10.461 10 5.082 1 98.94 56 ILE B C 1
ATOM 2859 O O . ILE B 1 56 ? -10.922 8.984 5.609 1 98.94 56 ILE B O 1
ATOM 2863 N N . GLN B 1 57 ? -9.219 10.086 4.836 1 98.81 57 GLN B N 1
ATOM 2864 C CA . GLN B 1 57 ? -8.203 9.094 5.188 1 98.81 57 GLN B CA 1
ATOM 2865 C C . GLN B 1 57 ? -6.852 9.758 5.422 1 98.81 57 GLN B C 1
ATOM 2867 O O . GLN B 1 57 ? -6.281 10.359 4.508 1 98.81 57 GLN B O 1
ATOM 2872 N N . SER B 1 58 ? -6.293 9.656 6.621 1 97.81 58 SER B N 1
ATOM 2873 C CA . SER B 1 58 ? -5 10.242 6.953 1 97.81 58 SER B CA 1
ATOM 2874 C C . SER B 1 58 ? -3.861 9.266 6.676 1 97.81 58 SER B C 1
ATOM 2876 O O . SER B 1 58 ? -4.012 8.055 6.863 1 97.81 58 SER B O 1
ATOM 2878 N N . GLY B 1 59 ? -2.709 9.781 6.215 1 95.19 59 GLY B N 1
ATOM 2879 C CA . GLY B 1 59 ? -1.521 8.977 5.988 1 95.19 59 GLY B CA 1
ATOM 2880 C C . GLY B 1 59 ? -0.752 8.672 7.258 1 95.19 59 GLY B C 1
ATOM 2881 O O . GLY B 1 59 ? 0.389 9.117 7.418 1 95.19 59 GLY B O 1
ATOM 2882 N N . CYS B 1 60 ? -1.28 7.883 8.172 1 94.81 60 CYS B N 1
ATOM 2883 C CA . CYS B 1 60 ? -0.664 7.562 9.453 1 94.81 60 CYS B CA 1
ATOM 2884 C C . CYS B 1 60 ? -0.866 6.094 9.805 1 94.81 60 CYS B C 1
ATOM 2886 O O . CYS B 1 60 ? -1.592 5.379 9.109 1 94.81 60 CYS B O 1
ATOM 2888 N N . GLY B 1 61 ? -0.098 5.652 10.859 1 95.12 61 GLY B N 1
ATOM 2889 C CA . GLY B 1 61 ? -0.246 4.266 11.281 1 95.12 61 GLY B CA 1
ATOM 2890 C C . GLY B 1 61 ? 0.265 3.273 10.258 1 95.12 61 GLY B C 1
ATOM 2891 O O . GLY B 1 61 ? 1.401 3.385 9.789 1 95.12 61 GLY B O 1
ATOM 2892 N N . GLU B 1 62 ? -0.608 2.238 9.992 1 96.12 62 GLU B N 1
ATOM 2893 C CA . GLU B 1 62 ? -0.271 1.326 8.898 1 96.12 62 GLU B CA 1
ATOM 2894 C C . GLU B 1 62 ? -0.419 2.01 7.543 1 96.12 62 GLU B C 1
ATOM 2896 O O . GLU B 1 62 ? -1.371 1.741 6.809 1 96.12 62 GLU B O 1
ATOM 2901 N N . ILE B 1 63 ? 0.533 2.771 7.32 1 97.75 63 ILE B N 1
ATOM 2902 C CA . ILE B 1 63 ? 0.439 3.826 6.316 1 97.75 63 ILE B CA 1
ATOM 2903 C C . ILE B 1 63 ? 0.131 3.213 4.953 1 97.75 63 ILE B C 1
ATOM 2905 O O . ILE B 1 63 ? -0.711 3.725 4.211 1 97.75 63 ILE B O 1
ATOM 2909 N N . ASN B 1 64 ? 0.772 2.084 4.59 1 98.5 64 ASN B N 1
ATOM 2910 C CA . ASN B 1 64 ? 0.561 1.5 3.27 1 98.5 64 ASN B CA 1
ATOM 2911 C C . ASN B 1 64 ? -0.802 0.819 3.17 1 98.5 64 ASN B C 1
ATOM 2913 O O . ASN B 1 64 ? -1.428 0.827 2.109 1 98.5 64 ASN B O 1
ATOM 2917 N N . ASP B 1 65 ? -1.276 0.222 4.254 1 98.38 65 ASP B N 1
ATOM 2918 C CA . ASP B 1 65 ? -2.631 -0.319 4.289 1 98.38 65 ASP B CA 1
ATOM 2919 C C . ASP B 1 65 ? -3.67 0.791 4.129 1 98.38 65 ASP B C 1
ATOM 2921 O O . ASP B 1 65 ? -4.637 0.641 3.383 1 98.38 65 ASP B O 1
ATOM 2925 N N . ASN B 1 66 ? -3.434 1.883 4.867 1 98.56 66 ASN B N 1
ATOM 2926 C CA . ASN B 1 66 ? -4.371 2.996 4.797 1 98.56 66 ASN B CA 1
ATOM 2927 C C . ASN B 1 66 ? -4.375 3.641 3.414 1 98.56 66 ASN B C 1
ATOM 2929 O O . ASN B 1 66 ? -5.426 4.055 2.92 1 98.56 66 ASN B O 1
ATOM 2933 N N . LEU B 1 67 ? -3.207 3.754 2.83 1 98.81 67 LEU B N 1
ATOM 2934 C CA . LEU B 1 67 ? -3.121 4.305 1.48 1 98.81 67 LEU B CA 1
ATOM 2935 C C . LEU B 1 67 ? -3.852 3.41 0.483 1 98.81 67 LEU B C 1
ATOM 2937 O O . LEU B 1 67 ? -4.652 3.895 -0.32 1 98.81 67 LEU B O 1
ATOM 2941 N N . MET B 1 68 ? -3.604 2.107 0.539 1 98.81 68 MET B N 1
ATOM 2942 C CA . MET B 1 68 ? -4.27 1.183 -0.374 1 98.81 68 MET B CA 1
ATOM 2943 C C . MET B 1 68 ? -5.781 1.212 -0.172 1 98.81 68 MET B C 1
ATOM 2945 O O . MET B 1 68 ? -6.539 1.159 -1.141 1 98.81 68 MET B O 1
ATOM 2949 N N . GLU B 1 69 ? -6.203 1.263 1.079 1 98.75 69 GLU B N 1
ATOM 2950 C CA . GLU B 1 69 ? -7.629 1.36 1.384 1 98.75 69 GLU B CA 1
ATOM 2951 C C . GLU B 1 69 ? -8.25 2.588 0.725 1 98.75 69 GLU B C 1
ATOM 2953 O O . GLU B 1 69 ? -9.328 2.5 0.126 1 98.75 69 GLU B O 1
ATOM 2958 N N . LEU B 1 70 ? -7.562 3.709 0.828 1 98.88 70 LEU B N 1
ATOM 2959 C CA . LEU B 1 70 ? -8.039 4.941 0.207 1 98.88 70 LEU B CA 1
ATOM 2960 C C . LEU B 1 70 ? -8.148 4.781 -1.306 1 98.88 70 LEU B C 1
ATOM 2962 O O . LEU B 1 70 ? -9.172 5.137 -1.898 1 98.88 70 LEU B O 1
ATOM 2966 N N . LEU B 1 71 ? -7.117 4.262 -1.916 1 98.88 71 LEU B N 1
ATOM 2967 C CA . LEU B 1 71 ? -7.09 4.094 -3.365 1 98.88 71 LEU B CA 1
ATOM 2968 C C . LEU B 1 71 ? -8.227 3.188 -3.828 1 98.88 71 LEU B C 1
ATOM 2970 O O . LEU B 1 71 ? -8.891 3.48 -4.82 1 98.88 71 LEU B O 1
ATOM 2974 N N . ILE B 1 72 ? -8.422 2.105 -3.105 1 98.81 72 ILE B N 1
ATOM 2975 C CA . ILE B 1 72 ? -9.469 1.156 -3.459 1 98.81 72 ILE B CA 1
ATOM 2976 C C . ILE B 1 72 ? -10.844 1.807 -3.271 1 98.81 72 ILE B C 1
ATOM 2978 O O . ILE B 1 72 ? -11.75 1.605 -4.086 1 98.81 72 ILE B O 1
ATOM 2982 N N . MET B 1 73 ? -11.031 2.576 -2.197 1 98.75 73 MET B N 1
ATOM 2983 C CA . MET B 1 73 ? -12.281 3.289 -1.976 1 98.75 73 MET B CA 1
ATOM 2984 C C . MET B 1 73 ? -12.57 4.254 -3.123 1 98.75 73 MET B C 1
ATOM 2986 O O . MET B 1 73 ? -13.695 4.305 -3.627 1 98.75 73 MET B O 1
ATOM 2990 N N . ILE B 1 74 ? -11.57 5.02 -3.508 1 98.75 74 ILE B N 1
ATOM 2991 C CA . ILE B 1 74 ? -11.719 5.961 -4.613 1 98.75 74 ILE B CA 1
ATOM 2992 C C . ILE B 1 74 ? -12.148 5.215 -5.871 1 98.75 74 ILE B C 1
ATOM 2994 O O . ILE B 1 74 ? -13.109 5.602 -6.531 1 98.75 74 ILE B O 1
ATOM 2998 N N . ASN B 1 75 ? -11.438 4.18 -6.164 1 98.12 75 ASN B N 1
ATOM 2999 C CA . ASN B 1 75 ? -11.711 3.391 -7.359 1 98.12 75 ASN B CA 1
ATOM 3000 C C . ASN B 1 75 ? -13.125 2.822 -7.344 1 98.12 75 ASN B C 1
ATOM 3002 O O . ASN B 1 75 ? -13.82 2.846 -8.359 1 98.12 75 ASN B O 1
ATOM 3006 N N . ALA B 1 76 ? -13.516 2.256 -6.18 1 97.75 76 ALA B N 1
ATOM 3007 C CA . ALA B 1 76 ? -14.859 1.693 -6.031 1 97.75 76 ALA B CA 1
ATOM 3008 C C . ALA B 1 76 ? -15.93 2.74 -6.32 1 97.75 76 ALA B C 1
ATOM 3010 O O . ALA B 1 76 ? -16.906 2.457 -7.016 1 97.75 76 ALA B O 1
ATOM 3011 N N . CYS B 1 77 ? -15.719 3.953 -5.82 1 98 77 CYS B N 1
ATOM 3012 C CA . CYS B 1 77 ? -16.688 5.02 -6.02 1 98 77 CYS B CA 1
ATOM 3013 C C . CYS B 1 77 ? -16.75 5.449 -7.48 1 98 77 CYS B C 1
ATOM 3015 O O . CYS B 1 77 ? -17.812 5.711 -8.016 1 98 77 CYS B O 1
ATOM 3017 N N . LYS B 1 78 ? -15.609 5.512 -8.102 1 96.5 78 LYS B N 1
ATOM 3018 C CA . LYS B 1 78 ? -15.555 5.902 -9.508 1 96.5 78 LYS B CA 1
ATOM 3019 C C . LYS B 1 78 ? -16.25 4.875 -10.391 1 96.5 78 LYS B C 1
ATOM 3021 O O . LYS B 1 78 ? -17.047 5.238 -11.258 1 96.5 78 LYS B O 1
ATOM 3026 N N . ILE B 1 79 ? -15.977 3.623 -10.148 1 94 79 ILE B N 1
ATOM 3027 C CA . ILE B 1 79 ? -16.578 2.549 -10.93 1 94 79 ILE B CA 1
ATOM 3028 C C . ILE B 1 79 ? -18.094 2.514 -10.68 1 94 79 ILE B C 1
ATOM 3030 O O . ILE B 1 79 ? -18.859 2.154 -11.562 1 94 79 ILE B O 1
ATOM 3034 N N . ALA B 1 80 ? -18.484 2.971 -9.531 1 95.75 80 ALA B N 1
ATOM 3035 C CA . ALA B 1 80 ? -19.891 2.994 -9.156 1 95.75 80 ALA B CA 1
ATOM 3036 C C . ALA B 1 80 ? -20.578 4.273 -9.648 1 95.75 80 ALA B C 1
ATOM 3038 O O . ALA B 1 80 ? -21.672 4.613 -9.203 1 95.75 80 ALA B O 1
ATOM 3039 N N . SER B 1 81 ? -19.891 5.074 -10.492 1 95.94 81 SER B N 1
ATOM 3040 C CA . SER B 1 81 ? -20.438 6.184 -11.273 1 95.94 81 SER B CA 1
ATOM 3041 C C . SER B 1 81 ? -20.688 7.406 -10.398 1 95.94 81 SER B C 1
ATOM 3043 O O . SER B 1 81 ? -21.672 8.109 -10.578 1 95.94 81 SER B O 1
ATOM 3045 N N . SER B 1 82 ? -19.875 7.59 -9.367 1 97.94 82 SER B N 1
ATOM 3046 C CA . SER B 1 82 ? -19.906 8.875 -8.68 1 97.94 82 SER B CA 1
ATOM 3047 C C . SER B 1 82 ? -19.578 10.023 -9.633 1 97.94 82 SER B C 1
ATOM 3049 O O . SER B 1 82 ? -18.875 9.82 -10.633 1 97.94 82 SER B O 1
ATOM 3051 N N . SER B 1 83 ? -20.156 11.18 -9.367 1 98.06 83 SER B N 1
ATOM 3052 C CA . SER B 1 83 ? -19.875 12.344 -10.203 1 98.06 83 SER B CA 1
ATOM 3053 C C . SER B 1 83 ? -18.453 12.859 -9.977 1 98.06 83 SER B C 1
ATOM 3055 O O . SER B 1 83 ? -17.734 13.164 -10.93 1 98.06 83 SER B O 1
ATOM 3057 N N . ARG B 1 84 ? -18.125 13 -8.75 1 98.06 84 ARG B N 1
ATOM 3058 C CA . ARG B 1 84 ? -16.812 13.477 -8.336 1 98.06 84 ARG B CA 1
ATOM 3059 C C . ARG B 1 84 ? -16.344 12.758 -7.066 1 98.06 84 ARG B C 1
ATOM 3061 O O . ARG B 1 84 ? -17.156 12.477 -6.18 1 98.06 84 ARG B O 1
ATOM 3068 N N . VAL B 1 85 ? -15.086 12.461 -7.039 1 98.81 85 VAL B N 1
ATOM 3069 C CA . VAL B 1 85 ? -14.492 11.875 -5.836 1 98.81 85 VAL B CA 1
ATOM 3070 C C . VAL B 1 85 ? -13.367 12.773 -5.332 1 98.81 85 VAL B C 1
ATOM 3072 O O . VAL B 1 85 ? -12.398 13.039 -6.055 1 98.81 85 VAL B O 1
ATOM 3075 N N . THR B 1 86 ? -13.492 13.273 -4.121 1 98.94 86 THR B N 1
ATOM 3076 C CA . THR B 1 86 ? -12.461 14.07 -3.459 1 98.94 86 THR B CA 1
ATOM 3077 C C . THR B 1 86 ? -11.82 13.289 -2.316 1 98.94 86 THR B C 1
ATOM 3079 O O . THR B 1 86 ? -12.516 12.781 -1.436 1 98.94 86 THR B O 1
ATOM 3082 N N . ALA B 1 87 ? -10.523 13.141 -2.404 1 98.94 87 ALA B N 1
ATOM 3083 C CA . ALA B 1 87 ? -9.789 12.547 -1.292 1 98.94 87 ALA B CA 1
ATOM 3084 C C . ALA B 1 87 ? -9.359 13.617 -0.287 1 98.94 87 ALA B C 1
ATOM 3086 O O . ALA B 1 87 ? -8.672 14.578 -0.644 1 98.94 87 ALA B O 1
ATOM 3087 N N . VAL B 1 88 ? -9.82 13.523 0.924 1 98.94 88 VAL B N 1
ATOM 3088 C CA . VAL B 1 88 ? -9.422 14.391 2.027 1 98.94 88 VAL B CA 1
ATOM 3089 C C . VAL B 1 88 ? -8.352 13.703 2.865 1 98.94 88 VAL B C 1
ATOM 3091 O O . VAL B 1 88 ? -8.648 12.781 3.633 1 98.94 88 VAL B O 1
ATOM 3094 N N . ILE B 1 89 ? -7.141 14.188 2.715 1 98.94 89 ILE B N 1
ATOM 3095 C CA . ILE B 1 89 ? -5.984 13.539 3.318 1 98.94 89 ILE B CA 1
ATOM 3096 C C . ILE B 1 89 ? -5.281 14.516 4.266 1 98.94 89 ILE B C 1
ATOM 3098 O O . ILE B 1 89 ? -4.289 15.141 3.896 1 98.94 89 ILE B O 1
ATOM 3102 N N . PRO B 1 90 ? -5.684 14.539 5.512 1 98.75 90 PRO B N 1
ATOM 3103 C CA . PRO B 1 90 ? -5.18 15.555 6.441 1 98.75 90 PRO B CA 1
ATOM 3104 C C . PRO B 1 90 ? -3.662 15.523 6.59 1 98.75 90 PRO B C 1
ATOM 3106 O O . PRO B 1 90 ? -3.018 16.578 6.633 1 98.75 90 PRO B O 1
ATOM 3109 N N . CYS B 1 91 ? -3.09 14.391 6.73 1 98.81 91 CYS B N 1
ATOM 3110 C CA . CYS B 1 91 ? -1.648 14.172 6.723 1 98.81 91 CYS B CA 1
ATOM 3111 C C . CYS B 1 91 ? -1.228 13.344 5.512 1 98.81 91 CYS B C 1
ATOM 3113 O O . CYS B 1 91 ? -1.454 12.141 5.469 1 98.81 91 CYS B O 1
ATOM 3115 N N . PHE B 1 92 ? -0.618 14.016 4.516 1 98.81 92 PHE B N 1
ATOM 3116 C CA . PHE B 1 92 ? -0.306 13.391 3.232 1 98.81 92 PHE B CA 1
ATOM 3117 C C . PHE B 1 92 ? 0.838 12.398 3.377 1 98.81 92 PHE B C 1
ATOM 3119 O O . PHE B 1 92 ? 1.933 12.758 3.812 1 98.81 92 PHE B O 1
ATOM 3126 N N . PRO B 1 93 ? 0.63 11.117 2.982 1 98.69 93 PRO B N 1
ATOM 3127 C CA . PRO B 1 93 ? 1.69 10.117 3.125 1 98.69 93 PRO B CA 1
ATOM 3128 C C . PRO B 1 93 ? 2.863 10.359 2.18 1 98.69 93 PRO B C 1
ATOM 3130 O O . PRO B 1 93 ? 2.664 10.797 1.043 1 98.69 93 PRO B O 1
ATOM 3133 N N . TYR B 1 94 ? 4.082 10.125 2.67 1 98.5 94 TYR B N 1
ATOM 3134 C CA . TYR B 1 94 ? 5.316 10.172 1.892 1 98.5 94 TYR B CA 1
ATOM 3135 C C . TYR B 1 94 ? 5.68 11.602 1.53 1 98.5 94 TYR B C 1
ATOM 3137 O O . TYR B 1 94 ? 6.531 11.836 0.667 1 98.5 94 TYR B O 1
ATOM 3145 N N . ALA B 1 95 ? 5.102 12.578 2.213 1 98.06 95 ALA B N 1
ATOM 3146 C CA . ALA B 1 95 ? 5.289 13.992 1.885 1 98.06 95 ALA B CA 1
ATOM 3147 C C . ALA B 1 95 ? 6.75 14.398 2.045 1 98.06 95 ALA B C 1
ATOM 3149 O O . ALA B 1 95 ? 7.223 15.312 1.361 1 98.06 95 ALA B O 1
ATOM 3150 N N . ARG B 1 96 ? 7.531 13.703 2.941 1 96.38 96 ARG B N 1
ATOM 3151 C CA . ARG B 1 96 ? 8.922 14.062 3.186 1 96.38 96 ARG B CA 1
ATOM 3152 C C . ARG B 1 96 ? 9.844 13.469 2.123 1 96.38 96 ARG B C 1
ATOM 3154 O O . ARG B 1 96 ? 11.023 13.805 2.051 1 96.38 96 ARG B O 1
ATOM 3161 N N . GLN B 1 97 ? 9.328 12.539 1.286 1 97.06 97 GLN B N 1
ATOM 3162 C CA . GLN B 1 97 ? 10.055 11.992 0.144 1 97.06 97 GLN B CA 1
ATOM 3163 C C . GLN B 1 97 ? 9.703 12.742 -1.14 1 97.06 97 GLN B C 1
ATOM 3165 O O . GLN B 1 97 ? 9.195 12.148 -2.094 1 97.06 97 GLN B O 1
ATOM 3170 N N . ASP B 1 98 ? 10 14.094 -1.202 1 96.44 98 ASP B N 1
ATOM 3171 C CA . ASP B 1 98 ? 9.484 14.992 -2.229 1 96.44 98 ASP B CA 1
ATOM 3172 C C . ASP B 1 98 ? 10.602 15.469 -3.154 1 96.44 98 ASP B C 1
ATOM 3174 O O . ASP B 1 98 ? 10.359 16.25 -4.074 1 96.44 98 ASP B O 1
ATOM 3178 N N . LYS B 1 99 ? 11.781 15.047 -2.904 1 92.56 99 LYS B N 1
ATOM 3179 C CA . LYS B 1 99 ? 12.914 15.43 -3.746 1 92.56 99 LYS B CA 1
ATOM 3180 C C . LYS B 1 99 ? 13.969 14.328 -3.768 1 92.56 99 LYS B C 1
ATOM 3182 O O . LYS B 1 99 ? 13.938 13.406 -2.949 1 92.56 99 LYS B O 1
ATOM 3187 N N . LYS B 1 100 ? 14.898 14.398 -4.762 1 89.25 100 LYS B N 1
ATOM 3188 C CA . LYS B 1 100 ? 16.031 13.484 -4.832 1 89.25 100 LYS B CA 1
ATOM 3189 C C . LYS B 1 100 ? 17.172 13.961 -3.93 1 89.25 100 LYS B C 1
ATOM 3191 O O . LYS B 1 100 ? 18 14.773 -4.34 1 89.25 100 LYS B O 1
ATOM 3196 N N . ASP B 1 101 ? 17.203 13.492 -2.715 1 79.19 101 ASP B N 1
ATOM 3197 C CA . ASP B 1 101 ? 18.281 13.875 -1.821 1 79.19 101 ASP B CA 1
ATOM 3198 C C . ASP B 1 101 ? 19.594 13.195 -2.227 1 79.19 101 ASP B C 1
ATOM 3200 O O . ASP B 1 101 ? 20.672 13.734 -2.006 1 79.19 101 ASP B O 1
ATOM 3204 N N . LYS B 1 102 ? 19.531 11.984 -2.654 1 80.44 102 LYS B N 1
ATOM 3205 C CA . LYS B 1 102 ? 20.656 11.227 -3.189 1 80.44 102 LYS B CA 1
ATOM 3206 C C . LYS B 1 102 ? 20.375 10.781 -4.625 1 80.44 102 LYS B C 1
ATOM 3208 O O . LYS B 1 102 ? 19.234 10.773 -5.074 1 80.44 102 LYS B O 1
ATOM 3213 N N . SER B 1 103 ? 21.484 10.453 -5.238 1 80.81 103 SER B N 1
ATOM 3214 C CA . SER B 1 103 ? 21.344 9.992 -6.617 1 80.81 103 SER B CA 1
ATOM 3215 C C . SER B 1 103 ? 20.453 8.758 -6.699 1 80.81 103 SER B C 1
ATOM 3217 O O . SER B 1 103 ? 20.453 7.918 -5.801 1 80.81 103 SER B O 1
ATOM 3219 N N . ARG B 1 104 ? 19.516 8.672 -7.559 1 84.12 104 ARG B N 1
ATOM 3220 C CA . ARG B 1 104 ? 18.688 7.527 -7.898 1 84.12 104 ARG B CA 1
ATOM 3221 C C . ARG B 1 104 ? 17.594 7.324 -6.859 1 84.12 104 ARG B C 1
ATOM 3223 O O . ARG B 1 104 ? 17.062 6.219 -6.707 1 84.12 104 ARG B O 1
ATOM 3230 N N . ALA B 1 105 ? 17.375 8.359 -5.961 1 88.19 105 ALA B N 1
ATOM 3231 C CA . ALA B 1 105 ? 16.297 8.281 -4.984 1 88.19 105 ALA B CA 1
ATOM 3232 C C . ALA B 1 105 ? 14.945 8.516 -5.641 1 88.19 105 ALA B C 1
ATOM 3234 O O . ALA B 1 105 ? 14.828 9.352 -6.547 1 88.19 105 ALA B O 1
ATOM 3235 N N . PRO B 1 106 ? 13.961 7.766 -5.168 1 93.25 106 PRO B N 1
ATOM 3236 C CA . PRO B 1 106 ? 12.602 8 -5.676 1 93.25 106 PRO B CA 1
ATOM 3237 C C . PRO B 1 106 ? 11.992 9.297 -5.145 1 93.25 106 PRO B C 1
ATOM 3239 O O . PRO B 1 106 ? 12.508 9.883 -4.188 1 93.25 106 PRO B O 1
ATOM 3242 N N . ILE B 1 107 ? 11.07 9.812 -5.848 1 96.56 107 ILE B N 1
ATOM 3243 C CA . ILE B 1 107 ? 10.18 10.844 -5.324 1 96.56 107 ILE B CA 1
ATOM 3244 C C . ILE B 1 107 ? 8.812 10.227 -5.016 1 96.56 107 ILE B C 1
ATOM 3246 O O . ILE B 1 107 ? 7.871 10.367 -5.801 1 96.56 107 ILE B O 1
ATOM 3250 N N . SER B 1 108 ? 8.742 9.617 -3.904 1 98.06 108 SER B N 1
ATOM 3251 C CA . SER B 1 108 ? 7.582 8.805 -3.537 1 98.06 108 SER B CA 1
ATOM 3252 C C . SER B 1 108 ? 6.324 9.656 -3.414 1 98.06 108 SER B C 1
ATOM 3254 O O . SER B 1 108 ? 5.223 9.203 -3.721 1 98.06 108 SER B O 1
ATOM 3256 N N . ALA B 1 109 ? 6.477 10.906 -2.994 1 98.5 109 ALA B N 1
ATOM 3257 C CA . ALA B 1 109 ? 5.328 11.805 -2.898 1 98.5 109 ALA B CA 1
ATOM 3258 C C . ALA B 1 109 ? 4.652 11.977 -4.254 1 98.5 109 ALA B C 1
ATOM 3260 O O . ALA B 1 109 ? 3.424 11.977 -4.348 1 98.5 109 ALA B O 1
ATOM 3261 N N . LYS B 1 110 ? 5.453 12.148 -5.281 1 98.31 110 LYS B N 1
ATOM 3262 C CA . LYS B 1 110 ? 4.902 12.281 -6.629 1 98.31 110 LYS B CA 1
ATOM 3263 C C . LYS B 1 110 ? 4.246 10.977 -7.074 1 98.31 110 LYS B C 1
ATOM 3265 O O . LYS B 1 110 ? 3.176 10.992 -7.691 1 98.31 110 LYS B O 1
ATOM 3270 N N . LEU B 1 111 ? 4.887 9.867 -6.789 1 98.56 111 LEU B N 1
ATOM 3271 C CA . LEU B 1 111 ? 4.297 8.57 -7.102 1 98.56 111 LEU B CA 1
ATOM 3272 C C . LEU B 1 111 ? 2.914 8.438 -6.473 1 98.56 111 LEU B C 1
ATOM 3274 O O . LEU B 1 111 ? 1.961 8.023 -7.137 1 98.56 111 LEU B O 1
ATOM 3278 N N . VAL B 1 112 ? 2.783 8.773 -5.211 1 98.81 112 VAL B N 1
ATOM 3279 C CA . VAL B 1 112 ? 1.513 8.688 -4.5 1 98.81 112 VAL B CA 1
ATOM 3280 C C . VAL B 1 112 ? 0.488 9.602 -5.164 1 98.81 112 VAL B C 1
ATOM 3282 O O . VAL B 1 112 ? -0.665 9.211 -5.363 1 98.81 112 VAL B O 1
ATOM 3285 N N . ALA B 1 113 ? 0.917 10.844 -5.488 1 98.81 113 ALA B N 1
ATOM 3286 C CA . ALA B 1 113 ? 0.031 11.766 -6.195 1 98.81 113 ALA B CA 1
ATOM 3287 C C . ALA B 1 113 ? -0.507 11.141 -7.477 1 98.81 113 ALA B C 1
ATOM 3289 O O . ALA B 1 113 ? -1.707 11.211 -7.754 1 98.81 113 ALA B O 1
ATOM 3290 N N . ASN B 1 114 ? 0.366 10.5 -8.25 1 98.62 114 ASN B N 1
ATOM 3291 C CA . ASN B 1 114 ? -0.032 9.844 -9.492 1 98.62 114 ASN B CA 1
ATOM 3292 C C . ASN B 1 114 ? -0.99 8.688 -9.227 1 98.62 114 ASN B C 1
ATOM 3294 O O . ASN B 1 114 ? -1.938 8.477 -9.984 1 98.62 114 ASN B O 1
ATOM 3298 N N . MET B 1 115 ? -0.733 7.941 -8.195 1 98.75 115 MET B N 1
ATOM 3299 C CA . MET B 1 115 ? -1.583 6.809 -7.84 1 98.75 115 MET B CA 1
ATOM 3300 C C . MET B 1 115 ? -2.996 7.27 -7.5 1 98.75 115 MET B C 1
ATOM 3302 O O . MET B 1 115 ? -3.973 6.613 -7.863 1 98.75 115 MET B O 1
ATOM 3306 N N . LEU B 1 116 ? -3.102 8.391 -6.805 1 98.81 116 LEU B N 1
ATOM 3307 C CA . LEU B 1 116 ? -4.41 8.938 -6.457 1 98.81 116 LEU B CA 1
ATOM 3308 C C . LEU B 1 116 ? -5.191 9.305 -7.715 1 98.81 116 LEU B C 1
ATOM 3310 O O . LEU B 1 116 ? -6.387 9.016 -7.812 1 98.81 116 LEU B O 1
ATOM 3314 N N . SER B 1 117 ? -4.508 9.883 -8.633 1 98.44 117 SER B N 1
ATOM 3315 C CA . SER B 1 117 ? -5.141 10.266 -9.891 1 98.44 117 SER B CA 1
ATOM 3316 C C . SER B 1 117 ? -5.605 9.039 -10.672 1 98.44 117 SER B C 1
ATOM 3318 O O . SER B 1 117 ? -6.734 9 -11.172 1 98.44 117 SER B O 1
ATOM 3320 N N . VAL B 1 118 ? -4.824 8.008 -10.75 1 98 118 VAL B N 1
ATOM 3321 C CA . VAL B 1 118 ? -5.164 6.836 -11.547 1 98 118 VAL B CA 1
ATOM 3322 C C . VAL B 1 118 ? -6.281 6.051 -10.867 1 98 118 VAL B C 1
ATOM 3324 O O . VAL B 1 118 ? -7.09 5.402 -11.531 1 98 118 VAL B O 1
ATOM 3327 N N . ALA B 1 119 ? -6.32 6.152 -9.516 1 98.5 119 ALA B N 1
ATOM 3328 C CA . ALA B 1 119 ? -7.41 5.516 -8.789 1 98.5 119 ALA B CA 1
ATOM 3329 C C . ALA B 1 119 ? -8.75 6.172 -9.117 1 98.5 119 ALA B C 1
ATOM 3331 O O . ALA B 1 119 ? -9.805 5.562 -8.938 1 98.5 119 ALA B O 1
ATOM 3332 N N . GLY B 1 120 ? -8.688 7.469 -9.5 1 98.5 120 GLY B N 1
ATOM 3333 C CA . GLY B 1 120 ? -9.906 8.125 -9.961 1 98.5 120 GLY B CA 1
ATOM 3334 C C . GLY B 1 120 ? -10.234 9.391 -9.195 1 98.5 120 GLY B C 1
ATOM 3335 O O . GLY B 1 120 ? -11.289 9.984 -9.398 1 98.5 120 GLY B O 1
ATOM 3336 N N . ALA B 1 121 ? -9.344 9.82 -8.281 1 98.81 121 ALA B N 1
ATOM 3337 C CA . ALA B 1 121 ? -9.609 11.055 -7.535 1 98.81 121 ALA B CA 1
ATOM 3338 C C . ALA B 1 121 ? -9.703 12.25 -8.477 1 98.81 121 ALA B C 1
ATOM 3340 O O . ALA B 1 121 ? -8.914 12.375 -9.414 1 98.81 121 ALA B O 1
ATOM 3341 N N . ASP B 1 122 ? -10.648 13.109 -8.195 1 98.69 122 ASP B N 1
ATOM 3342 C CA . ASP B 1 122 ? -10.844 14.312 -9 1 98.69 122 ASP B CA 1
ATOM 3343 C C . ASP B 1 122 ? -10.281 15.539 -8.289 1 98.69 122 ASP B C 1
ATOM 3345 O O . ASP B 1 122 ? -10.031 16.562 -8.914 1 98.69 122 ASP B O 1
ATOM 3349 N N . HIS B 1 123 ? -10.172 15.422 -7.016 1 98.75 123 HIS B N 1
ATOM 3350 C CA . HIS B 1 123 ? -9.773 16.547 -6.172 1 98.75 123 HIS B CA 1
ATOM 3351 C C . HIS B 1 123 ? -9.102 16.062 -4.895 1 98.75 123 HIS B C 1
ATOM 3353 O O . HIS B 1 123 ? -9.438 15 -4.367 1 98.75 123 HIS B O 1
ATOM 3359 N N . ILE B 1 124 ? -8.07 16.828 -4.473 1 98.81 124 ILE B N 1
ATOM 3360 C CA . ILE B 1 124 ? -7.375 16.5 -3.234 1 98.81 124 ILE B CA 1
ATOM 3361 C C . ILE B 1 124 ? -7.508 17.656 -2.242 1 98.81 124 ILE B C 1
ATOM 3363 O O . ILE B 1 124 ? -7.336 18.812 -2.609 1 98.81 124 ILE B O 1
ATOM 3367 N N . ILE B 1 125 ? -7.883 17.359 -1.029 1 98.75 125 ILE B N 1
ATOM 3368 C CA . ILE B 1 125 ? -7.797 18.297 0.094 1 98.75 125 ILE B CA 1
ATOM 3369 C C . ILE B 1 125 ? -6.809 17.766 1.128 1 98.75 125 ILE B C 1
ATOM 3371 O O . ILE B 1 125 ? -6.902 16.609 1.551 1 98.75 125 ILE B O 1
ATOM 3375 N N . THR B 1 126 ? -5.852 18.516 1.434 1 98.69 126 THR B N 1
ATOM 3376 C CA . THR B 1 126 ? -4.852 18.141 2.428 1 98.69 126 THR B CA 1
ATOM 3377 C C . THR B 1 126 ? -4.492 19.344 3.307 1 98.69 126 THR B C 1
ATOM 3379 O O . THR B 1 126 ? -5.137 20.391 3.234 1 98.69 126 THR B O 1
ATOM 3382 N N . MET B 1 127 ? -3.572 19.109 4.301 1 98.31 127 MET B N 1
ATOM 3383 C CA . MET B 1 127 ? -3.221 20.188 5.223 1 98.31 127 MET B CA 1
ATOM 3384 C C . MET B 1 127 ? -1.715 20.234 5.461 1 98.31 127 MET B C 1
ATOM 3386 O O . MET B 1 127 ? -1.099 19.219 5.758 1 98.31 127 MET B O 1
ATOM 3390 N N . ASP B 1 128 ? -1.16 21.438 5.289 1 97.5 128 ASP B N 1
ATOM 3391 C CA . ASP B 1 128 ? 0.232 21.734 5.613 1 97.5 128 ASP B CA 1
ATOM 3392 C C . ASP B 1 128 ? 1.169 20.688 5.016 1 97.5 128 ASP B C 1
ATOM 3394 O O . ASP B 1 128 ? 1.912 20.031 5.746 1 97.5 128 ASP B O 1
ATOM 3398 N N . LEU B 1 129 ? 1.146 20.609 3.664 1 97.81 129 LEU B N 1
ATOM 3399 C CA . LEU B 1 129 ? 2.133 19.766 2.992 1 97.81 129 LEU B CA 1
ATOM 3400 C C . LEU B 1 129 ? 3.543 20.109 3.457 1 97.81 129 LEU B C 1
ATOM 3402 O O . LEU B 1 129 ? 3.871 21.281 3.652 1 97.81 129 LEU B O 1
ATOM 3406 N N . HIS B 1 130 ? 4.395 19.109 3.604 1 96.94 130 HIS B N 1
ATOM 3407 C CA . HIS B 1 130 ? 5.777 19.281 4.035 1 96.94 130 HIS B CA 1
ATOM 3408 C C . HIS B 1 130 ? 6.488 20.328 3.172 1 96.94 130 HIS B C 1
ATOM 3410 O O . HIS B 1 130 ? 7.285 21.125 3.678 1 96.94 130 HIS B O 1
ATOM 3416 N N . ALA B 1 131 ? 6.242 20.281 1.941 1 95.75 131 ALA B N 1
ATOM 3417 C CA . ALA B 1 131 ? 6.711 21.281 0.975 1 95.75 131 ALA B CA 1
ATOM 3418 C C . ALA B 1 131 ? 5.582 21.719 0.05 1 95.75 131 ALA B C 1
ATOM 3420 O O . ALA B 1 131 ? 4.875 20.891 -0.522 1 95.75 131 ALA B O 1
ATOM 3421 N N . SER B 1 132 ? 5.5 23.016 -0.125 1 93.38 132 SER B N 1
ATOM 3422 C CA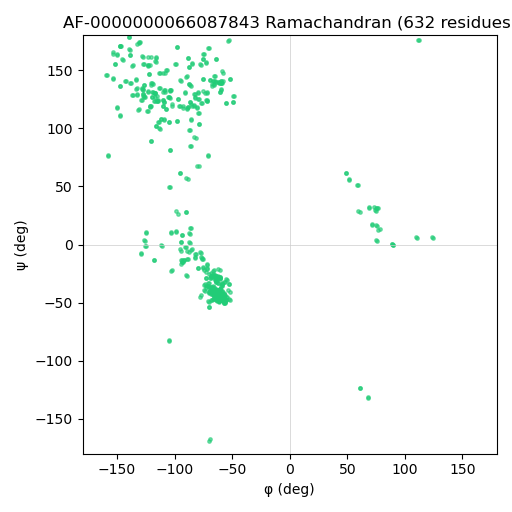 . SER B 1 132 ? 4.414 23.547 -0.942 1 93.38 132 SER B CA 1
ATOM 3423 C C . SER B 1 132 ? 4.531 23.078 -2.389 1 93.38 132 SER B C 1
ATOM 3425 O O . SER B 1 132 ? 3.525 22.984 -3.096 1 93.38 132 SER B O 1
ATOM 3427 N N . GLN B 1 133 ? 5.742 22.781 -2.852 1 95.62 133 GLN B N 1
ATOM 3428 C CA . GLN B 1 133 ? 6.02 22.344 -4.219 1 95.62 133 GLN B CA 1
ATOM 3429 C C . GLN B 1 133 ? 5.293 21.047 -4.543 1 95.62 133 GLN B C 1
ATOM 3431 O O . GLN B 1 133 ? 5.023 20.75 -5.711 1 95.62 133 GLN B O 1
ATOM 3436 N N . ILE B 1 134 ? 4.926 20.281 -3.535 1 97.69 134 ILE B N 1
ATOM 3437 C CA . ILE B 1 134 ? 4.246 19 -3.717 1 97.69 134 ILE B CA 1
ATOM 3438 C C . ILE B 1 134 ? 2.922 19.219 -4.449 1 97.69 134 ILE B C 1
ATOM 3440 O O . ILE B 1 134 ? 2.451 18.344 -5.172 1 97.69 134 ILE B O 1
ATOM 3444 N N . GLN B 1 135 ? 2.318 20.391 -4.289 1 97.75 135 GLN B N 1
ATOM 3445 C CA . GLN B 1 135 ? 1.077 20.719 -4.98 1 97.75 135 GLN B CA 1
ATOM 3446 C C . GLN B 1 135 ? 1.227 20.547 -6.488 1 97.75 135 GLN B C 1
ATOM 3448 O O . GLN B 1 135 ? 0.264 20.219 -7.18 1 97.75 135 GLN B O 1
ATOM 3453 N N . GLY B 1 136 ? 2.395 20.734 -7.016 1 98 136 GLY B N 1
ATOM 3454 C CA . GLY B 1 136 ? 2.666 20.609 -8.438 1 98 136 GLY B CA 1
ATOM 3455 C C . GLY B 1 136 ? 2.773 19.156 -8.891 1 98 136 GLY B C 1
ATOM 3456 O O . GLY B 1 136 ? 2.83 18.891 -10.086 1 98 136 GLY B O 1
ATOM 3457 N N . PHE B 1 137 ? 2.836 18.203 -7.949 1 98.19 137 PHE B N 1
ATOM 3458 C CA . PHE B 1 137 ? 2.943 16.797 -8.281 1 98.19 137 PHE B CA 1
ATOM 3459 C C . PHE B 1 137 ? 1.614 16.25 -8.797 1 98.19 137 PHE B C 1
ATOM 3461 O O . PHE B 1 137 ? 1.57 15.195 -9.43 1 98.19 137 PHE B O 1
ATOM 3468 N N . PHE B 1 138 ? 0.507 16.953 -8.445 1 98.25 138 PHE B N 1
ATOM 3469 C CA . PHE B 1 138 ? -0.83 16.484 -8.773 1 98.25 138 PHE B CA 1
ATOM 3470 C C . PHE B 1 138 ? -1.255 16.969 -10.156 1 98.25 138 PHE B C 1
ATOM 3472 O O . PHE B 1 138 ? -1.026 18.125 -10.508 1 98.25 138 PHE B O 1
ATOM 3479 N N . ASP B 1 139 ? -1.883 16.125 -10.953 1 96.75 139 ASP B N 1
ATOM 3480 C CA . ASP B 1 139 ? -2.479 16.516 -12.234 1 96.75 139 ASP B CA 1
ATOM 3481 C C . ASP B 1 139 ? -3.957 16.859 -12.07 1 96.75 139 ASP B C 1
ATOM 3483 O O . ASP B 1 139 ? -4.688 16.969 -13.055 1 96.75 139 ASP B O 1
ATOM 3487 N N . ILE B 1 140 ? -4.41 16.922 -10.867 1 98 140 ILE B N 1
ATOM 3488 C CA . ILE B 1 140 ? -5.77 17.297 -10.492 1 98 140 ILE B CA 1
ATOM 3489 C C . ILE B 1 140 ? -5.73 18.406 -9.445 1 98 140 ILE B C 1
ATOM 3491 O O . ILE B 1 140 ? -4.695 18.641 -8.812 1 98 140 ILE B O 1
ATOM 3495 N N . PRO B 1 141 ? -6.863 19.125 -9.258 1 97.81 141 PRO B N 1
ATOM 3496 C CA . PRO B 1 141 ? -6.852 20.219 -8.281 1 97.81 141 PRO B CA 1
ATOM 3497 C C . PRO B 1 141 ? -6.523 19.734 -6.867 1 97.81 141 PRO B C 1
ATOM 3499 O O . PRO B 1 141 ? -6.965 18.656 -6.457 1 97.81 141 PRO B O 1
ATOM 3502 N N . VAL B 1 142 ? -5.742 20.547 -6.203 1 98.19 142 VAL B N 1
ATOM 3503 C CA . VAL B 1 142 ? -5.359 20.25 -4.828 1 98.19 142 VAL B CA 1
ATOM 3504 C C . VAL B 1 142 ? -5.539 21.5 -3.963 1 98.19 142 VAL B C 1
ATOM 3506 O O . VAL B 1 142 ? -5.141 22.594 -4.352 1 98.19 142 VAL B O 1
ATOM 3509 N N . ASP B 1 143 ? -6.207 21.375 -2.869 1 97.88 143 ASP B N 1
ATOM 3510 C CA . ASP B 1 143 ? -6.289 22.406 -1.84 1 97.88 143 ASP B CA 1
ATOM 3511 C C . ASP B 1 143 ? -5.426 22.047 -0.633 1 97.88 143 ASP B C 1
ATOM 3513 O O . ASP B 1 143 ? -5.785 21.172 0.156 1 97.88 143 ASP B O 1
ATOM 3517 N N . ASN B 1 144 ? -4.32 22.719 -0.522 1 97.81 144 ASN B N 1
ATOM 3518 C CA . ASN B 1 144 ? -3.488 22.594 0.668 1 97.81 144 ASN B CA 1
ATOM 3519 C C . ASN B 1 144 ? -3.926 23.562 1.766 1 97.81 144 ASN B C 1
ATOM 3521 O O . ASN B 1 144 ? -3.479 24.703 1.802 1 97.81 144 ASN B O 1
ATOM 3525 N N . LEU B 1 145 ? -4.68 23.078 2.703 1 97.56 145 LEU B N 1
ATOM 3526 C CA . LEU B 1 145 ? -5.156 23.906 3.809 1 97.56 145 LEU B CA 1
ATOM 3527 C C . LEU B 1 145 ? -4.035 24.172 4.809 1 97.56 145 LEU B C 1
ATOM 3529 O O . LEU B 1 145 ? -3.027 23.453 4.82 1 97.56 145 LEU B O 1
ATOM 3533 N N . TYR B 1 146 ? -4.238 25.219 5.586 1 96.5 146 TYR B N 1
ATOM 3534 C CA . TYR B 1 146 ? -3.244 25.578 6.59 1 96.5 146 TYR B CA 1
ATOM 3535 C C . TYR B 1 146 ? -3.844 25.547 7.988 1 96.5 146 TYR B C 1
ATOM 3537 O O . TYR B 1 146 ? -4.957 26.031 8.211 1 96.5 146 TYR B O 1
ATOM 3545 N N . ALA B 1 147 ? -3.07 25 8.875 1 96.88 147 ALA B N 1
ATOM 3546 C CA . ALA B 1 147 ? -3.49 24.984 10.273 1 96.88 147 ALA B CA 1
ATOM 3547 C C . ALA B 1 147 ? -3.186 26.312 10.961 1 96.88 147 ALA B C 1
ATOM 3549 O O . ALA B 1 147 ? -3.637 26.547 12.086 1 96.88 147 ALA B O 1
ATOM 3550 N N . GLU B 1 148 ? -2.488 27.172 10.336 1 96.38 148 GLU B N 1
ATOM 3551 C CA . GLU B 1 148 ? -1.924 28.406 10.898 1 96.38 148 GLU B CA 1
ATOM 3552 C C . GLU B 1 148 ? -2.992 29.219 11.609 1 96.38 148 GLU B C 1
ATOM 3554 O O . GLU B 1 148 ? -2.791 29.672 12.742 1 96.38 148 GLU B O 1
ATOM 3559 N N . PRO B 1 149 ? -4.188 29.438 10.984 1 96.06 149 PRO B N 1
ATOM 3560 C CA . PRO B 1 149 ? -5.199 30.234 11.688 1 96.06 149 PRO B CA 1
ATOM 3561 C C . PRO B 1 149 ? -5.594 29.625 13.031 1 96.06 149 PRO B C 1
ATOM 3563 O O . PRO B 1 149 ? -5.781 30.344 14.016 1 96.06 149 PRO B O 1
ATOM 3566 N N . ALA B 1 150 ? -5.719 28.312 13.039 1 96.75 150 ALA B N 1
ATOM 3567 C CA . ALA B 1 150 ? -6.062 27.641 14.289 1 96.75 150 ALA B CA 1
ATOM 3568 C C . ALA B 1 150 ? -4.914 27.719 15.289 1 96.75 150 ALA B C 1
ATOM 3570 O O . ALA B 1 150 ? -5.145 27.812 16.5 1 96.75 150 ALA B O 1
ATOM 3571 N N . VAL B 1 151 ? -3.703 27.641 14.82 1 97.75 151 VAL B N 1
ATOM 3572 C CA . VAL B 1 151 ? -2.512 27.734 15.656 1 97.75 151 VAL B CA 1
ATOM 3573 C C . VAL B 1 151 ? -2.447 29.125 16.297 1 97.75 151 VAL B C 1
ATOM 3575 O O . VAL B 1 151 ? -2.195 29.25 17.5 1 97.75 151 VAL B O 1
ATOM 3578 N N . LEU B 1 152 ? -2.672 30.172 15.516 1 97.44 152 LEU B N 1
ATOM 3579 C CA . LEU B 1 152 ? -2.682 31.547 16 1 97.44 152 LEU B CA 1
ATOM 3580 C C . LEU B 1 152 ? -3.719 31.719 17.109 1 97.44 152 LEU B C 1
ATOM 3582 O O . LEU B 1 152 ? -3.428 32.312 18.156 1 97.44 152 LEU B O 1
ATOM 3586 N N . GLN B 1 153 ? -4.887 31.188 16.812 1 96.75 153 GLN B N 1
ATOM 3587 C CA . GLN B 1 153 ? -5.953 31.266 17.797 1 96.75 153 GLN B CA 1
ATOM 3588 C C . GLN B 1 153 ? -5.559 30.547 19.094 1 96.75 153 GLN B C 1
ATOM 3590 O O . GLN B 1 153 ? -5.781 31.062 20.188 1 96.75 153 GLN B O 1
ATOM 3595 N N . TRP B 1 154 ? -4.977 29.391 19 1 97.81 154 TRP B N 1
ATOM 3596 C CA . TRP B 1 154 ? -4.555 28.625 20.172 1 97.81 154 TRP B CA 1
ATOM 3597 C C . TRP B 1 154 ? -3.523 29.406 20.984 1 97.81 154 TRP B C 1
ATOM 3599 O O . TRP B 1 154 ? -3.604 29.453 22.219 1 97.81 154 TRP B O 1
ATOM 3609 N N . ILE B 1 155 ? -2.537 29.969 20.328 1 98.5 155 ILE B N 1
ATOM 3610 C CA . ILE B 1 155 ? -1.479 30.734 20.984 1 98.5 155 ILE B CA 1
ATOM 3611 C C . ILE B 1 155 ? -2.092 31.859 21.797 1 98.5 155 ILE B C 1
ATOM 3613 O O . ILE B 1 155 ? -1.797 32 22.984 1 98.5 155 ILE B O 1
ATOM 3617 N N . ARG B 1 156 ? -2.986 32.656 21.234 1 97.94 156 ARG B N 1
ATOM 3618 C CA . ARG B 1 156 ? -3.615 33.781 21.891 1 97.94 156 ARG B CA 1
ATOM 3619 C C . ARG B 1 156 ? -4.43 33.344 23.094 1 97.94 156 ARG B C 1
ATOM 3621 O O . ARG B 1 156 ? -4.473 34.031 24.109 1 97.94 156 ARG B O 1
ATOM 3628 N N . GLU B 1 157 ? -4.996 32.156 22.984 1 97.94 157 GLU B N 1
ATOM 3629 C CA . GLU B 1 157 ? -5.941 31.719 24 1 97.94 157 GLU B CA 1
ATOM 3630 C C . GLU B 1 157 ? -5.23 30.969 25.125 1 97.94 157 GLU B C 1
ATOM 3632 O O . GLU B 1 157 ? -5.711 30.938 26.266 1 97.94 157 GLU B O 1
ATOM 3637 N N . ASN B 1 158 ? -4.07 30.359 24.797 1 98.25 158 ASN B N 1
ATOM 3638 C CA . ASN B 1 158 ? -3.547 29.391 25.766 1 98.25 158 ASN B CA 1
ATOM 3639 C C . ASN B 1 158 ? -2.189 29.828 26.312 1 98.25 158 ASN B C 1
ATOM 3641 O O . ASN B 1 158 ? -1.711 29.266 27.297 1 98.25 158 ASN B O 1
ATOM 3645 N N . ILE B 1 159 ? -1.545 30.812 25.688 1 98.38 159 ILE B N 1
ATOM 3646 C CA . ILE B 1 159 ? -0.267 31.312 26.172 1 98.38 159 ILE B CA 1
ATOM 3647 C C . ILE B 1 159 ? -0.435 32.75 26.656 1 98.38 159 ILE B C 1
ATOM 3649 O O . ILE B 1 159 ? -0.389 33.688 25.859 1 98.38 159 ILE B O 1
ATOM 3653 N N . PRO B 1 160 ? -0.552 32.938 27.938 1 97.31 160 PRO B N 1
ATOM 3654 C CA . PRO B 1 160 ? -0.826 34.281 28.469 1 97.31 160 PRO B CA 1
ATOM 3655 C C . PRO B 1 160 ? 0.239 35.312 28.078 1 97.31 160 PRO B C 1
ATOM 3657 O O . PRO B 1 160 ? -0.082 36.469 27.828 1 97.31 160 PRO B O 1
ATOM 3660 N N . GLU B 1 161 ? 1.46 34.875 27.984 1 97.12 161 GLU B N 1
ATOM 3661 C CA . GLU B 1 161 ? 2.572 35.812 27.734 1 97.12 161 GLU B CA 1
ATOM 3662 C C . GLU B 1 161 ? 2.945 35.812 26.25 1 97.12 161 GLU B C 1
ATOM 3664 O O . GLU B 1 161 ? 4.09 36.094 25.906 1 97.12 161 GLU B O 1
ATOM 3669 N N . TRP B 1 162 ? 1.973 35.531 25.375 1 98 162 TRP B N 1
ATOM 3670 C CA . TRP B 1 162 ? 2.334 35.312 23.969 1 98 162 TRP B CA 1
ATOM 3671 C C . TRP B 1 162 ? 2.863 36.594 23.344 1 98 162 TRP B C 1
ATOM 3673 O O . TRP B 1 162 ? 3.65 36.562 22.406 1 98 162 TRP B O 1
ATOM 3683 N N . LYS B 1 163 ? 2.514 37.75 23.906 1 98.25 163 LYS B N 1
ATOM 3684 C CA . LYS B 1 163 ? 2.957 39.031 23.359 1 98.25 163 LYS B CA 1
ATOM 3685 C C . LYS B 1 163 ? 4.461 39.219 23.547 1 98.25 163 LYS B C 1
ATOM 3687 O O . LYS B 1 163 ? 5.086 40 22.828 1 98.25 163 LYS B O 1
ATOM 3692 N N . ASN B 1 164 ? 4.984 38.594 24.547 1 98.19 164 ASN B N 1
ATOM 3693 C CA . ASN B 1 164 ? 6.426 38.594 24.766 1 98.19 164 ASN B CA 1
ATOM 3694 C C . ASN B 1 164 ? 7.035 37.25 24.375 1 98.19 164 ASN B C 1
ATOM 3696 O O . ASN B 1 164 ? 7.734 36.594 25.156 1 98.19 164 ASN B O 1
ATOM 3700 N N . SER B 1 165 ? 6.707 36.781 23.188 1 98.5 165 SER B N 1
ATOM 3701 C CA . SER B 1 165 ? 7.207 35.5 22.719 1 98.5 165 SER B CA 1
ATOM 3702 C C . SER B 1 165 ? 8.102 35.656 21.484 1 98.5 165 SER B C 1
ATOM 3704 O O . SER B 1 165 ? 8.141 36.75 20.891 1 98.5 165 SER B O 1
ATOM 3706 N N . SER B 1 166 ? 8.875 34.688 21.25 1 98.56 166 SER B N 1
ATOM 3707 C CA . SER B 1 166 ? 9.602 34.5 20 1 98.56 166 SER B CA 1
ATOM 3708 C C . SER B 1 166 ? 9.164 33.219 19.281 1 98.56 166 SER B C 1
ATOM 3710 O O . SER B 1 166 ? 9.148 32.125 19.891 1 98.56 166 SER B O 1
ATOM 3712 N N . ILE B 1 167 ? 8.719 33.375 18.047 1 98.75 167 ILE B N 1
ATOM 3713 C CA . ILE B 1 167 ? 8.375 32.219 17.25 1 98.75 167 ILE B CA 1
ATOM 3714 C C . ILE B 1 167 ? 9.641 31.625 16.625 1 98.75 167 ILE B C 1
ATOM 3716 O O . ILE B 1 167 ? 10.422 32.344 15.992 1 98.75 167 ILE B O 1
ATOM 3720 N N . VAL B 1 168 ? 9.852 30.312 16.859 1 98.56 168 VAL B N 1
ATOM 3721 C CA . VAL B 1 168 ? 11.164 29.734 16.531 1 98.56 168 VAL B CA 1
ATOM 3722 C C . VAL B 1 168 ? 10.992 28.578 15.562 1 98.56 168 VAL B C 1
ATOM 3724 O O . VAL B 1 168 ? 10.117 27.734 15.734 1 98.56 168 VAL B O 1
ATOM 3727 N N . SER B 1 169 ? 11.766 28.562 14.508 1 97.62 169 SER B N 1
ATOM 3728 C CA . SER B 1 169 ? 11.852 27.406 13.617 1 97.62 169 SER B CA 1
ATOM 3729 C C . SER B 1 169 ? 12.969 26.453 14.047 1 97.62 169 SER B C 1
ATOM 3731 O O . SER B 1 169 ? 14.094 26.891 14.32 1 97.62 169 SER B O 1
ATOM 3733 N N . PRO B 1 170 ? 12.648 25.156 14.141 1 95.06 170 PRO B N 1
ATOM 3734 C CA . PRO B 1 170 ? 13.695 24.219 14.562 1 95.06 170 PRO B CA 1
ATOM 3735 C C . PRO B 1 170 ? 14.75 23.984 13.492 1 95.06 170 PRO B C 1
ATOM 3737 O O . PRO B 1 170 ? 15.812 23.438 13.773 1 95.06 170 PRO B O 1
ATOM 3740 N N . ASP B 1 171 ? 14.445 24.328 12.266 1 89.12 171 ASP B N 1
ATOM 3741 C CA . ASP B 1 171 ? 15.422 24.219 11.188 1 89.12 171 ASP B CA 1
ATOM 3742 C C . ASP B 1 171 ? 15.227 25.312 10.156 1 89.12 171 ASP B C 1
ATOM 3744 O O . ASP B 1 171 ? 14.281 26.109 10.25 1 89.12 171 ASP B O 1
ATOM 3748 N N . ALA B 1 172 ? 16.156 25.422 9.25 1 86.5 172 ALA B N 1
ATOM 3749 C CA . ALA B 1 172 ? 16.141 26.5 8.273 1 86.5 172 ALA B CA 1
ATOM 3750 C C . ALA B 1 172 ? 14.961 26.375 7.316 1 86.5 172 ALA B C 1
ATOM 3752 O O . ALA B 1 172 ? 14.461 27.375 6.801 1 86.5 172 ALA B O 1
ATOM 3753 N N . GLY B 1 173 ? 14.445 25.234 7.098 1 87.12 173 GLY B N 1
ATOM 3754 C CA . GLY B 1 173 ? 13.391 24.984 6.129 1 87.12 173 GLY B CA 1
ATOM 3755 C C . GLY B 1 173 ? 12.047 25.531 6.551 1 87.12 173 GLY B C 1
ATOM 3756 O O . GLY B 1 173 ? 11.18 25.781 5.707 1 87.12 173 GLY B O 1
ATOM 3757 N N . GLY B 1 174 ? 11.852 25.781 7.848 1 91.94 174 GLY B N 1
ATOM 3758 C CA . GLY B 1 174 ? 10.57 26.234 8.352 1 91.94 174 GLY B CA 1
ATOM 3759 C C . GLY B 1 174 ? 10.508 27.734 8.555 1 91.94 174 GLY B C 1
ATOM 3760 O O . GLY B 1 174 ? 9.562 28.25 9.164 1 91.94 174 GLY B O 1
ATOM 3761 N N . ALA B 1 175 ? 11.492 28.469 8.047 1 91.75 175 ALA B N 1
ATOM 3762 C CA . ALA B 1 175 ? 11.609 29.906 8.289 1 91.75 175 ALA B CA 1
ATOM 3763 C C . ALA B 1 175 ? 10.367 30.641 7.809 1 91.75 175 ALA B C 1
ATOM 3765 O O . ALA B 1 175 ? 9.883 31.562 8.484 1 91.75 175 ALA B O 1
ATOM 3766 N N . LYS B 1 176 ? 9.852 30.297 6.668 1 92.69 176 LYS B N 1
ATOM 3767 C CA . LYS B 1 176 ? 8.695 31 6.109 1 92.69 176 LYS B CA 1
ATOM 3768 C C . LYS B 1 176 ? 7.473 30.828 7.004 1 92.69 176 LYS B C 1
ATOM 3770 O O . LYS B 1 176 ? 6.723 31.781 7.23 1 92.69 176 LYS B O 1
ATOM 3775 N N . ARG B 1 177 ? 7.266 29.641 7.477 1 93.69 177 ARG B N 1
ATOM 3776 C CA . ARG B 1 177 ? 6.145 29.344 8.359 1 93.69 177 ARG B CA 1
ATOM 3777 C C . ARG B 1 177 ? 6.223 30.172 9.641 1 93.69 177 ARG B C 1
ATOM 3779 O O . ARG B 1 177 ? 5.23 30.766 10.062 1 93.69 177 ARG B O 1
ATOM 3786 N N . VAL B 1 178 ? 7.379 30.25 10.219 1 96.12 178 VAL B N 1
ATOM 3787 C CA . VAL B 1 178 ? 7.582 30.922 11.492 1 96.12 178 VAL B CA 1
ATOM 3788 C C . VAL B 1 178 ? 7.43 32.438 11.312 1 96.12 178 VAL B C 1
ATOM 3790 O O . VAL B 1 178 ? 6.855 33.125 12.164 1 96.12 178 VAL B O 1
ATOM 3793 N N . THR B 1 179 ? 7.984 32.938 10.188 1 96.31 179 THR B N 1
ATOM 3794 C CA . THR B 1 179 ? 7.879 34.375 9.938 1 96.31 179 THR B CA 1
ATOM 3795 C C . THR B 1 179 ? 6.422 34.781 9.742 1 96.31 179 THR B C 1
ATOM 3797 O O . THR B 1 179 ? 6.004 35.875 10.18 1 96.31 179 THR B O 1
ATOM 3800 N N . SER B 1 180 ? 5.668 33.969 9.094 1 95.88 180 SER B N 1
ATOM 3801 C CA . SER B 1 180 ? 4.25 34.25 8.883 1 95.88 180 SER B CA 1
ATOM 3802 C C . SER B 1 180 ? 3.508 34.375 10.211 1 95.88 180 SER B C 1
ATOM 3804 O O . SER B 1 180 ? 2.76 35.312 10.43 1 95.88 180 SER B O 1
ATOM 3806 N N . ILE B 1 181 ? 3.732 33.469 11.07 1 97.06 181 ILE B N 1
ATOM 3807 C CA . ILE B 1 181 ? 3.07 33.438 12.367 1 97.06 181 ILE B CA 1
ATOM 3808 C C . ILE B 1 181 ? 3.525 34.625 13.203 1 97.06 181 ILE B C 1
ATOM 3810 O O . ILE B 1 181 ? 2.705 35.312 13.82 1 97.06 181 ILE B O 1
ATOM 3814 N N . ALA B 1 182 ? 4.848 34.844 13.234 1 98.06 182 ALA B N 1
ATOM 3815 C CA . ALA B 1 182 ? 5.406 35.969 13.992 1 98.06 182 ALA B CA 1
ATOM 3816 C C . ALA B 1 182 ? 4.809 37.281 13.539 1 98.06 182 ALA B C 1
ATOM 3818 O O . ALA B 1 182 ? 4.473 38.156 14.359 1 98.06 182 ALA B O 1
ATOM 3819 N N . ASP B 1 183 ? 4.703 37.438 12.25 1 97.62 183 ASP B N 1
ATOM 3820 C CA . ASP B 1 183 ? 4.148 38.656 11.68 1 97.62 183 ASP B CA 1
ATOM 3821 C C . ASP B 1 183 ? 2.701 38.875 12.117 1 97.62 183 ASP B C 1
ATOM 3823 O O . ASP B 1 183 ? 2.307 39.969 12.469 1 97.62 183 ASP B O 1
ATOM 3827 N N . ARG B 1 184 ? 1.927 37.875 12.102 1 96.44 184 ARG B N 1
ATOM 3828 C CA . ARG B 1 184 ? 0.513 37.969 12.453 1 96.44 184 ARG B CA 1
ATOM 3829 C C . ARG B 1 184 ? 0.334 38.25 13.938 1 96.44 184 ARG B C 1
ATOM 3831 O O . ARG B 1 184 ? -0.646 38.875 14.336 1 96.44 184 ARG B O 1
ATOM 3838 N N . LEU B 1 185 ? 1.268 37.812 14.719 1 97.56 185 LEU B N 1
ATOM 3839 C CA . LEU B 1 185 ? 1.22 38.031 16.156 1 97.56 185 LEU B CA 1
ATOM 3840 C C . LEU B 1 185 ? 1.958 39.312 16.531 1 97.56 185 LEU B C 1
ATOM 3842 O O . LEU B 1 185 ? 1.846 39.812 17.656 1 97.56 185 LEU B O 1
ATOM 3846 N N . ASN B 1 186 ? 2.709 39.844 15.625 1 98.06 186 ASN B N 1
ATOM 3847 C CA . ASN B 1 186 ? 3.561 41 15.859 1 98.06 186 ASN B CA 1
ATOM 3848 C C . ASN B 1 186 ? 4.57 40.719 16.969 1 98.06 186 ASN B C 1
ATOM 3850 O O . ASN B 1 186 ? 4.652 41.5 17.938 1 98.06 186 ASN B O 1
ATOM 3854 N N . VAL B 1 187 ? 5.254 39.625 16.812 1 98.25 187 VAL B N 1
ATOM 3855 C CA . VAL B 1 187 ? 6.301 39.25 17.766 1 98.25 187 VAL B CA 1
ATOM 3856 C C . VAL B 1 187 ? 7.57 38.844 17 1 98.25 187 VAL B C 1
ATOM 3858 O O . VAL B 1 187 ? 7.59 38.844 15.773 1 98.25 187 VAL B O 1
ATOM 3861 N N . GLU B 1 188 ? 8.664 38.625 17.734 1 97.31 188 GLU B N 1
ATOM 3862 C CA . GLU B 1 188 ? 9.953 38.312 17.125 1 97.31 188 GLU B CA 1
ATOM 3863 C C . GLU B 1 188 ? 10 36.844 16.672 1 97.31 188 GLU B C 1
ATOM 3865 O O . GLU B 1 188 ? 9.195 36.031 17.109 1 97.31 188 GLU B O 1
ATOM 3870 N N . PHE B 1 189 ? 10.836 36.625 15.727 1 97.44 189 PHE B N 1
ATOM 3871 C CA . PHE B 1 189 ? 11.062 35.25 15.328 1 97.44 189 PHE B CA 1
ATOM 3872 C C . PHE B 1 189 ? 12.539 34.906 15.445 1 97.44 189 PHE B C 1
ATOM 3874 O O . PHE B 1 189 ? 13.398 35.781 15.492 1 97.44 189 PHE B O 1
ATOM 3881 N N . ALA B 1 190 ? 12.836 33.656 15.617 1 97.44 190 ALA B N 1
ATOM 3882 C CA . ALA B 1 190 ? 14.18 33.094 15.688 1 97.44 190 ALA B CA 1
ATOM 3883 C C . ALA B 1 190 ? 14.266 31.766 14.922 1 97.44 190 ALA B C 1
ATOM 3885 O O . ALA B 1 190 ? 13.25 31.234 14.469 1 97.44 190 ALA B O 1
ATOM 3886 N N . LEU B 1 191 ? 15.484 31.375 14.641 1 96.25 191 LEU B N 1
ATOM 3887 C CA . LEU B 1 191 ? 15.719 30.156 13.891 1 96.25 191 LEU B CA 1
ATOM 3888 C C . LEU B 1 191 ? 16.891 29.375 14.477 1 96.25 191 LEU B C 1
ATOM 3890 O O . LEU B 1 191 ? 17.875 29.969 14.922 1 96.25 191 LEU B O 1
ATOM 3894 N N . ILE B 1 192 ? 16.688 28.109 14.508 1 94.69 192 ILE B N 1
ATOM 3895 C CA . ILE B 1 192 ? 17.797 27.234 14.875 1 94.69 192 ILE B CA 1
ATOM 3896 C C . ILE B 1 192 ? 18.328 26.531 13.625 1 94.69 192 ILE B C 1
ATOM 3898 O O . ILE B 1 192 ? 17.562 26.078 12.781 1 94.69 192 ILE B O 1
ATOM 3902 N N . HIS B 1 193 ? 19.469 26.594 13.391 1 89.12 193 HIS B N 1
ATOM 3903 C CA . HIS B 1 193 ? 20.031 25.844 12.266 1 89.12 193 HIS B CA 1
ATOM 3904 C C . HIS B 1 193 ? 21.203 24.984 12.703 1 89.12 193 HIS B C 1
ATOM 3906 O O . HIS B 1 193 ? 21.922 25.328 13.633 1 89.12 193 HIS B O 1
ATOM 3912 N N . LYS B 1 194 ? 21.172 23.719 12.133 1 78.31 194 LYS B N 1
ATOM 3913 C CA . LYS B 1 194 ? 22.219 22.75 12.43 1 78.31 194 LYS B CA 1
ATOM 3914 C C . LYS B 1 194 ? 23.484 23.031 11.609 1 78.31 194 LYS B C 1
ATOM 3916 O O . LYS B 1 194 ? 23.422 23.094 10.375 1 78.31 194 LYS B O 1
ATOM 3921 N N . GLU B 1 195 ? 24.484 23.406 12.289 1 78.06 195 GLU B N 1
ATOM 3922 C CA . GLU B 1 195 ? 25.766 23.609 11.609 1 78.06 195 GLU B CA 1
ATOM 3923 C C . GLU B 1 195 ? 26.578 22.328 11.578 1 78.06 195 GLU B C 1
ATOM 3925 O O . GLU B 1 195 ? 26.797 21.688 12.609 1 78.06 195 GLU B O 1
ATOM 3930 N N . ARG B 1 196 ? 26.812 21.875 10.266 1 67.88 196 ARG B N 1
ATOM 3931 C CA . ARG B 1 196 ? 27.609 20.656 10.117 1 67.88 196 ARG B CA 1
ATOM 3932 C C . ARG B 1 196 ? 29.109 20.953 10.289 1 67.88 196 ARG B C 1
ATOM 3934 O O . ARG B 1 196 ? 29.656 21.828 9.602 1 67.88 196 ARG B O 1
ATOM 3941 N N . LYS B 1 197 ? 29.547 20.609 11.375 1 61.84 197 LYS B N 1
ATOM 3942 C CA . LYS B 1 197 ? 30.984 20.812 11.461 1 61.84 197 LYS B CA 1
ATOM 3943 C C . LYS B 1 197 ? 31.734 19.75 10.664 1 61.84 197 LYS B C 1
ATOM 3945 O O . LYS B 1 197 ? 31.172 18.688 10.344 1 61.84 197 LYS B O 1
ATOM 3950 N N . LYS B 1 198 ? 33.031 20.141 10.453 1 59.16 198 LYS B N 1
ATOM 3951 C CA . LYS B 1 198 ? 34 19.281 9.781 1 59.16 198 LYS B CA 1
ATOM 3952 C C . LYS B 1 198 ? 34.062 17.906 10.445 1 59.16 198 LYS B C 1
ATOM 3954 O O . LYS B 1 198 ? 33.531 17.719 11.547 1 59.16 198 LYS B O 1
ATOM 3959 N N . ALA B 1 199 ? 34.844 17.172 9.789 1 56.47 199 ALA B N 1
ATOM 3960 C CA . ALA B 1 199 ? 35.219 15.836 10.25 1 56.47 199 ALA B CA 1
ATOM 3961 C C . ALA B 1 199 ? 35.656 15.859 11.703 1 56.47 199 ALA B C 1
ATOM 3963 O O . ALA B 1 199 ? 36.469 16.719 12.086 1 56.47 199 ALA B O 1
ATOM 3964 N N . ASN B 1 200 ? 35.125 15.031 12.641 1 57.62 200 ASN B N 1
ATOM 3965 C CA . ASN B 1 200 ? 35.5 14.758 14.023 1 57.62 200 ASN B CA 1
ATOM 3966 C C . ASN B 1 200 ? 34.812 15.719 14.992 1 57.62 200 ASN B C 1
ATOM 3968 O O . ASN B 1 200 ? 35.156 15.781 16.172 1 57.62 200 ASN B O 1
ATOM 3972 N N . GLU B 1 201 ? 34.062 16.531 14.359 1 55.66 201 GLU B N 1
ATOM 3973 C CA . GLU B 1 201 ? 33.375 17.406 15.32 1 55.66 201 GLU B CA 1
ATOM 3974 C C . GLU B 1 201 ? 31.875 17.141 15.344 1 55.66 201 GLU B C 1
ATOM 3976 O O . GLU B 1 201 ? 31.312 16.625 14.375 1 55.66 201 GLU B O 1
ATOM 3981 N N . VAL B 1 202 ? 31.297 17.344 16.625 1 60.78 202 VAL B N 1
ATOM 3982 C CA . VAL B 1 202 ? 29.875 17.125 16.875 1 60.78 202 VAL B CA 1
ATOM 3983 C C . VAL B 1 202 ? 29.062 18.25 16.25 1 60.78 202 VAL B C 1
ATOM 3985 O O . VAL B 1 202 ? 29.453 19.422 16.312 1 60.78 202 VAL B O 1
ATOM 3988 N N . ASP B 1 203 ? 28.031 17.875 15.5 1 65.12 203 ASP B N 1
ATOM 3989 C CA . ASP B 1 203 ? 27.078 18.828 14.953 1 65.12 203 ASP B CA 1
ATOM 3990 C C . ASP B 1 203 ? 26.578 19.797 16.031 1 65.12 203 ASP B C 1
ATOM 3992 O O . ASP B 1 203 ? 26.359 19.391 17.172 1 65.12 203 ASP B O 1
ATOM 3996 N N . ARG B 1 204 ? 26.828 21.156 15.695 1 78.06 204 ARG B N 1
ATOM 3997 C CA . ARG B 1 204 ? 26.391 22.172 16.656 1 78.06 204 ARG B CA 1
ATOM 3998 C C . ARG B 1 204 ? 25.125 22.859 16.188 1 78.06 204 ARG B C 1
ATOM 4000 O O . ARG B 1 204 ? 24.984 23.188 15.016 1 78.06 204 ARG B O 1
ATOM 4007 N N . MET B 1 205 ? 24.031 23.016 17.188 1 85.56 205 MET B N 1
ATOM 4008 C CA . MET B 1 205 ? 22.828 23.797 16.953 1 85.56 205 MET B CA 1
ATOM 4009 C C . MET B 1 205 ? 23.062 25.266 17.281 1 85.56 205 MET B C 1
ATOM 4011 O O . MET B 1 205 ? 23.562 25.594 18.375 1 85.56 205 MET B O 1
ATOM 4015 N N . VAL B 1 206 ? 22.891 26.125 16.25 1 90.44 206 VAL B N 1
ATOM 4016 C CA . VAL B 1 206 ? 23.094 27.562 16.453 1 90.44 206 VAL B CA 1
ATOM 4017 C C . VAL B 1 206 ? 21.75 28.281 16.422 1 90.44 206 VAL B C 1
ATOM 4019 O O . VAL B 1 206 ? 20.938 28.062 15.531 1 90.44 206 VAL B O 1
ATOM 4022 N N . LEU B 1 207 ? 21.516 29.141 17.438 1 95.38 207 LEU B N 1
ATOM 4023 C CA . LEU B 1 207 ? 20.312 29.953 17.531 1 95.38 207 LEU B CA 1
ATOM 4024 C C . LEU B 1 207 ? 20.531 31.312 16.891 1 95.38 207 LEU B C 1
ATOM 4026 O O . LEU B 1 207 ? 21.484 32.031 17.234 1 95.38 207 LEU B O 1
ATOM 4030 N N . VAL B 1 208 ? 19.797 31.641 15.891 1 94.56 208 VAL B N 1
ATOM 4031 C CA . VAL B 1 208 ? 19.781 32.969 15.289 1 94.56 208 VAL B CA 1
ATOM 4032 C C . VAL B 1 208 ? 18.547 33.719 15.75 1 94.56 208 VAL B C 1
ATOM 4034 O O . VAL B 1 208 ? 17.422 33.344 15.422 1 94.56 208 VAL B O 1
ATOM 4037 N N . GLY B 1 209 ? 18.766 34.875 16.391 1 95.38 209 GLY B N 1
ATOM 4038 C CA . GLY B 1 209 ? 17.688 35.594 17.031 1 95.38 209 GLY B CA 1
ATOM 4039 C C . GLY B 1 209 ? 17.766 35.625 18.547 1 95.38 209 GLY B C 1
ATOM 4040 O O . GLY B 1 209 ? 18.703 35.062 19.125 1 95.38 209 GLY B O 1
ATOM 4041 N N . ASP B 1 210 ? 16.891 36.312 19.203 1 95.56 210 ASP B N 1
ATOM 4042 C CA . ASP B 1 210 ? 16.906 36.5 20.656 1 95.56 210 ASP B CA 1
ATOM 4043 C C . ASP B 1 210 ? 15.656 35.875 21.297 1 95.56 210 ASP B C 1
ATOM 4045 O O . ASP B 1 210 ? 14.531 36.156 20.859 1 95.56 210 ASP B O 1
ATOM 4049 N N . VAL B 1 211 ? 15.867 35.031 22.281 1 98.19 211 VAL B N 1
ATOM 4050 C CA . VAL B 1 211 ? 14.75 34.406 22.984 1 98.19 211 VAL B CA 1
ATOM 4051 C C . VAL B 1 211 ? 14.875 34.656 24.484 1 98.19 211 VAL B C 1
ATOM 4053 O O . VAL B 1 211 ? 14.102 34.125 25.281 1 98.19 211 VAL B O 1
ATOM 4056 N N . LYS B 1 212 ? 15.914 35.438 24.859 1 98.25 212 LYS B N 1
ATOM 4057 C CA . LYS B 1 212 ? 16.172 35.688 26.266 1 98.25 212 LYS B CA 1
ATOM 4058 C C . LYS B 1 212 ? 14.984 36.375 26.938 1 98.25 212 LYS B C 1
ATOM 4060 O O . LYS B 1 212 ? 14.477 37.375 26.438 1 98.25 212 LYS B O 1
ATOM 4065 N N . ASP B 1 213 ? 14.602 35.844 28.031 1 98.25 213 ASP B N 1
ATOM 4066 C CA . ASP B 1 213 ? 13.523 36.375 28.875 1 98.25 213 ASP B CA 1
ATOM 4067 C C . ASP B 1 213 ? 12.203 36.406 28.109 1 98.25 213 ASP B C 1
ATOM 4069 O O . ASP B 1 213 ? 11.367 37.281 28.359 1 98.25 213 ASP B O 1
ATOM 4073 N N . ARG B 1 214 ? 11.992 35.531 27.141 1 98.38 214 ARG B N 1
ATOM 4074 C CA . ARG B 1 214 ? 10.773 35.406 26.328 1 98.38 214 ARG B CA 1
ATOM 4075 C C . ARG B 1 214 ? 10.242 34 26.344 1 98.38 214 ARG B C 1
ATOM 4077 O O . ARG B 1 214 ? 10.977 33.062 26.641 1 98.38 214 ARG B O 1
ATOM 4084 N N . VAL B 1 215 ? 8.945 33.875 26.094 1 98.62 215 VAL B N 1
ATOM 4085 C CA . VAL B 1 215 ? 8.383 32.562 25.781 1 98.62 215 VAL B CA 1
ATOM 4086 C C . VAL B 1 215 ? 8.805 32.156 24.375 1 98.62 215 VAL B C 1
ATOM 4088 O O . VAL B 1 215 ? 8.633 32.906 23.422 1 98.62 215 VAL B O 1
ATOM 4091 N N . ALA B 1 216 ? 9.438 31 24.234 1 98.75 216 ALA B N 1
ATOM 4092 C CA . ALA B 1 216 ? 9.812 30.484 22.922 1 98.75 216 ALA B CA 1
ATOM 4093 C C . ALA B 1 216 ? 8.781 29.484 22.406 1 98.75 216 ALA B C 1
ATOM 4095 O O . ALA B 1 216 ? 8.422 28.547 23.109 1 98.75 216 ALA B O 1
ATOM 4096 N N . ILE B 1 217 ? 8.258 29.703 21.234 1 98.81 217 ILE B N 1
ATOM 4097 C CA . ILE B 1 217 ? 7.266 28.828 20.625 1 98.81 217 ILE B CA 1
ATOM 4098 C C . ILE B 1 217 ? 7.84 28.203 19.344 1 98.81 217 ILE B C 1
ATOM 4100 O O . ILE B 1 217 ? 7.914 28.859 18.312 1 98.81 217 ILE B O 1
ATOM 4104 N N . LEU B 1 218 ? 8.242 26.953 19.469 1 98.5 218 LEU B N 1
ATOM 4105 C CA . LEU B 1 218 ? 8.711 26.203 18.312 1 98.5 218 LEU B CA 1
ATOM 4106 C C . LEU B 1 218 ? 7.547 25.844 17.391 1 98.5 218 LEU B C 1
ATOM 4108 O O . LEU B 1 218 ? 6.512 25.344 17.844 1 98.5 218 LEU B O 1
ATOM 4112 N N . VAL B 1 219 ? 7.715 26.109 16.109 1 98.25 219 VAL B N 1
ATOM 4113 C CA . VAL B 1 219 ? 6.66 25.781 15.148 1 98.25 219 VAL B CA 1
ATOM 4114 C C . VAL B 1 219 ? 7.238 24.969 14 1 98.25 219 VAL B C 1
ATOM 4116 O O . VAL B 1 219 ? 8.32 25.281 13.492 1 98.25 219 VAL B O 1
ATOM 4119 N N . ASP B 1 220 ? 6.582 23.906 13.602 1 97.19 220 ASP B N 1
ATOM 4120 C CA . ASP B 1 220 ? 6.977 23.078 12.469 1 97.19 220 ASP B CA 1
ATOM 4121 C C . ASP B 1 220 ? 5.766 22.375 11.859 1 97.19 220 ASP B C 1
ATOM 4123 O O . ASP B 1 220 ? 4.656 22.469 12.391 1 97.19 220 ASP B O 1
ATOM 4127 N N . ASP B 1 221 ? 5.91 21.844 10.688 1 97.31 221 ASP B N 1
ATOM 4128 C CA . ASP B 1 221 ? 4.801 21.141 10.055 1 97.31 221 ASP B CA 1
ATOM 4129 C C . ASP B 1 221 ? 4.574 19.781 10.703 1 97.31 221 ASP B C 1
ATOM 4131 O O . ASP B 1 221 ? 3.434 19.344 10.867 1 97.31 221 ASP B O 1
ATOM 4135 N N . MET B 1 222 ? 5.656 19.078 11.055 1 97.88 222 MET B N 1
ATOM 4136 C CA . MET B 1 222 ? 5.441 17.766 11.633 1 97.88 222 MET B CA 1
ATOM 4137 C C . MET B 1 222 ? 6.578 17.391 12.586 1 97.88 222 MET B C 1
ATOM 4139 O O . MET B 1 222 ? 7.66 17.969 12.523 1 97.88 222 MET B O 1
ATOM 4143 N N . ALA B 1 223 ? 6.359 16.547 13.523 1 97.81 223 ALA B N 1
ATOM 4144 C CA . ALA B 1 223 ? 7.352 15.891 14.383 1 97.81 223 ALA B CA 1
ATOM 4145 C C . ALA B 1 223 ? 7.172 14.375 14.367 1 97.81 223 ALA B C 1
ATOM 4147 O O . ALA B 1 223 ? 6.059 13.875 14.539 1 97.81 223 ALA B O 1
ATOM 4148 N N . ASP B 1 224 ? 8.25 13.734 14.133 1 97.44 224 ASP B N 1
ATOM 4149 C CA . ASP B 1 224 ? 8.227 12.281 14.023 1 97.44 224 ASP B CA 1
ATOM 4150 C C . ASP B 1 224 ? 8.812 11.625 15.273 1 97.44 224 ASP B C 1
ATOM 4152 O O . ASP B 1 224 ? 8.109 11.445 16.266 1 97.44 224 ASP B O 1
ATOM 4156 N N . THR B 1 225 ? 10.086 11.492 15.414 1 97.69 225 THR B N 1
ATOM 4157 C CA . THR B 1 225 ? 10.719 10.891 16.578 1 97.69 225 THR B CA 1
ATOM 4158 C C . THR B 1 225 ? 11 11.945 17.641 1 97.69 225 THR B C 1
ATOM 4160 O O . THR B 1 225 ? 11.375 11.617 18.766 1 97.69 225 THR B O 1
ATOM 4163 N N . CYS B 1 226 ? 10.891 13.195 17.297 1 97.69 226 CYS B N 1
ATOM 4164 C CA . CYS B 1 226 ? 10.922 14.375 18.156 1 97.69 226 CYS B CA 1
ATOM 4165 C C . CYS B 1 226 ? 12.344 14.68 18.625 1 97.69 226 CYS B C 1
ATOM 4167 O O . CYS B 1 226 ? 12.547 15.461 19.547 1 97.69 226 CYS B O 1
ATOM 4169 N N . GLY B 1 227 ? 13.344 14.094 17.953 1 95.19 227 GLY B N 1
ATOM 4170 C CA . GLY B 1 227 ? 14.727 14.414 18.297 1 95.19 227 GLY B CA 1
ATOM 4171 C C . GLY B 1 227 ? 15.078 15.867 18.062 1 95.19 227 GLY B C 1
ATOM 4172 O O . GLY B 1 227 ? 15.609 16.531 18.953 1 95.19 227 GLY B O 1
ATOM 4173 N N . THR B 1 228 ? 14.758 16.375 16.922 1 93.81 228 THR B N 1
ATOM 4174 C CA . THR B 1 228 ? 15.102 17.734 16.516 1 93.81 228 THR B CA 1
ATOM 4175 C C . THR B 1 228 ? 14.383 18.766 17.391 1 93.81 228 THR B C 1
ATOM 4177 O O . THR B 1 228 ? 15.008 19.703 17.906 1 93.81 228 THR B O 1
ATOM 4180 N N . VAL B 1 229 ? 13.117 18.562 17.641 1 96.25 229 VAL B N 1
ATOM 4181 C CA . VAL B 1 229 ? 12.328 19.547 18.375 1 96.25 229 VAL B CA 1
ATOM 4182 C C . VAL B 1 229 ? 12.758 19.578 19.844 1 96.25 229 VAL B C 1
ATOM 4184 O O . VAL B 1 229 ? 12.789 20.625 20.469 1 96.25 229 VAL B O 1
ATOM 4187 N N . CYS B 1 230 ? 13.094 18.438 20.391 1 97 230 CYS B N 1
ATOM 4188 C CA . CYS B 1 230 ? 13.539 18.375 21.781 1 97 230 CYS B CA 1
ATOM 4189 C C . CYS B 1 230 ? 14.906 19.016 21.953 1 97 230 CYS B C 1
ATOM 4191 O O . CYS B 1 230 ? 15.148 19.734 22.922 1 97 230 CYS B O 1
ATOM 4193 N N . HIS B 1 231 ? 15.812 18.766 21.016 1 94.44 231 HIS B N 1
ATOM 4194 C CA . HIS B 1 231 ? 17.109 19.422 21.047 1 94.44 231 HIS B CA 1
ATOM 4195 C C . HIS B 1 231 ? 16.969 20.938 20.938 1 94.44 231 HIS B C 1
ATOM 4197 O O . HIS B 1 231 ? 17.703 21.688 21.594 1 94.44 231 HIS B O 1
ATOM 4203 N N . ALA B 1 232 ? 16.109 21.297 20.078 1 95.94 232 ALA B N 1
ATOM 4204 C CA . ALA B 1 232 ? 15.836 22.719 19.922 1 95.94 232 ALA B CA 1
ATOM 4205 C C . ALA B 1 232 ? 15.336 23.328 21.234 1 95.94 232 ALA B C 1
ATOM 4207 O O . ALA B 1 232 ? 15.734 24.438 21.609 1 95.94 232 ALA B O 1
ATOM 4208 N N . ALA B 1 233 ? 14.438 22.625 21.922 1 97.06 233 ALA B N 1
ATOM 4209 C CA . ALA B 1 233 ? 13.906 23.109 23.203 1 97.06 233 ALA B CA 1
ATOM 4210 C C . ALA B 1 233 ? 15.023 23.328 24.219 1 97.06 233 ALA B C 1
ATOM 4212 O O . ALA B 1 233 ? 15.039 24.344 24.922 1 97.06 233 ALA B O 1
ATOM 4213 N N . ASP B 1 234 ? 15.93 22.406 24.25 1 95.94 234 ASP B N 1
ATOM 4214 C CA . ASP B 1 234 ? 17.062 22.516 25.156 1 95.94 234 ASP B CA 1
ATOM 4215 C C . ASP B 1 234 ? 17.891 23.766 24.844 1 95.94 234 ASP B C 1
ATOM 4217 O O . ASP B 1 234 ? 18.312 24.484 25.75 1 95.94 234 ASP B O 1
ATOM 4221 N N . LYS B 1 235 ? 18.172 23.953 23.594 1 95.75 235 LYS B N 1
ATOM 4222 C CA . LYS B 1 235 ? 18.969 25.109 23.156 1 95.75 235 LYS B CA 1
ATOM 4223 C C . LYS B 1 235 ? 18.281 26.422 23.531 1 95.75 235 LYS B C 1
ATOM 4225 O O . LYS B 1 235 ? 18.938 27.375 23.922 1 95.75 235 LYS B O 1
ATOM 4230 N N . LEU B 1 236 ? 16.953 26.453 23.422 1 98.06 236 LEU B N 1
ATOM 4231 C CA . LEU B 1 236 ? 16.203 27.672 23.719 1 98.06 236 LEU B CA 1
ATOM 4232 C C . LEU B 1 236 ? 16.234 27.984 25.219 1 98.06 236 LEU B C 1
ATOM 4234 O O . LEU B 1 236 ? 16.406 29.141 25.609 1 98.06 236 LEU B O 1
ATOM 4238 N N . LEU B 1 237 ? 16.109 26.969 26 1 97.81 237 LEU B N 1
ATOM 4239 C CA . LEU B 1 237 ? 16.188 27.141 27.438 1 97.81 237 LEU B CA 1
ATOM 4240 C C . LEU B 1 237 ? 17.578 27.625 27.844 1 97.81 237 LEU B C 1
ATOM 4242 O O . LEU B 1 237 ? 17.719 28.531 28.672 1 97.81 237 LEU B O 1
ATOM 4246 N N . SER B 1 238 ? 18.562 27.031 27.281 1 96.88 238 SER B N 1
ATOM 4247 C CA . SER B 1 238 ? 19.938 27.438 27.562 1 96.88 238 SER B CA 1
ATOM 4248 C C . SER B 1 238 ? 20.188 28.875 27.141 1 96.88 238 SER B C 1
ATOM 4250 O O . SER B 1 238 ? 21.047 29.562 27.734 1 96.88 238 SER B O 1
ATOM 4252 N N . ALA B 1 239 ? 19.484 29.328 26.172 1 97.44 239 ALA B N 1
ATOM 4253 C CA . ALA B 1 239 ? 19.641 30.688 25.656 1 97.44 239 ALA B CA 1
ATOM 4254 C C . ALA B 1 239 ? 18.812 31.688 26.469 1 97.44 239 ALA B C 1
ATOM 4256 O O . ALA B 1 239 ? 18.828 32.875 26.172 1 97.44 239 ALA B O 1
ATOM 4257 N N . GLY B 1 240 ? 18.031 31.203 27.438 1 98.19 240 GLY B N 1
ATOM 4258 C CA . GLY B 1 240 ? 17.391 32.125 28.375 1 98.19 240 GLY B CA 1
ATOM 4259 C C . GLY B 1 240 ? 15.883 32.219 28.188 1 98.19 240 GLY B C 1
ATOM 4260 O O . GLY B 1 240 ? 15.227 33.031 28.812 1 98.19 240 GLY B O 1
ATOM 4261 N N . ALA B 1 241 ? 15.289 31.391 27.328 1 98.56 241 ALA B N 1
ATOM 4262 C CA . ALA B 1 241 ? 13.828 31.375 27.203 1 98.56 241 ALA B CA 1
ATOM 4263 C C . ALA B 1 241 ? 13.172 31.031 28.531 1 98.56 241 ALA B C 1
ATOM 4265 O O . ALA B 1 241 ? 13.664 30.172 29.266 1 98.56 241 ALA B O 1
ATOM 4266 N N . THR B 1 242 ? 12.125 31.672 28.859 1 98.38 242 THR B N 1
ATOM 4267 C CA . THR B 1 242 ? 11.453 31.453 30.141 1 98.38 242 THR B CA 1
ATOM 4268 C C . THR B 1 242 ? 10.633 30.172 30.109 1 98.38 242 THR B C 1
ATOM 4270 O O . THR B 1 242 ? 10.586 29.438 31.094 1 98.38 242 THR B O 1
ATOM 4273 N N . LYS B 1 243 ? 9.906 29.969 29 1 98.5 243 LYS B N 1
ATOM 4274 C CA . LYS B 1 243 ? 9.102 28.781 28.688 1 98.5 243 LYS B CA 1
ATOM 4275 C C . LYS B 1 243 ? 9.281 28.344 27.234 1 98.5 243 LYS B C 1
ATOM 4277 O O . LYS B 1 243 ? 9.625 29.172 26.375 1 98.5 243 LYS B O 1
ATOM 4282 N N . VAL B 1 244 ? 9.07 27.078 27 1 98.69 244 VAL B N 1
ATOM 4283 C CA . VAL B 1 244 ? 9.164 26.578 25.625 1 98.69 244 VAL B CA 1
ATOM 4284 C C . VAL B 1 244 ? 7.902 25.797 25.281 1 98.69 244 VAL B C 1
ATOM 4286 O O . VAL B 1 244 ? 7.484 24.906 26.031 1 98.69 244 VAL B O 1
ATOM 4289 N N . TYR B 1 245 ? 7.223 26.172 24.234 1 98.81 245 TYR B N 1
ATOM 4290 C CA . TYR B 1 245 ? 6.137 25.438 23.594 1 98.81 245 TYR B CA 1
ATOM 4291 C C . TYR B 1 245 ? 6.562 24.875 22.25 1 98.81 245 TYR B C 1
ATOM 4293 O O . TYR B 1 245 ? 7.43 25.453 21.578 1 98.81 245 TYR B O 1
ATOM 4301 N N . ALA B 1 246 ? 6.051 23.766 21.859 1 98.81 246 ALA B N 1
ATOM 4302 C CA . ALA B 1 246 ? 6.148 23.281 20.484 1 98.81 246 ALA B CA 1
ATOM 4303 C C . ALA B 1 246 ? 4.766 23.109 19.859 1 98.81 246 ALA B C 1
ATOM 4305 O O . ALA B 1 246 ? 3.861 22.547 20.484 1 98.81 246 ALA B O 1
ATOM 4306 N N . ILE B 1 247 ? 4.562 23.688 18.734 1 98.69 247 ILE B N 1
ATOM 4307 C CA . ILE B 1 247 ? 3.299 23.562 18 1 98.69 247 ILE B CA 1
ATOM 4308 C C . ILE B 1 247 ? 3.557 23.016 16.609 1 98.69 247 ILE B C 1
ATOM 4310 O O . ILE B 1 247 ? 4.234 23.656 15.797 1 98.69 247 ILE B O 1
ATOM 4314 N N . LEU B 1 248 ? 3.08 21.875 16.359 1 98.25 248 LEU B N 1
ATOM 4315 C CA . LEU B 1 248 ? 3.238 21.172 15.086 1 98.25 248 LEU B CA 1
ATOM 4316 C C . LEU B 1 248 ? 1.881 20.828 14.477 1 98.25 248 LEU B C 1
ATOM 4318 O O . LEU B 1 248 ? 0.924 20.547 15.203 1 98.25 248 LEU B O 1
ATOM 4322 N N . THR B 1 249 ? 1.785 20.828 13.125 1 98.44 249 THR B N 1
ATOM 4323 C CA . THR B 1 249 ? 0.54 20.406 12.5 1 98.44 249 THR B CA 1
ATOM 4324 C C . THR B 1 249 ? 0.328 18.906 12.664 1 98.44 249 THR B C 1
ATOM 4326 O O . THR B 1 249 ? -0.706 18.469 13.18 1 98.44 249 THR B O 1
ATOM 4329 N N . HIS B 1 250 ? 1.302 18.125 12.258 1 98.81 250 HIS B N 1
ATOM 4330 C CA . HIS B 1 250 ? 1.173 16.672 12.273 1 98.81 250 HIS B CA 1
ATOM 4331 C C . HIS B 1 250 ? 2.051 16.062 13.352 1 98.81 250 HIS B C 1
ATOM 4333 O O . HIS B 1 250 ? 3.277 16.031 13.227 1 98.81 250 HIS B O 1
ATOM 4339 N N . GLY B 1 251 ? 1.453 15.57 14.422 1 98.69 251 GLY B N 1
ATOM 4340 C CA . GLY B 1 251 ? 2.176 14.82 15.43 1 98.69 251 GLY B CA 1
ATOM 4341 C C . GLY B 1 251 ? 2.283 13.344 15.109 1 98.69 251 GLY B C 1
ATOM 4342 O O . GLY B 1 251 ? 1.46 12.539 15.562 1 98.69 251 GLY B O 1
ATOM 4343 N N . ILE B 1 252 ? 3.24 12.953 14.344 1 98.5 252 ILE B N 1
ATOM 4344 C CA . ILE B 1 252 ? 3.445 11.547 13.992 1 98.5 252 ILE B CA 1
ATOM 4345 C C . ILE B 1 252 ? 3.873 10.766 15.227 1 98.5 252 ILE B C 1
ATOM 4347 O O . ILE B 1 252 ? 3.297 9.719 15.539 1 98.5 252 ILE B O 1
ATOM 4351 N N . PHE B 1 253 ? 4.867 11.305 15.977 1 98.31 253 PHE B N 1
ATOM 4352 C CA . PHE B 1 253 ? 5.34 10.82 17.266 1 98.31 253 PHE B CA 1
ATOM 4353 C C . PHE B 1 253 ? 5.656 9.336 17.203 1 98.31 253 PHE B C 1
ATOM 4355 O O . PHE B 1 253 ? 5.172 8.555 18.031 1 98.31 253 PHE B O 1
ATOM 4362 N N . SER B 1 254 ? 6.492 8.898 16.328 1 97.38 254 SER B N 1
ATOM 4363 C CA . SER B 1 254 ? 6.887 7.496 16.188 1 97.38 254 SER B CA 1
ATOM 4364 C C . SER B 1 254 ? 8.086 7.172 17.078 1 97.38 254 SER B C 1
ATOM 4366 O O . SER B 1 254 ? 8.742 8.078 17.594 1 97.38 254 SER B O 1
ATOM 4368 N N . GLY B 1 255 ? 8.305 5.898 17.359 1 95.94 255 GLY B N 1
ATOM 4369 C CA . GLY B 1 255 ? 9.492 5.465 18.078 1 95.94 255 GLY B CA 1
ATOM 4370 C C . GLY B 1 255 ? 9.594 6.059 19.469 1 95.94 255 GLY B C 1
ATOM 4371 O O . GLY B 1 255 ? 8.664 5.953 20.266 1 95.94 255 GLY B O 1
ATOM 4372 N N . PRO B 1 256 ? 10.766 6.785 19.75 1 97.44 256 PRO B N 1
ATOM 4373 C CA . PRO B 1 256 ? 11.016 7.293 21.094 1 97.44 256 PRO B CA 1
ATOM 4374 C C . PRO B 1 256 ? 10.367 8.656 21.344 1 97.44 256 PRO B C 1
ATOM 4376 O O . PRO B 1 256 ? 10.688 9.32 22.328 1 97.44 256 PRO B O 1
ATOM 4379 N N . ALA B 1 257 ? 9.484 9.031 20.484 1 98.31 257 ALA B N 1
ATOM 4380 C CA . ALA B 1 257 ? 8.953 10.391 20.5 1 98.31 257 ALA B CA 1
ATOM 4381 C C . ALA B 1 257 ? 8.328 10.719 21.859 1 98.31 257 ALA B C 1
ATOM 4383 O O . ALA B 1 257 ? 8.641 11.742 22.469 1 98.31 257 ALA B O 1
ATOM 4384 N N . ILE B 1 258 ? 7.477 9.875 22.391 1 98.5 258 ILE B N 1
ATOM 4385 C CA . ILE B 1 258 ? 6.73 10.133 23.609 1 98.5 258 ILE B CA 1
ATOM 4386 C C . ILE B 1 258 ? 7.695 10.242 24.797 1 98.5 258 ILE B C 1
ATOM 4388 O O . ILE B 1 258 ? 7.574 11.148 25.625 1 98.5 258 ILE B O 1
ATOM 4392 N N . SER B 1 259 ? 8.672 9.312 24.828 1 98.5 259 SER B N 1
ATOM 4393 C CA . SER B 1 259 ? 9.688 9.359 25.875 1 98.5 259 SER B CA 1
ATOM 4394 C C . SER B 1 259 ? 10.492 10.648 25.797 1 98.5 259 SER B C 1
ATOM 4396 O O . SER B 1 259 ? 10.797 11.258 26.828 1 98.5 259 SER B O 1
ATOM 4398 N N . ARG B 1 260 ? 10.836 11.078 24.609 1 98.5 260 ARG B N 1
ATOM 4399 C CA . ARG B 1 260 ? 11.602 12.305 24.406 1 98.5 260 ARG B CA 1
ATOM 4400 C C . ARG B 1 260 ? 10.812 13.523 24.891 1 98.5 260 ARG B C 1
ATOM 4402 O O . ARG B 1 260 ? 11.352 14.383 25.578 1 98.5 260 ARG B O 1
ATOM 4409 N N . ILE B 1 261 ? 9.539 13.562 24.531 1 98.62 261 ILE B N 1
ATOM 4410 C CA . ILE B 1 261 ? 8.695 14.688 24.906 1 98.62 261 ILE B CA 1
ATOM 4411 C C . ILE B 1 261 ? 8.547 14.734 26.422 1 98.62 261 ILE B C 1
ATOM 4413 O O . ILE B 1 261 ? 8.656 15.805 27.031 1 98.62 261 ILE B O 1
ATOM 4417 N N . ASN B 1 262 ? 8.344 13.586 27 1 98.38 262 ASN B N 1
ATOM 4418 C CA . ASN B 1 262 ? 8.203 13.508 28.453 1 98.38 262 ASN B CA 1
ATOM 4419 C C . ASN B 1 262 ? 9.438 14.039 29.156 1 98.38 262 ASN B C 1
ATOM 4421 O O . ASN B 1 262 ? 9.328 14.664 30.219 1 98.38 262 ASN B O 1
ATOM 4425 N N . ASN B 1 263 ? 10.562 13.859 28.625 1 97.81 263 ASN B N 1
ATOM 4426 C CA . ASN B 1 263 ? 11.82 14.188 29.281 1 97.81 263 ASN B CA 1
ATOM 4427 C C . ASN B 1 263 ? 12.289 15.594 28.938 1 97.81 263 ASN B C 1
ATOM 4429 O O . ASN B 1 263 ? 13.219 16.125 29.562 1 97.81 263 ASN B O 1
ATOM 4433 N N . ALA B 1 264 ? 11.727 16.172 27.922 1 97.25 264 ALA B N 1
ATOM 4434 C CA . ALA B 1 264 ? 12.086 17.531 27.531 1 97.25 264 ALA B CA 1
ATOM 4435 C C . ALA B 1 264 ? 11.297 18.562 28.328 1 97.25 264 ALA B C 1
ATOM 4437 O O . ALA B 1 264 ? 10.227 18.266 28.859 1 97.25 264 ALA B O 1
ATOM 4438 N N . ALA B 1 265 ? 11.828 19.734 28.453 1 95.56 265 ALA B N 1
ATOM 4439 C CA . ALA B 1 265 ? 11.219 20.781 29.266 1 95.56 265 ALA B CA 1
ATOM 4440 C C . ALA B 1 265 ? 10.227 21.609 28.453 1 95.56 265 ALA B C 1
ATOM 4442 O O . ALA B 1 265 ? 10.32 22.844 28.438 1 95.56 265 ALA B O 1
ATOM 4443 N N . PHE B 1 266 ? 9.258 20.969 27.875 1 98.25 266 PHE B N 1
ATOM 4444 C CA . PHE B 1 266 ? 8.172 21.672 27.203 1 98.25 266 PHE B CA 1
ATOM 4445 C C . PHE B 1 266 ? 7.066 22.031 28.172 1 98.25 266 PHE B C 1
ATOM 4447 O O . PHE B 1 266 ? 6.723 21.25 29.062 1 98.25 266 PHE B O 1
ATOM 4454 N N . GLU B 1 267 ? 6.582 23.219 28.031 1 98.38 267 GLU B N 1
ATOM 4455 C CA . GLU B 1 267 ? 5.316 23.531 28.703 1 98.38 267 GLU B CA 1
ATOM 4456 C C . GLU B 1 267 ? 4.168 22.734 28.078 1 98.38 267 GLU B C 1
ATOM 4458 O O . GLU B 1 267 ? 3.291 22.234 28.797 1 98.38 267 GLU B O 1
ATOM 4463 N N . ALA B 1 268 ? 4.137 22.641 26.781 1 98.62 268 ALA B N 1
ATOM 4464 C CA . ALA B 1 268 ? 3.156 21.875 26.016 1 98.62 268 ALA B CA 1
ATOM 4465 C C . ALA B 1 268 ? 3.68 21.562 24.625 1 98.62 268 ALA B C 1
ATOM 4467 O O . ALA B 1 268 ? 4.469 22.328 24.062 1 98.62 268 ALA B O 1
ATOM 4468 N N . VAL B 1 269 ? 3.316 20.438 24.141 1 98.88 269 VAL B N 1
ATOM 4469 C CA . VAL B 1 269 ? 3.49 20.047 22.734 1 98.88 269 VAL B CA 1
ATOM 4470 C C . VAL B 1 269 ? 2.129 19.953 22.062 1 98.88 269 VAL B C 1
ATOM 4472 O O . VAL B 1 269 ? 1.357 19.031 22.312 1 98.88 269 VAL B O 1
ATOM 4475 N N . VAL B 1 270 ? 1.898 20.938 21.203 1 98.88 270 VAL B N 1
ATOM 4476 C CA . VAL B 1 270 ? 0.572 21.109 20.625 1 98.88 270 VAL B CA 1
ATOM 4477 C C . VAL B 1 270 ? 0.576 20.625 19.172 1 98.88 270 VAL B C 1
ATOM 4479 O O . VAL B 1 270 ? 1.448 21 18.391 1 98.88 270 VAL B O 1
ATOM 4482 N N . VAL B 1 271 ? -0.362 19.719 18.828 1 98.88 271 VAL B N 1
ATOM 4483 C CA . VAL B 1 271 ? -0.515 19.219 17.469 1 98.88 271 VAL B CA 1
ATOM 4484 C C . VAL B 1 271 ? -1.98 19.297 17.047 1 98.88 271 VAL B C 1
ATOM 4486 O O . VAL B 1 271 ? -2.84 19.688 17.844 1 98.88 271 VAL B O 1
ATOM 4489 N N . THR B 1 272 ? -2.279 19 15.781 1 98.75 272 THR B N 1
ATOM 4490 C CA . THR B 1 272 ? -3.666 18.906 15.336 1 98.75 272 THR B CA 1
ATOM 4491 C C . THR B 1 272 ? -4.137 17.453 15.32 1 98.75 272 THR B C 1
ATOM 4493 O O . THR B 1 272 ? -3.344 16.547 15.539 1 98.75 272 THR B O 1
ATOM 4496 N N . ASN B 1 273 ? -5.414 17.297 15.141 1 98.69 273 ASN B N 1
ATOM 4497 C CA . ASN B 1 273 ? -5.938 15.938 15.039 1 98.69 273 ASN B CA 1
ATOM 4498 C C . ASN B 1 273 ? -5.941 15.445 13.594 1 98.69 273 ASN B C 1
ATOM 4500 O O . ASN B 1 273 ? -6.801 14.648 13.203 1 98.69 273 ASN B O 1
ATOM 4504 N N . THR B 1 274 ? -5.02 15.953 12.758 1 98.75 274 THR B N 1
ATOM 4505 C CA . THR B 1 274 ? -4.797 15.344 11.453 1 98.75 274 THR B CA 1
ATOM 4506 C C . THR B 1 274 ? -4.438 13.867 11.602 1 98.75 274 THR B C 1
ATOM 4508 O O . THR B 1 274 ? -4.68 13.07 10.695 1 98.75 274 THR B O 1
ATOM 4511 N N . ILE B 1 275 ? -3.777 13.578 12.664 1 98.56 275 ILE B N 1
ATOM 4512 C CA . ILE B 1 275 ? -3.422 12.234 13.102 1 98.56 275 ILE B CA 1
ATOM 4513 C C . ILE B 1 275 ? -4.039 11.961 14.469 1 98.56 275 ILE B C 1
ATOM 4515 O O . ILE B 1 275 ? -4.039 12.836 15.344 1 98.56 275 ILE B O 1
ATOM 4519 N N . PRO B 1 276 ? -4.582 10.727 14.672 1 98.31 276 PRO B N 1
ATOM 4520 C CA . PRO B 1 276 ? -5.125 10.438 16 1 98.31 276 PRO B CA 1
ATOM 4521 C C . PRO B 1 276 ? -4.078 10.555 17.109 1 98.31 276 PRO B C 1
ATOM 4523 O O . PRO B 1 276 ? -2.951 10.078 16.953 1 98.31 276 PRO B O 1
ATOM 4526 N N . GLN B 1 277 ? -4.488 11.156 18.266 1 98.38 277 GLN B N 1
ATOM 4527 C CA . GLN B 1 277 ? -3.512 11.422 19.312 1 98.38 277 GLN B CA 1
ATOM 4528 C C . GLN B 1 277 ? -3.945 10.812 20.641 1 98.38 277 GLN B C 1
ATOM 4530 O O . GLN B 1 277 ? -3.205 10.859 21.625 1 98.38 277 GLN B O 1
ATOM 4535 N N . ASP B 1 278 ? -5.09 10.164 20.719 1 97.19 278 ASP B N 1
ATOM 4536 C CA . ASP B 1 278 ? -5.695 9.742 21.969 1 97.19 278 ASP B CA 1
ATOM 4537 C C . ASP B 1 278 ? -4.738 8.867 22.781 1 97.19 278 ASP B C 1
ATOM 4539 O O . ASP B 1 278 ? -4.508 9.117 23.969 1 97.19 278 ASP B O 1
ATOM 4543 N N . GLU B 1 279 ? -4.18 7.883 22.219 1 97.12 279 GLU B N 1
ATOM 4544 C CA . GLU B 1 279 ? -3.279 6.977 22.922 1 97.12 279 GLU B CA 1
ATOM 4545 C C . GLU B 1 279 ? -2.006 7.691 23.359 1 97.12 279 GLU B C 1
ATOM 4547 O O . GLU B 1 279 ? -1.469 7.418 24.438 1 97.12 279 GLU B O 1
ATOM 4552 N N . LYS B 1 280 ? -1.556 8.594 22.531 1 97.69 280 LYS B N 1
ATOM 4553 C CA . LYS B 1 280 ? -0.346 9.352 22.844 1 97.69 280 LYS B CA 1
ATOM 4554 C C . LYS B 1 280 ? -0.584 10.312 24 1 97.69 280 LYS B C 1
ATOM 4556 O O . LYS B 1 280 ? 0.285 10.492 24.859 1 97.69 280 LYS B O 1
ATOM 4561 N N . MET B 1 281 ? -1.726 10.914 24 1 98.12 281 MET B N 1
ATOM 4562 C CA . MET B 1 281 ? -2.084 11.859 25.047 1 98.12 281 MET B CA 1
ATOM 4563 C C . MET B 1 281 ? -2.176 11.156 26.406 1 98.12 281 MET B C 1
ATOM 4565 O O . MET B 1 281 ? -1.917 11.766 27.438 1 98.12 281 MET B O 1
ATOM 4569 N N . LYS B 1 282 ? -2.545 9.867 26.422 1 98.25 282 LYS B N 1
ATOM 4570 C CA . LYS B 1 282 ? -2.592 9.094 27.656 1 98.25 282 LYS B CA 1
ATOM 4571 C C . LYS B 1 282 ? -1.188 8.859 28.219 1 98.25 282 LYS B C 1
ATOM 4573 O O . LYS B 1 282 ? -1.006 8.75 29.438 1 98.25 282 LYS B O 1
ATOM 4578 N N . GLN B 1 283 ? -0.241 8.852 27.328 1 98.38 283 GLN B N 1
ATOM 4579 C CA . GLN B 1 283 ? 1.131 8.531 27.719 1 98.38 283 GLN B CA 1
ATOM 4580 C C . GLN B 1 283 ? 1.929 9.797 28.016 1 98.38 283 GLN B C 1
ATOM 4582 O O . GLN B 1 283 ? 3.014 9.734 28.594 1 98.38 283 GLN B O 1
ATOM 4587 N N . CYS B 1 284 ? 1.442 10.922 27.578 1 98.5 284 CYS B N 1
ATOM 4588 C CA . CYS B 1 284 ? 2.164 12.188 27.734 1 98.5 284 CYS B CA 1
ATOM 4589 C C . CYS B 1 284 ? 1.198 13.344 27.922 1 98.5 284 CYS B C 1
ATOM 4591 O O . CYS B 1 284 ? 0.569 13.805 26.969 1 98.5 284 CYS B O 1
ATOM 4593 N N . SER B 1 285 ? 1.16 13.93 29.094 1 97.88 285 SER B N 1
ATOM 4594 C CA . SER B 1 285 ? 0.206 14.977 29.453 1 97.88 285 SER B CA 1
ATOM 4595 C C . SER B 1 285 ? 0.581 16.312 28.812 1 97.88 285 SER B C 1
ATOM 4597 O O . SER B 1 285 ? -0.229 17.234 28.781 1 97.88 285 SER B O 1
ATOM 4599 N N . LYS B 1 286 ? 1.757 16.406 28.281 1 98.56 286 LYS B N 1
ATOM 4600 C CA . LYS B 1 286 ? 2.211 17.641 27.641 1 98.56 286 LYS B CA 1
ATOM 4601 C C . LYS B 1 286 ? 1.563 17.828 26.281 1 98.56 286 LYS B C 1
ATOM 4603 O O . LYS B 1 286 ? 1.586 18.922 25.719 1 98.56 286 LYS B O 1
ATOM 4608 N N . ILE B 1 287 ? 1.041 16.719 25.688 1 98.81 287 ILE B N 1
ATOM 4609 C CA . ILE B 1 287 ? 0.488 16.75 24.344 1 98.81 287 ILE B CA 1
ATOM 4610 C C . ILE B 1 287 ? -0.92 17.344 24.391 1 98.81 287 ILE B C 1
ATOM 4612 O O . ILE B 1 287 ? -1.762 16.906 25.172 1 98.81 287 ILE B O 1
ATOM 4616 N N . GLN B 1 288 ? -1.131 18.344 23.625 1 98.69 288 GLN B N 1
ATOM 4617 C CA . GLN B 1 288 ? -2.439 18.953 23.422 1 98.69 288 GLN B CA 1
ATOM 4618 C C . GLN B 1 288 ? -2.822 18.969 21.953 1 98.69 288 GLN B C 1
ATOM 4620 O O . GLN B 1 288 ? -1.953 18.922 21.078 1 98.69 288 GLN B O 1
ATOM 4625 N N . VAL B 1 289 ? -4.172 18.984 21.703 1 98.75 289 VAL B N 1
ATOM 4626 C CA . VAL B 1 289 ? -4.605 18.781 20.328 1 98.75 289 VAL B CA 1
ATOM 4627 C C . VAL B 1 289 ? -5.512 19.938 19.906 1 98.75 289 VAL B C 1
ATOM 4629 O O . VAL B 1 289 ? -6.43 20.328 20.625 1 98.75 289 VAL B O 1
ATOM 4632 N N . ILE B 1 290 ? -5.172 20.547 18.797 1 98.44 290 ILE B N 1
ATOM 4633 C CA . ILE B 1 290 ? -6.055 21.469 18.109 1 98.44 290 ILE B CA 1
ATOM 4634 C C . ILE B 1 290 ? -6.973 20.703 17.156 1 98.44 290 ILE B C 1
ATOM 4636 O O . ILE B 1 290 ? -6.508 19.938 16.312 1 98.44 290 ILE B O 1
ATOM 4640 N N . ASP B 1 291 ? -8.258 20.828 17.297 1 98 291 ASP B N 1
ATOM 4641 C CA . ASP B 1 291 ? -9.242 20.156 16.453 1 98 291 ASP B CA 1
ATOM 4642 C C . ASP B 1 291 ? -9.43 20.891 15.133 1 98 291 ASP B C 1
ATOM 4644 O O . ASP B 1 291 ? -9.883 22.047 15.109 1 98 291 ASP B O 1
ATOM 4648 N N . ILE B 1 292 ? -9.117 20.266 14.039 1 97.88 292 ILE B N 1
ATOM 4649 C CA . ILE B 1 292 ? -9.18 20.922 12.742 1 97.88 292 ILE B CA 1
ATOM 4650 C C . ILE B 1 292 ? -10.438 20.469 11.992 1 97.88 292 ILE B C 1
ATOM 4652 O O . ILE B 1 292 ? -10.594 20.75 10.805 1 97.88 292 ILE B O 1
ATOM 4656 N N . SER B 1 293 ? -11.383 19.75 12.641 1 98.12 293 SER B N 1
ATOM 4657 C CA . SER B 1 293 ? -12.578 19.219 11.977 1 98.12 293 SER B CA 1
ATOM 4658 C C . SER B 1 293 ? -13.406 20.344 11.359 1 98.12 293 SER B C 1
ATOM 4660 O O . SER B 1 293 ? -14 20.172 10.289 1 98.12 293 SER B O 1
ATOM 4662 N N . MET B 1 294 ? -13.445 21.484 12.031 1 97.06 294 MET B N 1
ATOM 4663 C CA . MET B 1 294 ? -14.227 22.609 11.523 1 97.06 294 MET B CA 1
ATOM 4664 C C . MET B 1 294 ? -13.641 23.125 10.219 1 97.06 294 MET B C 1
ATOM 4666 O O . MET B 1 294 ? -14.383 23.5 9.305 1 97.06 294 MET B O 1
ATOM 4670 N N . ILE B 1 295 ? -12.305 23.203 10.141 1 97.81 295 ILE B N 1
ATOM 4671 C CA . ILE B 1 295 ? -11.633 23.672 8.93 1 97.81 295 ILE B CA 1
ATOM 4672 C C . ILE B 1 295 ? -11.914 22.703 7.777 1 97.81 295 ILE B C 1
ATOM 4674 O O . ILE B 1 295 ? -12.273 23.141 6.676 1 97.81 295 ILE B O 1
ATOM 4678 N N . LEU B 1 296 ? -11.812 21.391 8.008 1 98.44 296 LEU B N 1
ATOM 4679 C CA . LEU B 1 296 ? -12.07 20.375 6.98 1 98.44 296 LEU B CA 1
ATOM 4680 C C . LEU B 1 296 ? -13.523 20.422 6.535 1 98.44 296 LEU B C 1
ATOM 4682 O O . LEU B 1 296 ? -13.812 20.328 5.34 1 98.44 296 LEU B O 1
ATOM 4686 N N . ALA B 1 297 ? -14.445 20.5 7.496 1 98.44 297 ALA B N 1
ATOM 4687 C CA . ALA B 1 297 ? -15.875 20.562 7.18 1 98.44 297 ALA B CA 1
ATOM 4688 C C . ALA B 1 297 ? -16.188 21.75 6.273 1 98.44 297 ALA B C 1
ATOM 4690 O O . ALA B 1 297 ? -16.906 21.594 5.277 1 98.44 297 ALA B O 1
ATOM 4691 N N . GLU B 1 298 ? -15.672 22.906 6.629 1 97.94 298 GLU B N 1
ATOM 4692 C CA . GLU B 1 298 ? -15.914 24.109 5.828 1 97.94 298 GLU B CA 1
ATOM 4693 C C . GLU B 1 298 ? -15.297 23.969 4.438 1 97.94 298 GLU B C 1
ATOM 4695 O O . GLU B 1 298 ? -15.883 24.422 3.449 1 97.94 298 GLU B O 1
ATOM 4700 N N . ALA B 1 299 ? -14.086 23.406 4.367 1 98.31 299 ALA B N 1
ATOM 4701 C CA . ALA B 1 299 ? -13.453 23.188 3.068 1 98.31 299 ALA B CA 1
ATOM 4702 C C . ALA B 1 299 ? -14.328 22.297 2.186 1 98.31 299 ALA B C 1
ATOM 4704 O O . ALA B 1 299 ? -14.508 22.562 0.998 1 98.31 299 ALA B O 1
ATOM 4705 N N . ILE B 1 300 ? -14.859 21.188 2.738 1 98.56 300 ILE B N 1
ATOM 4706 C CA . ILE B 1 300 ? -15.719 20.266 2.014 1 98.56 300 ILE B CA 1
ATOM 4707 C C . ILE B 1 300 ? -16.984 20.984 1.552 1 98.56 300 ILE B C 1
ATOM 4709 O O . ILE B 1 300 ? -17.375 20.875 0.386 1 98.56 300 ILE B O 1
ATOM 4713 N N . ARG B 1 301 ? -17.641 21.719 2.441 1 9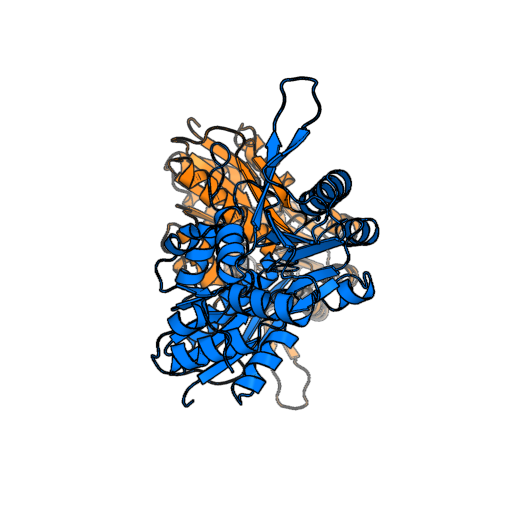7.81 301 ARG B N 1
ATOM 4714 C CA . ARG B 1 301 ? -18.875 22.453 2.115 1 97.81 301 ARG B CA 1
ATOM 4715 C C . ARG B 1 301 ? -18.625 23.438 0.965 1 97.81 301 ARG B C 1
ATOM 4717 O O . ARG B 1 301 ? -19.406 23.469 0.014 1 97.81 301 ARG B O 1
ATOM 4724 N N . ARG B 1 302 ? -17.547 24.203 1.079 1 97.31 302 ARG B N 1
ATOM 4725 C CA . ARG B 1 302 ? -17.25 25.219 0.069 1 97.31 302 ARG B CA 1
ATOM 4726 C C . ARG B 1 302 ? -16.922 24.562 -1.272 1 97.31 302 ARG B C 1
ATOM 4728 O O . ARG B 1 302 ? -17.375 25.031 -2.318 1 97.31 302 ARG B O 1
ATOM 4735 N N . THR B 1 303 ? -16.125 23.5 -1.252 1 97.5 303 THR B N 1
ATOM 4736 C CA . THR B 1 303 ? -15.789 22.766 -2.475 1 97.5 303 THR B CA 1
ATOM 4737 C C . THR B 1 303 ? -17.047 22.203 -3.133 1 97.5 303 THR B C 1
ATOM 4739 O O . THR B 1 303 ? -17.234 22.328 -4.344 1 97.5 303 THR B O 1
ATOM 4742 N N . HIS B 1 304 ? -17.875 21.609 -2.348 1 97.81 304 HIS B N 1
ATOM 4743 C CA . HIS B 1 304 ? -19.109 21.016 -2.854 1 97.81 304 HIS B CA 1
ATOM 4744 C C . HIS B 1 304 ? -20 22.062 -3.5 1 97.81 304 HIS B C 1
ATOM 4746 O O . HIS B 1 304 ? -20.641 21.797 -4.523 1 97.81 304 HIS B O 1
ATOM 4752 N N . ASN B 1 305 ? -20.047 23.25 -2.93 1 96.69 305 ASN B N 1
ATOM 4753 C CA . ASN B 1 305 ? -20.953 24.312 -3.377 1 96.69 305 ASN B CA 1
ATOM 4754 C C . ASN B 1 305 ? -20.297 25.203 -4.43 1 96.69 305 ASN B C 1
ATOM 4756 O O . ASN B 1 305 ? -20.891 26.188 -4.871 1 96.69 305 ASN B O 1
ATOM 4760 N N . GLY B 1 306 ? -19.078 24.938 -4.742 1 95.06 306 GLY B N 1
ATOM 4761 C CA . GLY B 1 306 ? -18.375 25.766 -5.719 1 95.06 306 GLY B CA 1
ATOM 4762 C C . GLY B 1 306 ? -17.969 27.125 -5.176 1 95.06 306 GLY B C 1
ATOM 4763 O O . GLY B 1 306 ? -17.906 28.094 -5.918 1 95.06 306 GLY B O 1
ATOM 4764 N N . GLU B 1 307 ? -17.719 27.141 -3.863 1 94.75 307 GLU B N 1
ATOM 4765 C CA . GLU B 1 307 ? -17.281 28.359 -3.201 1 94.75 307 GLU B CA 1
ATOM 4766 C C . GLU B 1 307 ? -15.766 28.359 -2.998 1 94.75 307 GLU B C 1
ATOM 4768 O O . GLU B 1 307 ? -15.148 27.297 -2.947 1 94.75 307 GLU B O 1
ATOM 4773 N N . SER B 1 308 ? -15.211 29.484 -2.889 1 93.5 308 SER B N 1
ATOM 4774 C CA . SER B 1 308 ? -13.766 29.625 -2.719 1 93.5 308 SER B CA 1
ATOM 4775 C C . SER B 1 308 ? -13.32 29.078 -1.364 1 93.5 308 SER B C 1
ATOM 4777 O O . SER B 1 308 ? -13.953 29.359 -0.341 1 93.5 308 SER B O 1
ATOM 4779 N N . VAL B 1 309 ? -12.203 28.344 -1.43 1 93.62 309 VAL B N 1
ATOM 4780 C CA . VAL B 1 309 ? -11.633 27.781 -0.212 1 93.62 309 VAL B CA 1
ATOM 4781 C C . VAL B 1 309 ? -10.562 28.719 0.339 1 93.62 309 VAL B C 1
ATOM 4783 O O . VAL B 1 309 ? -10.117 28.562 1.479 1 93.62 309 VAL B O 1
ATOM 4786 N N . SER B 1 310 ? -10.219 29.797 -0.354 1 90 310 SER B N 1
ATOM 4787 C CA . SER B 1 310 ? -9.109 30.688 -0.004 1 90 310 SER B CA 1
ATOM 4788 C C . SER B 1 310 ? -9.359 31.391 1.329 1 90 310 SER B C 1
ATOM 4790 O O . SER B 1 310 ? -8.414 31.734 2.043 1 90 310 SER B O 1
ATOM 4792 N N . TYR B 1 311 ? -10.625 31.594 1.621 1 87.62 311 TYR B N 1
ATOM 4793 C CA . TYR B 1 311 ? -11.016 32.188 2.889 1 87.62 311 TYR B CA 1
ATOM 4794 C C . TYR B 1 311 ? -10.398 31.438 4.062 1 87.62 311 TYR B C 1
ATOM 4796 O O . TYR B 1 311 ? -9.984 32.062 5.051 1 87.62 311 TYR B O 1
ATOM 4804 N N . LEU B 1 312 ? -10.242 30.125 3.941 1 87.44 312 LEU B N 1
ATOM 4805 C CA . LEU B 1 312 ? -9.797 29.25 5.02 1 87.44 312 LEU B CA 1
ATOM 4806 C C . LEU B 1 312 ? -8.289 29.359 5.219 1 87.44 312 LEU B C 1
ATOM 4808 O O . LEU B 1 312 ? -7.758 28.906 6.23 1 87.44 312 LEU B O 1
ATOM 4812 N N . PHE B 1 313 ? -7.629 30.047 4.387 1 85.12 313 PHE B N 1
ATOM 4813 C CA . PHE B 1 313 ? -6.18 30.156 4.488 1 85.12 313 PHE B CA 1
ATOM 4814 C C . PHE B 1 313 ? -5.789 31.172 5.547 1 85.12 313 PHE B C 1
ATOM 4816 O O . PHE B 1 313 ? -4.664 31.156 6.051 1 85.12 313 PHE B O 1
ATOM 4823 N N . SER B 1 314 ? -6.766 32.031 5.848 1 85.06 314 SER B N 1
ATOM 4824 C CA . SER B 1 314 ? -6.402 33.125 6.758 1 85.06 314 SER B CA 1
ATOM 4825 C C . SER B 1 314 ? -7.387 33.219 7.918 1 85.06 314 SER B C 1
ATOM 4827 O O . SER B 1 314 ? -7.16 33.969 8.867 1 85.06 314 SER B O 1
ATOM 4829 N N . HIS B 1 315 ? -8.438 32.438 7.789 1 85.5 315 HIS B N 1
ATOM 4830 C CA . HIS B 1 315 ? -9.461 32.562 8.812 1 85.5 315 HIS B CA 1
ATOM 4831 C C . HIS B 1 315 ? -9.906 31.172 9.312 1 85.5 315 HIS B C 1
ATOM 4833 O O . HIS B 1 315 ? -10.008 30.234 8.531 1 85.5 315 HIS B O 1
ATOM 4839 N N . VAL B 1 316 ? -10.133 31.109 10.578 1 84.5 316 VAL B N 1
ATOM 4840 C CA . VAL B 1 316 ? -10.805 29.938 11.133 1 84.5 316 VAL B CA 1
ATOM 4841 C C . VAL B 1 316 ? -12.312 30.078 10.953 1 84.5 316 VAL B C 1
ATOM 4843 O O . VAL B 1 316 ? -12.891 31.125 11.258 1 84.5 316 VAL B O 1
ATOM 4846 N N . PRO B 1 317 ? -12.805 29.016 10.414 1 79.44 317 PRO B N 1
ATOM 4847 C CA . PRO B 1 317 ? -14.258 29.109 10.258 1 79.44 317 PRO B CA 1
ATOM 4848 C C . PRO B 1 317 ? -14.992 29.203 11.594 1 79.44 317 PRO B C 1
ATOM 4850 O O . PRO B 1 317 ? -14.5 28.688 12.609 1 79.44 317 PRO B O 1
ATOM 4853 N N . LEU B 1 318 ? -16.031 30.078 11.609 1 70.75 318 LEU B N 1
ATOM 4854 C CA . LEU B 1 318 ? -16.828 30.266 12.82 1 70.75 318 LEU B CA 1
ATOM 4855 C C . LEU B 1 318 ? -17.844 29.156 12.977 1 70.75 318 LEU B C 1
ATOM 4857 O O . LEU B 1 318 ? -18.344 28.609 11.984 1 70.75 318 LEU B O 1
#

InterPro domains:
  IPR000836 Phosphoribosyltransferase domain [cd06223] (147-274)
  IPR000842 Phosphoribosyl pyrophosphate synthetase, conserved site [PS00114] (128-143)
  IPR005946 Ribose-phosphate pyrophosphokinase [PF14572] (204-313)
  IPR005946 Ribose-phosphate pyrophosphokinase [PTHR10210] (1-316)
  IPR005946 Ribose-phosphate pyrophosphokinase [TIGR01251] (5-314)
  IPR029057 Phosphoribosyltransferase-like [G3DSA:3.40.50.2020] (6-305)
  IPR029057 Phosphoribosyltransferase-like [G3DSA:3.40.50.2020] (147-290)
  IPR029057 Phosphoribosyltransferase-like [SSF53271] (69-306)
  IPR029099 Ribose-phosphate pyrophosphokinase, N-terminal domain [PF13793] (4-120)
  IPR037515 Ribose-phosphate pyrophosphokinase, bacterial-type [MF_00583_B] (4-314)

Solvent-accessible surface area (backbone atoms only — not comparable to full-atom values): 32882 Å² total; per-residue (Å²): 122,85,58,60,42,40,36,56,43,84,55,43,51,68,50,41,49,49,20,24,53,74,64,73,45,69,68,47,54,65,50,75,51,65,48,78,66,50,47,78,42,61,37,48,68,58,90,42,61,65,17,40,34,36,38,37,39,27,46,47,67,63,26,46,55,40,48,50,48,48,38,44,49,40,29,11,41,44,76,35,44,29,65,41,36,31,41,34,22,41,33,59,58,52,40,86,34,65,53,65,86,48,80,40,36,33,42,50,25,39,51,51,36,50,42,42,46,74,28,47,40,53,32,38,38,32,36,52,60,78,44,75,70,56,65,72,46,39,96,46,58,67,44,74,40,50,60,57,38,56,51,54,52,45,42,70,74,70,34,91,58,51,77,52,23,17,25,24,8,67,34,72,88,33,46,66,62,24,47,53,52,14,60,76,67,68,38,48,53,32,37,26,37,80,42,80,48,60,92,95,46,75,72,42,82,43,76,48,66,75,38,58,80,14,35,30,37,34,39,44,56,60,37,43,49,37,62,64,58,42,53,42,47,52,54,42,47,76,57,37,22,73,43,32,35,36,41,26,47,34,51,64,49,23,82,58,11,60,64,45,55,67,72,37,84,54,73,30,40,34,21,28,52,46,35,77,48,69,74,55,38,75,77,28,83,44,49,42,73,45,79,52,36,63,54,54,28,49,44,52,54,23,56,75,70,72,41,80,57,68,64,48,60,71,38,68,74,128,123,84,58,60,42,41,36,59,42,82,55,41,49,67,50,39,50,49,21,24,55,75,64,72,46,71,68,48,53,64,50,76,50,64,48,77,68,50,48,78,41,61,37,50,68,58,91,42,62,65,17,42,35,36,36,37,42,27,44,45,68,63,27,45,56,42,49,50,48,49,38,46,48,39,29,12,42,46,75,35,44,30,66,40,36,30,42,34,22,41,32,60,57,51,41,88,33,66,53,65,87,49,82,41,36,34,41,50,25,40,51,51,37,48,42,41,47,74,28,47,41,52,32,40,38,32,35,50,60,78,44,76,71,56,65,72,46,39,95,48,59,67,44,72,39,48,61,58,37,57,50,54,52,46,43,69,74,71,34,90,57,51,77,53,24,18,26,24,9,64,34,71,88,34,45,68,64,24,47,53,52,14,59,76,66,68,36,47,52,32,35,26,36,78,41,80,50,60,92,96,47,75,71,43,81,44,76,47,67,73,39,57,78,13,35,31,37,33,38,46,55,60,39,44,48,38,60,65,58,43,52,42,48,53,54,41,46,75,57,38,22,73,44,32,36,36,41,26,45,35,52,65,49,22,81,58,10,60,64,45,57,66,73,37,85,54,73,30,41,34,21,29,52,45,36,76,48,70,74,55,38,75,74,28,84,44,50,43,73,46,79,52,36,62,54,54,28,51,45,50,53,23,58,75,70,73,42,78,58,68,63,48,61,71,38,65,74,130